Protein AF-Q01XH2-F1 (afdb_monomer_lite)

Organism: Solibacter usitatus (strain Ellin6076) (NCBI:txid234267)

pLDDT: mean 81.48, std 21.23, range [23.84, 98.62]

Secondary structure (DSSP, 8-state):
---------------------S-----HHHHHHHHHHHHHHHHHHHHHHHHHHHHHHHHHHHHH-TTS-TT---SPPPHHHHHHT-HHHHHHHHHHHHHHHHHHHHHHHHHHHH-SSHHHHHHHHHHHHHHHHHHHHHHHHHHH---SSTT-EEEEE-SSS-EEEETHHHHHHHHHHHHHHHHHHHS-----HHHHHHHHHHHHHHHHHHHTTHHHHHTTPPP----HHHHHHHHHHHHHHHHHHHHHHHHHHHHHHHHHHHS-SS-PPPP--PPBSPTTTHHHHHHHHHHHHHS---SSS---SSEEEESB---TT---HHHHB---GGGHHHHHHHHHHHHHHTT---B--S----SS-EEEE-HHHHHHHTTTTT-TT--HHHHHHTTT--PEEEEPPPEE-TTSSEEEEEEEEEEETTEEEEEEEEEEE-TTS-EEEETTB--EEEE----S-----PPP--------

Foldseek 3Di:
DDDDDDDDDDDDPDDPPDVPPDDDQDQLVNLLVVLLVLLLVLLLVVLVVVVVVLVVCVVLCCVVVVPDDSQAPAQDQAPVSQVVVDDVSVVVVVVQQVVLVVVLVVLLVSLVVNDPDPLSSQLSSLSNVLSNLVSNQVNNCVSPVPDPDQQRKDFPGPPPHTFMGRNVLSNVSSVLSNVLSSCCSVPPFPQDPVLVVQLVQLVVLLRCQRCVCRVCSNVRHDDDDRPVVSSCSSSCSNSVSSVVSVCVVVVVVVVVVVVVVVVPPDDDDDDDDAAADDPVCVVLQLLVVLVCQVPVPALDDDPFQEAEEEQKQDDPPDDDPVVFFADPPVCVVFVVQLVVQCVVPQVGMHGHDPPHPYPHHYDYDYPVLVVCLQVLVPDPDDDPVSVVVNPRYQWYKHKHGWTGGPVRQKIKIKIKIDRYPQIIKIWMWIWGQDPVRRIDIDPRGDDMDTRHDPPVPDPPDDDDDDPDDDDD

Sequence (472 aa):
MIELHAPACSFHIGGWAADNRGLNGISWKRTVLALLLFGTAFGYLEAAVVTYLRTLHEPARQRFYPGRPAAELFPLLTLEQLGATGPEQQRTLAAELGREAATILMLAAVALAVARNAGEWGAAFVIAFGAWDLTFYVFLKVLLDWPASVFTWDILFLIPVPWAGPVLAPVLVSTAMIAAGVWHLRAPVRIGAAHWAAILLGAGIIVVSFAMDYRNLMAGGMPQRFNWWVFAVGLGIGLGSYATAARGRLRRVAAVGVAMFVLSGTHARAADELPVVPADRRADTYDIYNLVFAHPGVSHVDGDEKYLVHDVSSVAMEHELHSCVTVPAEYRTRFAELLADRLEVQPKRFRLEHAFKIQKPYELVTPEQARDFFRAPMAPGLPSDEKELFRGAKDLISLGNVYFDRKRTLAAVYTWALCGSLCGYGTWRVFAKNAKAEWDERNWASCMTIAHVRNRTDIKLQPAFDASRMTL

Structure (mmCIF, N/CA/C/O backbone):
data_AF-Q01XH2-F1
#
_entry.id   AF-Q01XH2-F1
#
loop_
_atom_site.group_PDB
_atom_site.id
_atom_site.type_symbol
_atom_site.label_atom_id
_atom_site.label_alt_id
_atom_site.label_comp_id
_atom_site.label_asym_id
_atom_site.label_entity_id
_atom_site.label_seq_id
_atom_site.pdbx_PDB_ins_code
_atom_site.Cartn_x
_atom_site.Cartn_y
_atom_site.Cartn_z
_atom_site.occupancy
_atom_site.B_iso_or_equiv
_atom_site.auth_seq_id
_atom_site.auth_comp_id
_atom_site.auth_asym_id
_atom_site.auth_atom_id
_atom_site.pdbx_PDB_model_num
ATOM 1 N N . MET A 1 1 ? 40.809 30.640 35.581 1.00 37.25 1 MET A N 1
ATOM 2 C CA . MET A 1 1 ? 40.396 31.231 34.292 1.00 37.25 1 MET A CA 1
ATOM 3 C C . MET A 1 1 ? 40.929 30.342 33.185 1.00 37.25 1 MET A C 1
ATOM 5 O O . MET A 1 1 ? 42.086 30.475 32.822 1.00 37.25 1 MET A O 1
ATOM 9 N N . ILE A 1 2 ? 40.132 29.373 32.739 1.00 24.27 2 ILE A N 1
ATOM 10 C CA . ILE A 1 2 ? 40.403 28.592 31.527 1.00 24.27 2 ILE A CA 1
ATOM 11 C C . ILE A 1 2 ? 39.059 28.532 30.805 1.00 24.27 2 ILE A C 1
ATOM 13 O O . ILE A 1 2 ? 38.130 27.877 31.272 1.00 24.27 2 ILE A O 1
ATOM 17 N N . GLU A 1 3 ? 38.940 29.330 29.747 1.00 24.70 3 GLU A N 1
ATOM 18 C CA . GLU A 1 3 ? 37.816 29.304 28.819 1.00 24.70 3 GLU A CA 1
ATOM 19 C C . GLU A 1 3 ? 37.812 27.967 28.072 1.00 24.70 3 GLU A C 1
ATOM 21 O O . GLU A 1 3 ? 38.785 27.604 27.412 1.00 24.70 3 GLU A O 1
ATOM 26 N N . LEU A 1 4 ? 36.702 27.237 28.161 1.00 25.84 4 LEU A N 1
ATOM 27 C CA . LEU A 1 4 ? 36.406 26.103 27.294 1.00 25.84 4 LEU A CA 1
ATOM 28 C C . LEU A 1 4 ? 35.605 26.625 26.097 1.00 25.84 4 LEU A C 1
ATOM 30 O O . LEU A 1 4 ? 34.417 26.916 26.210 1.00 25.84 4 LEU A O 1
ATOM 34 N N . HIS A 1 5 ? 36.272 26.752 24.950 1.00 28.92 5 HIS A N 1
ATOM 35 C CA . HIS A 1 5 ? 35.619 26.910 23.653 1.00 28.92 5 HIS A CA 1
ATOM 36 C C . HIS A 1 5 ? 34.822 25.636 23.328 1.00 28.92 5 HIS A C 1
ATOM 38 O O . HIS A 1 5 ? 35.396 24.563 23.145 1.00 28.92 5 HIS A O 1
ATOM 44 N N . ALA A 1 6 ? 33.499 25.759 23.236 1.00 28.55 6 ALA A N 1
ATOM 45 C CA . ALA A 1 6 ? 32.634 24.735 22.664 1.00 28.55 6 ALA A CA 1
ATOM 46 C C . ALA A 1 6 ? 32.615 24.883 21.129 1.00 28.55 6 ALA A C 1
ATOM 48 O O . ALA A 1 6 ? 32.280 25.965 20.641 1.00 28.55 6 ALA A O 1
ATOM 49 N N . PRO A 1 7 ? 32.931 23.843 20.337 1.00 30.03 7 PRO A N 1
ATOM 50 C CA . PRO A 1 7 ? 32.658 23.878 18.910 1.00 30.03 7 PRO A CA 1
ATOM 51 C C . PRO A 1 7 ? 31.163 23.636 18.670 1.00 30.03 7 PRO A C 1
ATOM 53 O O . PRO A 1 7 ? 30.572 22.671 19.156 1.00 30.03 7 PRO A O 1
ATOM 56 N N . ALA A 1 8 ? 30.551 24.538 17.908 1.00 29.16 8 ALA A N 1
ATOM 57 C CA . ALA A 1 8 ? 29.176 24.440 17.450 1.00 29.16 8 ALA A CA 1
ATOM 58 C C . ALA A 1 8 ? 28.972 23.191 16.570 1.00 29.16 8 ALA A C 1
ATOM 60 O O . ALA A 1 8 ? 29.509 23.099 15.465 1.00 29.16 8 ALA A O 1
ATOM 61 N N . CYS A 1 9 ? 28.155 22.241 17.032 1.00 23.84 9 CYS A N 1
ATOM 62 C CA . CYS A 1 9 ? 27.636 21.159 16.197 1.00 23.84 9 CYS A CA 1
ATOM 63 C C . CYS A 1 9 ? 26.638 21.732 15.182 1.00 23.84 9 CYS A C 1
ATOM 65 O O . CYS A 1 9 ? 25.487 22.020 15.506 1.00 23.84 9 CYS A O 1
ATOM 67 N N . SER A 1 10 ? 27.089 21.885 13.940 1.00 28.16 10 SER A N 1
ATOM 68 C CA . SER A 1 10 ? 26.227 22.159 12.791 1.00 28.16 10 SER A CA 1
ATOM 69 C C . SER A 1 10 ? 25.525 20.865 12.373 1.00 28.16 10 SER A C 1
ATOM 71 O O . SER A 1 10 ? 26.177 19.879 12.031 1.00 28.16 10 SER A O 1
ATOM 73 N N . PHE A 1 11 ? 24.192 20.854 12.405 1.00 24.33 11 PHE A N 1
ATOM 74 C CA . PHE A 1 11 ? 23.369 19.739 11.928 1.00 24.33 11 PHE A CA 1
ATOM 75 C C . PHE A 1 11 ? 23.425 19.680 10.390 1.00 24.33 11 PHE A C 1
ATOM 77 O O . PHE A 1 11 ? 22.685 20.372 9.694 1.00 24.33 11 PHE A O 1
ATOM 84 N N . HIS A 1 12 ? 24.320 18.855 9.846 1.00 25.08 12 HIS A N 1
ATOM 85 C CA . HIS A 1 12 ? 24.296 18.467 8.437 1.00 25.08 12 HIS A CA 1
ATOM 86 C C . HIS A 1 12 ? 23.327 17.290 8.262 1.00 25.08 12 HIS A C 1
ATOM 88 O O . HIS A 1 12 ? 23.587 16.188 8.743 1.00 25.08 12 HIS A O 1
ATOM 94 N N . ILE A 1 13 ? 22.226 17.497 7.533 1.00 34.12 13 ILE A N 1
ATOM 95 C CA . ILE A 1 13 ? 21.402 16.401 6.999 1.00 34.12 13 ILE A CA 1
ATOM 96 C C . ILE A 1 13 ? 22.192 15.780 5.839 1.00 34.12 13 ILE A C 1
ATOM 98 O O . ILE A 1 13 ? 22.010 16.123 4.672 1.00 34.12 13 ILE A O 1
ATOM 102 N N . GLY A 1 14 ? 23.159 14.929 6.185 1.00 26.42 14 GLY A N 1
ATOM 103 C CA . GLY A 1 14 ? 23.896 14.101 5.241 1.00 26.42 14 GLY A CA 1
ATOM 104 C C . GLY A 1 14 ? 22.960 13.071 4.617 1.00 26.42 14 GLY A C 1
ATOM 105 O O . GLY A 1 14 ? 22.228 12.373 5.319 1.00 26.42 14 GLY A O 1
ATOM 106 N N . GLY A 1 15 ? 22.955 13.015 3.285 1.00 27.81 15 GLY A N 1
ATOM 107 C CA . GLY A 1 15 ? 22.184 12.047 2.520 1.00 27.81 15 GLY A CA 1
ATOM 108 C C . GLY A 1 15 ? 22.514 10.622 2.953 1.00 27.81 15 GLY A C 1
ATOM 109 O O . GLY A 1 15 ? 23.675 10.224 2.989 1.00 27.81 15 GLY A O 1
ATOM 110 N N . TRP A 1 16 ? 21.472 9.855 3.259 1.00 33.03 16 TRP A N 1
ATOM 111 C CA . TRP A 1 16 ? 21.558 8.419 3.485 1.00 33.03 16 TRP A CA 1
ATOM 112 C C . TRP A 1 16 ? 21.857 7.723 2.151 1.00 33.03 16 TRP A C 1
ATOM 114 O O . TRP A 1 16 ? 20.965 7.203 1.486 1.00 33.03 16 TRP A O 1
ATOM 124 N N . ALA A 1 17 ? 23.118 7.753 1.729 1.00 30.67 17 ALA A N 1
ATOM 125 C CA . ALA A 1 17 ? 23.644 6.856 0.713 1.00 30.67 17 ALA A CA 1
ATOM 126 C C . ALA A 1 17 ? 24.116 5.581 1.421 1.00 30.67 17 ALA A C 1
ATOM 128 O O . ALA A 1 17 ? 25.300 5.399 1.690 1.00 30.67 17 ALA A O 1
ATOM 129 N N . ALA A 1 18 ? 23.166 4.711 1.767 1.00 33.59 18 ALA A N 1
ATOM 130 C CA . ALA A 1 18 ? 23.495 3.318 2.019 1.00 33.59 18 ALA A CA 1
ATOM 131 C C . ALA A 1 18 ? 23.952 2.706 0.685 1.00 33.59 18 ALA A C 1
ATOM 133 O O . ALA A 1 18 ? 23.203 2.700 -0.296 1.00 33.59 18 ALA A O 1
ATOM 134 N N . ASP A 1 19 ? 25.202 2.247 0.647 1.00 33.53 19 ASP A N 1
ATOM 135 C CA . ASP A 1 19 ? 25.794 1.446 -0.425 1.00 33.53 19 ASP A CA 1
ATOM 136 C C . ASP A 1 19 ? 25.021 0.119 -0.553 1.00 33.53 19 ASP A C 1
ATOM 138 O O . ASP A 1 19 ? 25.381 -0.899 0.027 1.00 33.53 19 ASP A O 1
ATOM 142 N N . ASN A 1 20 ? 23.898 0.143 -1.278 1.00 30.33 20 ASN A N 1
ATOM 143 C CA . ASN A 1 20 ? 23.073 -1.030 -1.569 1.00 30.33 20 ASN A CA 1
ATOM 144 C C . ASN A 1 20 ? 23.584 -1.743 -2.828 1.00 30.33 20 ASN A C 1
ATOM 146 O O . ASN A 1 20 ? 22.898 -1.840 -3.849 1.00 30.33 20 ASN A O 1
ATOM 150 N N . ARG A 1 21 ? 24.807 -2.269 -2.755 1.00 33.00 21 ARG A N 1
ATOM 151 C CA . ARG A 1 21 ? 25.284 -3.304 -3.676 1.00 33.00 21 ARG A CA 1
ATOM 152 C C . ARG A 1 21 ? 24.767 -4.664 -3.194 1.00 33.00 21 ARG A C 1
ATOM 154 O O . ARG A 1 21 ? 25.261 -5.189 -2.205 1.00 33.00 21 ARG A O 1
ATOM 161 N N . GLY A 1 22 ? 23.789 -5.244 -3.902 1.00 30.56 22 GLY A N 1
ATOM 162 C CA . GLY A 1 22 ? 23.577 -6.704 -3.878 1.00 30.56 22 GLY A CA 1
ATOM 163 C C . GLY A 1 22 ? 22.205 -7.277 -3.494 1.00 30.56 22 GLY A C 1
ATOM 164 O O . GLY A 1 22 ? 22.122 -8.489 -3.326 1.00 30.56 22 GLY A O 1
ATOM 165 N N . LEU A 1 23 ? 21.121 -6.499 -3.383 1.00 34.69 23 LEU A N 1
ATOM 166 C CA . LEU A 1 23 ? 19.782 -7.064 -3.133 1.00 34.69 23 LEU A CA 1
ATOM 167 C C . LEU A 1 23 ? 18.887 -6.938 -4.371 1.00 34.69 23 LEU A C 1
ATOM 169 O O . LEU A 1 23 ? 18.481 -5.842 -4.756 1.00 34.69 23 LEU A O 1
ATOM 173 N N . ASN A 1 24 ? 18.589 -8.086 -4.986 1.00 46.31 24 ASN A N 1
ATOM 174 C CA . ASN A 1 24 ? 17.618 -8.256 -6.067 1.00 46.31 24 ASN A CA 1
ATOM 175 C C . ASN A 1 24 ? 16.358 -7.420 -5.800 1.00 46.31 24 ASN A C 1
ATOM 177 O O . ASN A 1 24 ? 15.658 -7.642 -4.812 1.00 46.31 24 ASN A O 1
ATOM 181 N N . GLY A 1 25 ? 16.065 -6.453 -6.674 1.00 53.81 25 GLY A N 1
ATOM 182 C CA . GLY A 1 25 ? 14.911 -5.574 -6.511 1.00 53.81 25 GLY A CA 1
ATOM 183 C C . GLY A 1 25 ? 13.614 -6.380 -6.485 1.00 53.81 25 GLY A C 1
ATOM 184 O O . GLY A 1 25 ? 13.205 -6.947 -7.498 1.00 53.81 25 GLY A O 1
ATOM 185 N N . ILE A 1 26 ? 12.954 -6.433 -5.328 1.00 66.94 26 ILE A N 1
ATOM 186 C CA . ILE A 1 26 ? 11.633 -7.048 -5.189 1.00 66.94 26 ILE A CA 1
ATOM 187 C C . ILE A 1 26 ? 10.679 -6.321 -6.151 1.00 66.94 26 ILE A C 1
ATOM 189 O O . ILE A 1 26 ? 10.585 -5.094 -6.146 1.00 66.94 26 ILE A O 1
ATOM 193 N N . SER A 1 27 ? 9.988 -7.069 -7.018 1.00 87.44 27 SER A N 1
ATOM 194 C CA . SER A 1 27 ? 8.979 -6.495 -7.920 1.00 87.44 27 SER A CA 1
ATOM 195 C C . SER A 1 27 ? 7.937 -5.718 -7.115 1.00 87.44 27 SER A C 1
ATOM 197 O O . SER A 1 27 ? 7.450 -6.234 -6.112 1.00 87.44 27 SER A O 1
ATOM 199 N N . TRP A 1 28 ? 7.509 -4.543 -7.591 1.00 88.31 28 TRP A N 1
ATOM 200 C CA . TRP A 1 28 ? 6.484 -3.734 -6.914 1.00 88.31 28 TRP A CA 1
ATOM 201 C C . TRP A 1 28 ? 5.216 -4.539 -6.586 1.00 88.31 28 TRP A C 1
ATOM 203 O O . TRP A 1 28 ? 4.605 -4.320 -5.547 1.00 88.31 28 TRP A O 1
ATOM 213 N N . LYS A 1 29 ? 4.850 -5.523 -7.424 1.00 93.12 29 LYS A N 1
ATOM 214 C CA . LYS A 1 29 ? 3.721 -6.433 -7.169 1.00 93.12 29 LYS A CA 1
ATOM 215 C C . LYS A 1 29 ? 3.960 -7.312 -5.943 1.00 93.12 29 LYS A C 1
ATOM 217 O O . LYS A 1 29 ? 3.056 -7.482 -5.135 1.00 93.12 29 LYS A O 1
ATOM 222 N N . ARG A 1 30 ? 5.171 -7.864 -5.809 1.00 92.94 30 ARG A N 1
ATOM 223 C CA . ARG A 1 30 ? 5.574 -8.671 -4.647 1.00 92.94 30 ARG A CA 1
ATOM 224 C C . ARG A 1 30 ? 5.634 -7.808 -3.392 1.00 92.94 30 ARG A C 1
ATOM 226 O O . ARG A 1 30 ? 5.145 -8.248 -2.363 1.00 92.94 30 ARG A O 1
ATOM 233 N N . THR A 1 31 ? 6.156 -6.584 -3.490 1.00 93.56 31 THR A N 1
ATOM 234 C CA . THR A 1 31 ? 6.173 -5.628 -2.374 1.00 93.56 31 THR A CA 1
ATOM 235 C C . THR A 1 31 ? 4.759 -5.290 -1.912 1.00 93.56 31 THR A C 1
ATOM 237 O O . THR A 1 31 ? 4.460 -5.433 -0.734 1.00 93.56 31 THR A O 1
ATOM 240 N N . VAL A 1 32 ? 3.863 -4.916 -2.832 1.00 96.62 32 VAL A N 1
ATOM 241 C CA . VAL A 1 32 ? 2.454 -4.642 -2.508 1.00 96.62 32 VAL A CA 1
ATOM 242 C C . VAL A 1 32 ? 1.800 -5.869 -1.875 1.00 96.62 32 VAL A C 1
ATOM 244 O O . VAL A 1 32 ? 1.189 -5.741 -0.823 1.00 96.62 32 VAL A O 1
ATOM 247 N N . LEU A 1 33 ? 1.963 -7.058 -2.463 1.00 97.00 33 LEU A N 1
ATOM 248 C CA . LEU A 1 33 ? 1.398 -8.288 -1.906 1.00 97.00 33 LEU A CA 1
ATOM 249 C C . LEU A 1 33 ? 1.925 -8.573 -0.492 1.00 97.00 33 LEU A C 1
ATOM 251 O O . LEU A 1 33 ? 1.136 -8.889 0.389 1.00 97.00 33 LEU A O 1
ATOM 255 N N . ALA A 1 34 ? 3.231 -8.425 -0.260 1.00 96.62 34 ALA A N 1
ATOM 256 C CA . ALA A 1 34 ? 3.834 -8.621 1.054 1.00 96.62 34 ALA A CA 1
ATOM 257 C C . ALA A 1 34 ? 3.283 -7.631 2.091 1.00 96.62 34 ALA A C 1
ATOM 259 O O . ALA A 1 34 ? 2.938 -8.042 3.194 1.00 96.62 34 ALA A O 1
ATOM 260 N N . LEU A 1 35 ? 3.138 -6.353 1.727 1.00 98.12 35 LEU A N 1
ATOM 261 C CA . LEU A 1 35 ? 2.581 -5.323 2.609 1.00 98.12 35 LEU A CA 1
ATOM 262 C C . LEU A 1 35 ? 1.096 -5.556 2.904 1.00 98.12 35 LEU A C 1
ATOM 264 O O . LEU A 1 35 ? 0.675 -5.369 4.040 1.00 98.12 35 LEU A O 1
ATOM 268 N N . LEU A 1 36 ? 0.311 -5.997 1.915 1.00 98.31 36 LEU A N 1
ATOM 269 C CA . LEU A 1 36 ? -1.097 -6.348 2.116 1.00 98.31 36 LEU A CA 1
ATOM 270 C C . LEU A 1 36 ? -1.244 -7.574 3.022 1.00 98.31 36 LEU A C 1
ATOM 272 O O . LEU A 1 36 ? -2.080 -7.560 3.921 1.00 98.31 36 LEU A O 1
ATOM 276 N N . LEU A 1 37 ? -0.427 -8.614 2.827 1.00 98.06 37 LEU A N 1
ATOM 277 C CA . LEU A 1 37 ? -0.424 -9.802 3.686 1.00 98.06 37 LEU A CA 1
ATOM 278 C C . LEU A 1 37 ? -0.004 -9.458 5.118 1.00 98.06 37 LEU A C 1
ATOM 280 O O . LEU A 1 37 ? -0.683 -9.861 6.059 1.00 98.06 37 LEU A O 1
ATOM 284 N N . PHE A 1 38 ? 1.073 -8.682 5.278 1.00 98.25 38 PHE A N 1
ATOM 285 C CA . PHE A 1 38 ? 1.529 -8.202 6.581 1.00 98.25 38 PHE A CA 1
ATOM 286 C C . PHE A 1 38 ? 0.450 -7.364 7.269 1.00 98.25 38 PHE A C 1
ATOM 288 O O . PHE A 1 38 ? 0.067 -7.678 8.391 1.00 98.25 38 PHE A O 1
ATOM 295 N N . GLY A 1 39 ? -0.075 -6.344 6.582 1.00 98.12 39 GLY A N 1
ATOM 296 C CA . GLY A 1 39 ? -1.117 -5.469 7.112 1.00 98.12 39 GLY A CA 1
ATOM 297 C C . GLY A 1 39 ? -2.364 -6.252 7.513 1.00 98.12 39 GLY A C 1
ATOM 298 O O . GLY A 1 39 ? -2.861 -6.062 8.612 1.00 98.12 39 GLY A O 1
ATOM 299 N N . THR A 1 40 ? -2.801 -7.210 6.691 1.00 98.38 40 THR A N 1
ATOM 300 C CA . THR A 1 40 ? -3.953 -8.075 7.003 1.00 98.38 40 THR A CA 1
ATOM 301 C C . THR A 1 40 ? -3.713 -8.926 8.248 1.00 98.38 40 THR A C 1
ATOM 303 O O . THR A 1 40 ? -4.538 -8.945 9.158 1.00 98.38 40 THR A O 1
ATOM 306 N N . ALA A 1 41 ? -2.579 -9.627 8.319 1.00 98.38 41 ALA A N 1
ATOM 307 C CA . ALA A 1 41 ? -2.257 -10.457 9.477 1.00 98.38 41 ALA A CA 1
ATOM 308 C C . ALA A 1 41 ? -2.128 -9.617 10.757 1.00 98.38 41 ALA A C 1
ATOM 310 O O . ALA A 1 41 ? -2.599 -10.017 11.821 1.00 98.38 41 ALA A O 1
ATOM 311 N N . PHE A 1 42 ? -1.525 -8.435 10.645 1.00 97.75 42 PHE A N 1
ATOM 312 C CA . PHE A 1 42 ? -1.364 -7.523 11.766 1.00 97.75 42 PHE A CA 1
ATOM 313 C C . PHE A 1 42 ? -2.697 -6.890 12.197 1.00 97.75 42 PHE A C 1
ATOM 315 O O . PHE A 1 42 ? -2.945 -6.753 13.390 1.00 97.75 42 PHE A O 1
ATOM 322 N N . GLY A 1 43 ? -3.600 -6.592 11.257 1.00 98.00 43 GLY A N 1
ATOM 323 C CA . GLY A 1 43 ? -4.952 -6.113 11.555 1.00 98.00 43 GLY A CA 1
ATOM 324 C C . GLY A 1 43 ? -5.773 -7.142 12.334 1.00 98.00 43 GLY A C 1
ATOM 325 O O . GLY A 1 43 ? -6.492 -6.782 13.264 1.00 98.00 43 GLY A O 1
ATOM 326 N N . TYR A 1 44 ? -5.613 -8.437 12.030 1.00 98.25 44 TYR A N 1
ATOM 327 C CA . TYR A 1 44 ? -6.207 -9.511 12.835 1.00 98.25 44 TYR A CA 1
ATOM 328 C C . TYR A 1 44 ? -5.639 -9.547 14.256 1.00 98.25 44 TYR A C 1
ATOM 330 O O . TYR A 1 44 ? -6.401 -9.673 15.213 1.00 98.25 44 TYR A O 1
ATOM 338 N N . LEU A 1 45 ? -4.312 -9.432 14.401 1.00 97.81 45 LEU A N 1
ATOM 339 C CA . LEU A 1 45 ? -3.657 -9.427 15.710 1.00 97.81 45 LEU A CA 1
ATOM 340 C C . LEU A 1 45 ? -4.207 -8.300 16.590 1.00 97.81 45 LEU A C 1
ATOM 342 O O . LEU A 1 45 ? -4.572 -8.546 17.737 1.00 97.81 45 LEU A O 1
ATOM 346 N N . GLU A 1 46 ? -4.333 -7.094 16.038 1.00 96.50 46 GLU A N 1
ATOM 347 C CA . GLU A 1 46 ? -4.900 -5.959 16.768 1.00 96.50 46 GLU A CA 1
ATOM 348 C C . GLU A 1 46 ? -6.381 -6.151 17.102 1.00 96.50 46 GLU A C 1
ATOM 350 O O . GLU A 1 46 ? -6.801 -5.890 18.229 1.00 96.50 46 GLU A O 1
ATOM 355 N N . ALA A 1 47 ? -7.182 -6.685 16.176 1.00 97.12 47 ALA A N 1
ATOM 356 C CA . ALA A 1 47 ? -8.586 -6.991 16.447 1.00 97.12 47 ALA A CA 1
ATOM 357 C C . ALA A 1 47 ? -8.748 -8.040 17.567 1.00 97.12 47 ALA A C 1
ATOM 359 O O . ALA A 1 47 ? -9.651 -7.931 18.404 1.00 97.12 47 ALA A O 1
ATOM 360 N N . ALA A 1 48 ? -7.856 -9.034 17.626 1.00 96.88 48 ALA A N 1
ATOM 361 C CA . ALA A 1 48 ? -7.818 -10.020 18.701 1.00 96.88 48 ALA A CA 1
ATOM 362 C C . ALA A 1 48 ? -7.437 -9.378 20.046 1.00 96.88 48 ALA A C 1
ATOM 364 O O . ALA A 1 48 ? -8.098 -9.629 21.054 1.00 96.88 48 ALA A O 1
ATOM 365 N N . VAL A 1 49 ? -6.432 -8.497 20.065 1.00 95.31 49 VAL A N 1
ATOM 366 C CA . VAL A 1 49 ? -6.052 -7.748 21.272 1.00 95.31 49 VAL A CA 1
ATOM 367 C C . VAL A 1 49 ? -7.212 -6.876 21.756 1.00 95.31 49 VAL A C 1
ATOM 369 O O . VAL A 1 49 ? -7.589 -6.965 22.922 1.00 95.31 49 VAL A O 1
ATOM 372 N N . VAL A 1 50 ? -7.862 -6.117 20.869 1.00 93.44 50 VAL A N 1
ATOM 373 C CA . VAL A 1 50 ? -9.037 -5.294 21.210 1.00 93.44 50 VAL A CA 1
ATOM 374 C C . VAL A 1 50 ? -10.200 -6.133 21.730 1.00 93.44 50 VAL A C 1
ATOM 376 O O . VAL A 1 50 ? -10.891 -5.713 22.659 1.00 93.44 50 VAL A O 1
ATOM 379 N N . THR A 1 51 ? -10.396 -7.338 21.196 1.00 93.62 51 THR A N 1
ATOM 380 C CA . THR A 1 51 ? -11.381 -8.289 21.725 1.00 93.62 51 THR A CA 1
ATOM 381 C C . THR A 1 51 ? -11.095 -8.615 23.192 1.00 93.62 51 THR A C 1
ATOM 383 O O . THR A 1 51 ? -11.986 -8.478 24.034 1.00 93.62 51 THR A O 1
ATOM 386 N N . TYR A 1 52 ? -9.847 -8.943 23.536 1.00 93.19 52 TYR A N 1
ATOM 387 C CA . TYR A 1 52 ? -9.454 -9.191 24.926 1.00 93.19 52 TYR A CA 1
ATOM 388 C C . TYR A 1 52 ? -9.581 -7.939 25.797 1.00 93.19 52 TYR A C 1
ATOM 390 O O . TYR A 1 52 ? -10.141 -8.001 26.892 1.00 93.19 52 TYR A O 1
ATOM 398 N N . LEU A 1 53 ? -9.148 -6.779 25.304 1.00 89.88 53 LEU A N 1
ATOM 399 C CA . LEU A 1 53 ? -9.237 -5.523 26.046 1.00 89.88 53 LEU A CA 1
ATOM 400 C C . LEU A 1 53 ? -10.676 -5.151 26.374 1.00 89.88 53 LEU A C 1
ATOM 402 O O . LEU A 1 53 ? -10.950 -4.768 27.510 1.00 89.88 53 LEU A O 1
ATOM 406 N N . ARG A 1 54 ? -11.609 -5.304 25.426 1.00 90.06 54 ARG A N 1
ATOM 407 C CA . ARG A 1 54 ? -13.031 -5.048 25.685 1.00 90.06 54 ARG A CA 1
ATOM 408 C C . ARG A 1 54 ? -13.540 -5.934 26.813 1.00 90.06 54 ARG A C 1
ATOM 410 O O . ARG A 1 54 ? -14.154 -5.412 27.735 1.00 90.06 54 ARG A O 1
ATOM 417 N N . THR A 1 55 ? -13.212 -7.227 26.805 1.00 89.25 55 THR A N 1
ATOM 418 C CA . THR A 1 55 ? -13.612 -8.132 27.898 1.00 89.25 55 THR A CA 1
ATOM 419 C C . THR A 1 55 ? -12.989 -7.752 29.243 1.00 89.25 55 THR A C 1
ATOM 421 O O . THR A 1 55 ? -13.674 -7.791 30.261 1.00 89.25 55 THR A O 1
ATOM 424 N N . LEU A 1 56 ? -11.725 -7.318 29.250 1.00 88.62 56 LEU A N 1
ATOM 425 C CA . LEU A 1 56 ? -11.007 -6.931 30.464 1.00 88.62 56 LEU A CA 1
ATOM 426 C C . LEU A 1 56 ? -11.541 -5.623 31.075 1.00 88.62 56 LEU A C 1
ATOM 428 O O . LEU A 1 56 ? -11.638 -5.504 32.293 1.00 88.62 56 LEU A O 1
ATOM 432 N N . HIS A 1 57 ? -11.908 -4.645 30.242 1.00 86.69 57 HIS A N 1
ATOM 433 C CA . HIS A 1 57 ? -12.360 -3.324 30.695 1.00 86.69 57 HIS A CA 1
ATOM 434 C C . HIS A 1 57 ? -13.867 -3.255 30.964 1.00 86.69 57 HIS A C 1
ATOM 436 O O . HIS A 1 57 ? -14.320 -2.339 31.653 1.00 86.69 57 HIS A O 1
ATOM 442 N N . GLU A 1 58 ? -14.656 -4.194 30.441 1.00 89.06 58 GLU A N 1
ATOM 443 C CA . GLU A 1 58 ? -16.115 -4.190 30.574 1.00 89.06 58 GLU A CA 1
ATOM 444 C C . GLU A 1 58 ? -16.599 -4.099 32.037 1.00 89.06 58 GLU A C 1
ATOM 446 O O . GLU A 1 58 ? -17.440 -3.238 32.308 1.00 89.06 58 GLU A O 1
ATOM 451 N N . PRO A 1 59 ? -16.051 -4.852 33.019 1.00 89.19 59 PRO A N 1
ATOM 452 C CA . PRO A 1 59 ? -16.484 -4.744 34.417 1.00 89.19 59 PRO A CA 1
ATOM 453 C C . PRO A 1 59 ? -16.257 -3.350 35.018 1.00 89.19 59 PRO A C 1
ATOM 455 O O . PRO A 1 59 ? -17.115 -2.823 35.729 1.00 89.19 59 PRO A O 1
ATOM 458 N N . ALA A 1 60 ? -15.119 -2.724 34.699 1.00 88.50 60 ALA A N 1
ATOM 459 C CA . ALA A 1 60 ? -14.804 -1.365 35.130 1.00 88.50 60 ALA A CA 1
ATOM 460 C C . ALA A 1 60 ? -15.808 -0.359 34.557 1.00 88.50 60 ALA A C 1
ATOM 462 O O . ALA A 1 60 ? -16.301 0.515 35.266 1.00 88.50 60 ALA A O 1
ATOM 463 N N . ARG A 1 61 ? -16.157 -0.512 33.277 1.00 89.75 61 ARG A N 1
ATOM 464 C CA . ARG A 1 61 ? -17.117 0.360 32.596 1.00 89.75 61 ARG A CA 1
ATOM 465 C C . ARG A 1 61 ? -18.534 0.184 33.127 1.00 89.75 61 ARG A C 1
ATOM 467 O O . ARG A 1 61 ? -19.197 1.185 33.372 1.00 89.75 61 ARG A O 1
ATOM 474 N N . GLN A 1 62 ? -18.974 -1.049 33.369 1.00 90.19 62 GLN A N 1
ATOM 475 C CA . GLN A 1 62 ? -20.292 -1.340 33.944 1.00 90.19 62 GLN A CA 1
ATOM 476 C C . GLN A 1 62 ? -20.455 -0.768 35.361 1.00 90.19 62 GLN A C 1
ATOM 478 O O . GLN A 1 62 ? -21.549 -0.355 35.733 1.00 90.19 62 GLN A O 1
ATOM 483 N N . ARG A 1 63 ? -19.370 -0.662 36.142 1.00 90.12 63 ARG A N 1
ATOM 484 C CA . ARG A 1 63 ? -19.404 -0.041 37.477 1.00 90.12 63 ARG A CA 1
ATOM 485 C C . ARG A 1 63 ? -19.798 1.440 37.444 1.00 90.12 63 ARG A C 1
ATOM 487 O O . ARG A 1 63 ? -20.522 1.886 38.328 1.00 90.12 63 ARG A O 1
ATOM 494 N N . PHE A 1 64 ? -19.304 2.196 36.464 1.00 90.38 64 PHE A N 1
ATOM 495 C CA . PHE A 1 64 ? -19.589 3.632 36.333 1.00 90.38 64 PHE A CA 1
ATOM 496 C C . PHE A 1 64 ? -20.772 3.921 35.397 1.00 90.38 64 PHE A C 1
ATOM 498 O O . PHE A 1 64 ? -21.449 4.933 35.564 1.00 90.38 64 PHE A O 1
ATOM 505 N N . TYR A 1 65 ? -21.052 3.020 34.451 1.00 89.81 65 TYR A N 1
ATOM 506 C CA . TYR A 1 65 ? -22.089 3.162 33.428 1.00 89.81 65 TYR A CA 1
ATOM 507 C C . TYR A 1 65 ? -22.913 1.865 33.262 1.00 89.81 65 TYR A C 1
ATOM 509 O O . TYR A 1 65 ? -22.854 1.235 32.204 1.00 89.81 65 TYR A O 1
ATOM 517 N N . PRO A 1 66 ? -23.713 1.461 34.271 1.00 88.38 66 PRO A N 1
ATOM 518 C CA . PRO A 1 66 ? -24.413 0.166 34.293 1.00 88.38 66 PRO A CA 1
ATOM 519 C C . PRO A 1 66 ? -25.524 0.017 33.240 1.00 88.38 66 PRO A C 1
ATOM 521 O O . PRO A 1 66 ? -25.969 -1.087 32.950 1.00 88.38 66 PRO A O 1
ATOM 524 N N . GLY A 1 67 ? -26.009 1.126 32.674 1.00 84.69 67 GLY A N 1
ATOM 525 C CA . GLY A 1 67 ? -27.035 1.125 31.625 1.00 84.69 67 GLY A CA 1
ATOM 526 C C . GLY A 1 67 ? -26.481 1.092 30.198 1.00 84.69 67 GLY A C 1
ATOM 527 O O . GLY A 1 67 ? -27.261 1.107 29.248 1.00 84.69 67 GLY A O 1
ATOM 528 N N . ARG A 1 68 ? -25.153 1.098 30.022 1.00 90.31 68 ARG A N 1
ATOM 529 C CA . ARG A 1 68 ? -24.537 1.168 28.695 1.00 90.31 68 ARG A CA 1
ATOM 530 C C . ARG A 1 68 ? -24.476 -0.230 28.051 1.00 90.31 68 ARG A C 1
ATOM 532 O O . ARG A 1 68 ? -23.926 -1.151 28.664 1.00 90.31 68 ARG A O 1
ATOM 539 N N . PRO A 1 69 ? -24.949 -0.396 26.800 1.00 86.25 69 PRO A N 1
ATOM 540 C CA . PRO A 1 69 ? -24.807 -1.650 26.064 1.00 86.25 69 PRO A CA 1
ATOM 541 C C . PRO A 1 69 ? -23.336 -2.041 25.889 1.00 86.25 69 PRO A C 1
ATOM 543 O O . PRO A 1 69 ? -22.531 -1.208 25.478 1.00 86.25 69 PRO A O 1
ATOM 546 N N . ALA A 1 70 ? -22.991 -3.314 26.115 1.00 81.38 70 ALA A N 1
ATOM 547 C CA . ALA A 1 70 ? -21.608 -3.812 26.055 1.00 81.38 70 ALA A CA 1
ATOM 548 C C . ALA A 1 70 ? -20.889 -3.493 24.726 1.00 81.38 70 ALA A C 1
ATOM 550 O O . ALA A 1 70 ? -19.696 -3.191 24.726 1.00 81.38 70 ALA A O 1
ATOM 551 N N . ALA A 1 71 ? -21.626 -3.478 23.610 1.00 80.81 71 ALA A N 1
ATOM 552 C CA . ALA A 1 71 ? -21.104 -3.178 22.276 1.00 80.81 71 ALA A CA 1
ATOM 553 C C . ALA A 1 71 ? -20.737 -1.694 22.047 1.00 80.81 71 ALA A C 1
ATOM 555 O O . ALA A 1 71 ? -20.012 -1.388 21.099 1.00 80.81 71 ALA A O 1
ATOM 556 N N . GLU A 1 72 ? -21.221 -0.765 22.876 1.00 85.56 72 GLU A N 1
ATOM 557 C CA . GLU A 1 72 ? -20.956 0.669 22.705 1.00 85.56 72 GLU A CA 1
ATOM 558 C C . GLU A 1 72 ? -19.640 1.086 23.358 1.00 85.56 72 GLU A C 1
ATOM 560 O O . GLU A 1 72 ? -19.367 0.736 24.499 1.00 85.56 72 GLU A O 1
ATOM 565 N N . LEU A 1 73 ? -18.804 1.874 22.687 1.00 86.62 73 LEU A N 1
ATOM 566 C CA . LEU A 1 73 ? -17.506 2.270 23.248 1.00 86.62 73 LEU A CA 1
ATOM 567 C C . LEU A 1 73 ? -17.594 3.471 24.208 1.00 86.62 73 LEU A C 1
ATOM 569 O O . LEU A 1 73 ? -16.763 3.608 25.101 1.00 86.62 73 LEU A O 1
ATOM 573 N N . PHE A 1 74 ? -18.635 4.292 24.081 1.00 89.81 74 PHE A N 1
ATOM 574 C CA . PHE A 1 74 ? -18.808 5.536 24.832 1.00 89.81 74 PHE A CA 1
ATOM 575 C C . PHE A 1 74 ? -19.935 5.423 25.874 1.00 89.81 74 PHE A C 1
ATOM 577 O O . PHE A 1 74 ? -20.810 4.571 25.712 1.00 89.81 74 PHE A O 1
ATOM 584 N N . PRO A 1 75 ? -19.930 6.247 26.940 1.00 90.50 75 PRO A N 1
ATOM 585 C CA . PRO A 1 75 ? -18.871 7.187 27.334 1.00 90.50 75 PRO A CA 1
ATOM 586 C C . PRO A 1 75 ? -17.580 6.476 27.783 1.00 90.50 75 PRO A C 1
ATOM 588 O O . PRO A 1 75 ? -17.593 5.292 28.139 1.00 90.50 75 PRO A O 1
ATOM 591 N N . LEU A 1 76 ? -16.456 7.197 27.721 1.00 89.44 76 LEU A N 1
ATOM 592 C CA . LEU A 1 76 ? -15.155 6.718 28.204 1.00 89.44 76 LEU A CA 1
ATOM 593 C C . LEU A 1 76 ? -15.026 6.943 29.713 1.00 89.44 76 LEU A C 1
ATOM 595 O O . LEU A 1 76 ? -15.621 7.872 30.254 1.00 89.44 76 LEU A O 1
ATOM 599 N N . LEU A 1 77 ? -14.216 6.118 30.382 1.00 89.31 77 LEU A N 1
ATOM 600 C CA . LEU A 1 77 ? -13.836 6.380 31.771 1.00 89.31 77 LEU A CA 1
ATOM 601 C C . LEU A 1 77 ? -12.924 7.611 31.832 1.00 89.31 77 LEU A C 1
ATOM 603 O O . LEU A 1 77 ? -11.955 7.702 31.076 1.00 89.31 77 LEU A O 1
ATOM 607 N N . THR A 1 78 ? -13.195 8.526 32.761 1.00 90.00 78 THR A N 1
ATOM 608 C CA . THR A 1 78 ? -12.274 9.632 33.057 1.00 90.00 78 THR A CA 1
ATOM 609 C C . THR A 1 78 ? -11.005 9.105 33.732 1.00 90.00 78 THR A C 1
ATOM 611 O O . THR A 1 78 ? -10.996 8.013 34.308 1.00 90.00 78 THR A O 1
ATOM 614 N N . LEU A 1 79 ? -9.920 9.886 33.715 1.00 86.00 79 LEU A N 1
ATOM 615 C CA . LEU A 1 79 ? -8.672 9.503 34.396 1.00 86.00 79 LEU A CA 1
ATOM 616 C C . LEU A 1 79 ? -8.876 9.264 35.903 1.00 86.00 79 LEU A C 1
ATOM 618 O O . LEU A 1 79 ? -8.262 8.362 36.472 1.00 86.00 79 LEU A O 1
ATOM 622 N N . GLU A 1 80 ? -9.776 10.022 36.533 1.00 87.44 80 GLU A N 1
ATOM 623 C CA . GLU A 1 80 ? -10.139 9.852 37.944 1.00 87.44 80 GLU A CA 1
ATOM 624 C C . GLU A 1 80 ? -10.892 8.537 38.186 1.00 87.44 80 GLU A C 1
ATOM 626 O O . GLU A 1 80 ? -10.539 7.780 39.091 1.00 87.44 80 GLU A O 1
ATOM 631 N N . GLN A 1 81 ? -11.884 8.215 37.347 1.00 89.81 81 GLN A N 1
ATOM 632 C CA . GLN A 1 81 ? -12.630 6.954 37.429 1.00 89.81 81 GLN A CA 1
ATOM 633 C C . GLN A 1 81 ? -11.717 5.748 37.184 1.00 89.81 81 GLN A C 1
ATOM 635 O O . GLN A 1 81 ? -11.781 4.754 37.910 1.00 89.81 81 GLN A O 1
ATOM 640 N N . LEU A 1 82 ? -10.823 5.850 36.198 1.00 85.19 82 LEU A N 1
ATOM 641 C CA . LEU A 1 82 ? -9.839 4.817 35.893 1.00 85.19 82 LEU A CA 1
ATOM 642 C C . LEU A 1 82 ? -8.889 4.596 37.080 1.00 85.19 82 LEU A C 1
ATOM 644 O O . LEU A 1 82 ? -8.661 3.454 37.473 1.00 85.19 82 LEU A O 1
ATOM 648 N N . GLY A 1 83 ? -8.423 5.673 37.722 1.00 84.94 83 GLY A N 1
ATOM 649 C CA . GLY A 1 83 ? -7.638 5.595 38.958 1.00 84.94 83 GLY A CA 1
ATOM 650 C 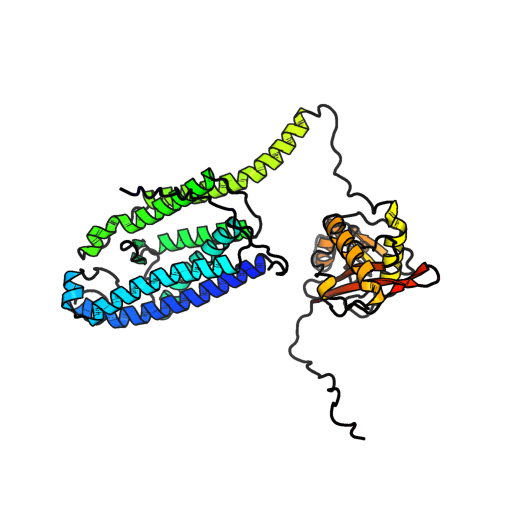C . GLY A 1 83 ? -8.401 4.970 40.131 1.00 84.94 83 GLY A C 1
ATOM 651 O O . GLY A 1 83 ? -7.837 4.169 40.873 1.00 84.94 83 GLY A O 1
ATOM 652 N N . ALA A 1 84 ? -9.702 5.244 40.251 1.00 86.62 84 ALA A N 1
ATOM 653 C CA . ALA A 1 84 ? -10.567 4.647 41.269 1.00 86.62 84 ALA A CA 1
ATOM 654 C C . ALA A 1 84 ? -10.854 3.148 41.040 1.00 86.62 84 ALA A C 1
ATOM 656 O O . ALA A 1 84 ? -11.346 2.467 41.942 1.00 86.62 84 ALA A O 1
ATOM 657 N N . THR A 1 85 ? -10.549 2.618 39.849 1.00 82.44 85 THR A N 1
ATOM 658 C CA . THR A 1 85 ? -10.751 1.198 39.515 1.00 82.44 85 THR A CA 1
ATOM 659 C C . THR A 1 85 ? -9.590 0.310 39.995 1.00 82.44 85 THR A C 1
ATOM 661 O O . THR A 1 85 ? -9.748 -0.905 40.094 1.00 82.44 85 THR A O 1
ATOM 664 N N . GLY A 1 86 ? -8.443 0.907 40.347 1.00 82.38 86 GLY A N 1
ATOM 665 C CA . GLY A 1 86 ? -7.260 0.219 40.872 1.00 82.38 86 GLY A CA 1
ATOM 666 C C . GLY A 1 86 ? -6.037 0.265 39.939 1.00 82.38 86 GLY A C 1
ATOM 667 O O . GLY A 1 86 ? -6.136 0.683 38.784 1.00 82.38 86 GLY A O 1
ATOM 668 N N . PRO A 1 87 ? -4.859 -0.176 40.424 1.00 81.94 87 PRO A N 1
ATOM 669 C CA . PRO A 1 87 ? -3.583 -0.032 39.711 1.00 81.94 87 PRO A CA 1
ATOM 670 C C . PRO A 1 87 ? -3.479 -0.884 38.436 1.00 81.94 87 PRO A C 1
ATOM 672 O O . PRO A 1 87 ? -2.761 -0.515 37.509 1.00 81.94 87 PRO A O 1
ATOM 675 N N . GLU A 1 88 ? -4.205 -2.002 38.354 1.00 82.00 88 GLU A N 1
ATOM 676 C CA . GLU A 1 88 ? -4.206 -2.880 37.173 1.00 82.00 88 GLU A CA 1
ATOM 677 C C . GLU A 1 88 ? -4.762 -2.172 35.924 1.00 82.00 88 GLU A C 1
ATOM 679 O O . GLU A 1 88 ? -4.215 -2.301 34.825 1.00 82.00 88 GLU A O 1
ATOM 684 N N . GLN A 1 89 ? -5.787 -1.329 36.091 1.00 81.56 89 GLN A N 1
ATOM 685 C CA . GLN A 1 89 ? -6.385 -0.590 34.976 1.00 81.56 89 GLN A CA 1
ATOM 686 C C . GLN A 1 89 ? -5.441 0.492 34.433 1.00 81.56 89 GLN A C 1
ATOM 688 O O . GLN A 1 89 ? -5.353 0.708 33.225 1.00 81.56 89 GLN A O 1
ATOM 693 N N . GLN A 1 90 ? -4.678 1.137 35.319 1.00 82.06 90 GLN A N 1
ATOM 694 C CA . GLN A 1 90 ? -3.659 2.118 34.938 1.00 82.06 90 GLN A CA 1
ATOM 695 C C . GLN A 1 90 ? -2.503 1.475 34.163 1.00 82.06 90 GLN A C 1
ATOM 697 O O . GLN A 1 90 ? -2.041 2.033 33.168 1.00 82.06 90 GLN A O 1
ATOM 702 N N . ARG A 1 91 ? -2.059 0.281 34.580 1.00 86.69 91 ARG A N 1
ATOM 703 C CA . ARG A 1 91 ? -1.041 -0.493 33.849 1.00 86.69 91 ARG A CA 1
ATOM 704 C C . ARG A 1 91 ? -1.525 -0.886 32.461 1.00 86.69 91 ARG A C 1
ATOM 706 O O . ARG A 1 91 ? -0.760 -0.793 31.506 1.00 86.69 91 ARG A O 1
ATOM 713 N N . THR A 1 92 ? -2.792 -1.272 32.350 1.00 87.06 92 THR A N 1
ATOM 714 C CA . THR A 1 92 ? -3.388 -1.642 31.064 1.00 87.06 92 THR A CA 1
ATOM 715 C C . THR A 1 92 ? -3.445 -0.445 30.111 1.00 87.06 92 THR A C 1
ATOM 717 O O . THR A 1 92 ? -3.045 -0.575 28.961 1.00 87.06 92 THR A O 1
ATOM 720 N N . LEU A 1 93 ? -3.808 0.752 30.589 1.00 86.69 93 LEU A N 1
ATOM 721 C CA . LEU A 1 93 ? -3.759 1.974 29.771 1.00 86.69 93 LEU A CA 1
ATOM 722 C C . LEU A 1 93 ? -2.336 2.303 29.282 1.00 86.69 93 LEU A C 1
ATOM 724 O O . LEU A 1 93 ? -2.147 2.684 28.128 1.00 86.69 93 LEU A O 1
ATOM 728 N N . ALA A 1 94 ? -1.325 2.147 30.141 1.00 88.94 94 ALA A N 1
ATOM 729 C CA . ALA A 1 94 ? 0.068 2.337 29.739 1.00 88.94 94 ALA A CA 1
ATOM 730 C C . ALA A 1 94 ? 0.506 1.311 28.678 1.00 88.94 94 ALA A C 1
ATOM 732 O O . ALA A 1 94 ? 1.223 1.666 27.742 1.00 88.94 94 ALA A O 1
ATOM 733 N N . ALA A 1 95 ? 0.049 0.060 28.798 1.00 91.38 95 ALA A N 1
ATOM 734 C CA . ALA A 1 95 ? 0.278 -0.970 27.792 1.00 91.38 95 ALA A CA 1
ATOM 735 C C . ALA A 1 95 ? -0.404 -0.630 26.456 1.00 91.38 95 ALA A C 1
ATOM 737 O O . ALA A 1 95 ? 0.221 -0.819 25.416 1.00 91.38 95 ALA A O 1
ATOM 738 N N . GLU A 1 96 ? -1.609 -0.049 26.468 1.00 91.88 96 GLU A N 1
ATOM 739 C CA . GLU A 1 96 ? -2.298 0.399 25.248 1.00 91.88 96 GLU A CA 1
ATOM 740 C C . GLU A 1 96 ? -1.560 1.523 24.525 1.00 91.88 96 GLU A C 1
ATOM 742 O O . GLU A 1 96 ? -1.343 1.443 23.316 1.00 91.88 96 GLU A O 1
ATOM 747 N N . LEU A 1 97 ? -1.083 2.528 25.262 1.00 92.12 97 LEU A N 1
ATOM 748 C CA . LEU A 1 97 ? -0.226 3.569 24.690 1.00 92.12 97 LEU A CA 1
ATOM 749 C C . LEU A 1 97 ? 1.069 2.962 24.123 1.00 92.12 97 LEU A C 1
ATOM 751 O O . LEU A 1 97 ? 1.499 3.296 23.021 1.00 92.12 97 LEU A O 1
ATOM 755 N N . GLY A 1 98 ? 1.683 2.021 24.843 1.00 94.19 98 GLY A N 1
ATOM 756 C CA . GLY A 1 98 ? 2.857 1.297 24.354 1.00 94.19 98 GLY A CA 1
ATOM 757 C C . GLY A 1 98 ? 2.580 0.516 23.064 1.00 94.19 98 GLY A C 1
ATOM 758 O O . GLY A 1 98 ? 3.381 0.575 22.129 1.00 94.19 98 GLY A O 1
ATOM 759 N N . ARG A 1 99 ? 1.438 -0.174 22.987 1.00 94.94 99 ARG A N 1
ATOM 760 C CA . ARG A 1 99 ? 1.005 -0.969 21.830 1.00 94.94 99 ARG A CA 1
ATOM 761 C C . ARG A 1 99 ? 0.758 -0.095 20.605 1.00 94.94 99 ARG A C 1
ATOM 763 O O . ARG A 1 99 ? 1.239 -0.425 19.523 1.00 94.94 99 ARG A O 1
ATOM 770 N N . GLU A 1 100 ? 0.076 1.036 20.752 1.00 94.38 100 GLU A N 1
ATOM 771 C CA . GLU A 1 100 ? -0.156 1.967 19.642 1.00 94.38 100 GLU A CA 1
ATOM 772 C C . GLU A 1 100 ? 1.148 2.568 19.103 1.00 94.38 100 GLU A C 1
ATOM 774 O O . GLU A 1 100 ? 1.364 2.621 17.888 1.00 94.38 100 GLU A O 1
ATOM 779 N N . ALA A 1 101 ? 2.065 2.959 19.994 1.00 94.56 101 ALA A N 1
ATOM 780 C CA . ALA A 1 101 ? 3.392 3.413 19.591 1.00 94.56 101 ALA A CA 1
ATOM 781 C C . ALA A 1 101 ? 4.159 2.299 18.856 1.00 94.56 101 ALA A C 1
ATOM 783 O O . ALA A 1 101 ? 4.744 2.538 17.796 1.00 94.56 101 ALA A O 1
ATOM 784 N N . ALA A 1 102 ? 4.115 1.069 19.379 1.00 96.56 102 ALA A N 1
ATOM 785 C CA . ALA A 1 102 ? 4.731 -0.095 18.751 1.00 96.56 102 ALA A CA 1
ATOM 786 C C . ALA A 1 102 ? 4.124 -0.400 17.373 1.00 96.56 102 ALA A C 1
ATOM 788 O O . ALA A 1 102 ? 4.867 -0.706 16.446 1.00 96.56 102 ALA A O 1
ATOM 789 N N . THR A 1 103 ? 2.812 -0.232 17.202 1.00 95.12 103 THR A N 1
ATOM 790 C CA . THR A 1 103 ? 2.102 -0.409 15.925 1.00 95.12 103 THR A CA 1
ATOM 791 C C . THR A 1 103 ? 2.677 0.514 14.854 1.00 95.12 103 THR A C 1
ATOM 793 O O . THR A 1 103 ? 3.084 0.054 13.784 1.00 95.12 103 THR A O 1
ATOM 796 N N . ILE A 1 104 ? 2.794 1.813 15.149 1.00 94.69 104 ILE A N 1
ATOM 797 C CA . ILE A 1 104 ? 3.364 2.792 14.212 1.00 94.69 104 ILE A CA 1
ATOM 798 C C . ILE A 1 104 ? 4.822 2.445 13.889 1.00 94.69 104 ILE A C 1
ATOM 800 O O . ILE A 1 104 ? 5.219 2.475 12.721 1.00 94.69 104 ILE A O 1
ATOM 804 N N . LEU A 1 105 ? 5.615 2.078 14.901 1.00 97.19 105 LEU A N 1
ATOM 805 C CA . LEU A 1 105 ? 7.015 1.690 14.720 1.00 97.19 105 LEU A CA 1
ATOM 806 C C . LEU A 1 105 ? 7.162 0.432 13.858 1.00 97.19 105 LEU A C 1
ATOM 808 O O . LEU A 1 105 ? 8.013 0.405 12.972 1.00 97.19 105 LEU A O 1
ATOM 812 N N . MET A 1 106 ? 6.325 -0.585 14.063 1.00 97.38 106 MET A N 1
ATOM 813 C CA . MET A 1 106 ? 6.319 -1.815 13.268 1.00 97.38 106 MET A CA 1
ATOM 814 C C . MET A 1 106 ? 5.958 -1.536 11.806 1.00 97.38 106 MET A C 1
ATOM 816 O O . MET A 1 106 ? 6.638 -2.024 10.901 1.00 97.38 106 MET A O 1
ATOM 820 N N . LEU A 1 107 ? 4.939 -0.704 11.562 1.00 97.56 107 LEU A N 1
ATOM 821 C CA . LEU A 1 107 ? 4.544 -0.280 10.215 1.00 97.56 107 LEU A CA 1
ATOM 822 C C . LEU A 1 107 ? 5.656 0.529 9.524 1.00 97.56 107 LEU A C 1
ATOM 824 O O . LEU A 1 107 ? 5.961 0.305 8.350 1.00 97.56 107 LEU A O 1
ATOM 828 N N . ALA A 1 108 ? 6.314 1.433 10.253 1.00 96.56 108 ALA A N 1
ATOM 829 C CA . ALA A 1 108 ? 7.466 2.185 9.756 1.00 96.56 108 ALA A CA 1
ATOM 830 C C . ALA A 1 108 ? 8.671 1.277 9.456 1.00 96.56 108 ALA A C 1
ATOM 832 O O . ALA A 1 108 ? 9.348 1.471 8.442 1.00 96.56 108 ALA A O 1
ATOM 833 N N . ALA A 1 109 ? 8.916 0.272 10.300 1.00 97.44 109 ALA A N 1
ATOM 834 C CA . ALA A 1 109 ? 10.010 -0.680 10.155 1.00 97.44 109 ALA A CA 1
ATOM 835 C C . ALA A 1 109 ? 9.815 -1.612 8.952 1.00 97.44 109 ALA A C 1
ATOM 837 O O . ALA A 1 109 ? 10.746 -1.784 8.165 1.00 97.44 109 ALA A O 1
ATOM 838 N N . VAL A 1 110 ? 8.614 -2.170 8.745 1.00 97.12 110 VAL A N 1
ATOM 839 C CA . VAL A 1 110 ? 8.349 -3.015 7.565 1.00 97.12 110 VAL A CA 1
ATOM 840 C C . VAL A 1 110 ? 8.423 -2.202 6.272 1.00 97.12 110 VAL A C 1
ATOM 842 O O . VAL A 1 110 ? 8.967 -2.678 5.277 1.00 97.12 110 VAL A O 1
ATOM 845 N N . ALA A 1 111 ? 7.962 -0.946 6.292 1.00 96.31 111 ALA A N 1
ATOM 846 C CA . ALA A 1 111 ? 8.123 -0.031 5.167 1.00 96.31 111 ALA A CA 1
ATOM 847 C C . ALA A 1 111 ? 9.603 0.251 4.869 1.00 96.31 111 ALA A C 1
ATOM 849 O O . ALA A 1 111 ? 10.003 0.258 3.706 1.00 96.31 111 ALA A O 1
ATOM 850 N N . LEU A 1 112 ? 10.427 0.435 5.907 1.00 94.69 112 LEU A N 1
ATOM 851 C CA . LEU A 1 112 ? 11.876 0.621 5.780 1.00 94.69 112 LEU A CA 1
ATOM 852 C C . LEU A 1 112 ? 12.567 -0.612 5.198 1.00 94.69 112 LEU A C 1
ATOM 854 O O . LEU A 1 112 ? 13.436 -0.467 4.346 1.00 94.69 112 LEU A O 1
ATOM 858 N N . ALA A 1 113 ? 12.140 -1.811 5.594 1.00 93.75 113 ALA A N 1
ATOM 859 C CA . ALA A 1 113 ? 12.718 -3.062 5.115 1.00 93.75 113 ALA A CA 1
ATOM 860 C C . ALA A 1 113 ? 12.508 -3.302 3.608 1.00 93.75 113 ALA A C 1
ATOM 862 O O . ALA A 1 113 ? 13.320 -3.978 2.978 1.00 93.75 113 ALA A O 1
ATOM 863 N N . VAL A 1 114 ? 11.429 -2.770 3.018 1.00 91.44 114 VAL A N 1
ATOM 864 C CA . VAL A 1 114 ? 11.099 -2.991 1.596 1.00 91.44 114 VAL A CA 1
ATOM 865 C C . VAL A 1 114 ? 11.440 -1.813 0.681 1.00 91.44 114 VAL A C 1
ATOM 867 O O . VAL A 1 114 ? 11.424 -1.969 -0.541 1.00 91.44 114 VAL A O 1
ATOM 870 N N . ALA A 1 115 ? 11.706 -0.634 1.241 1.00 87.94 115 ALA A N 1
ATOM 871 C CA . ALA A 1 115 ? 11.879 0.593 0.478 1.00 87.94 115 ALA A CA 1
ATOM 872 C C . ALA A 1 115 ? 13.337 0.866 0.105 1.00 87.94 115 ALA A C 1
ATOM 874 O O . ALA A 1 115 ? 14.250 0.675 0.901 1.00 87.94 115 ALA A O 1
ATOM 875 N N . ARG A 1 116 ? 13.555 1.406 -1.100 1.00 85.00 116 ARG A N 1
ATOM 876 C CA . ARG A 1 116 ? 14.897 1.798 -1.570 1.00 85.00 116 ARG A CA 1
ATOM 877 C C . ARG A 1 116 ? 15.182 3.290 -1.429 1.00 85.00 116 ARG A C 1
ATOM 879 O O . ARG A 1 116 ? 16.325 3.714 -1.552 1.00 85.00 116 ARG A O 1
ATOM 886 N N . ASN A 1 117 ? 14.145 4.104 -1.244 1.00 86.06 117 ASN A N 1
ATOM 887 C CA . ASN A 1 117 ? 14.236 5.555 -1.084 1.00 86.06 117 ASN A CA 1
ATOM 888 C C . ASN A 1 117 ? 13.033 6.089 -0.290 1.00 86.06 117 ASN A C 1
ATOM 890 O O . ASN A 1 117 ? 12.060 5.370 -0.075 1.00 86.06 117 ASN A O 1
ATOM 894 N N . ALA A 1 118 ? 13.073 7.366 0.100 1.00 86.25 118 ALA A N 1
ATOM 895 C CA . ALA A 1 118 ? 12.031 7.989 0.923 1.00 86.25 118 ALA A CA 1
ATOM 896 C C . ALA A 1 118 ? 10.624 7.984 0.285 1.00 86.25 118 ALA A C 1
ATOM 898 O O . ALA A 1 118 ? 9.630 7.885 1.000 1.00 86.25 118 ALA A O 1
ATOM 899 N N . GLY A 1 119 ? 10.520 8.067 -1.048 1.00 87.00 119 GLY A N 1
ATOM 900 C CA . GLY A 1 119 ? 9.232 7.994 -1.749 1.00 87.00 119 GLY A CA 1
ATOM 901 C C . GLY A 1 119 ? 8.630 6.591 -1.700 1.00 87.00 119 GLY A C 1
ATOM 902 O O . GLY A 1 119 ? 7.461 6.426 -1.356 1.00 87.00 119 GLY A O 1
ATOM 903 N N . GLU A 1 120 ? 9.453 5.571 -1.961 1.00 90.88 120 GLU A N 1
ATOM 904 C CA . GLU A 1 120 ? 9.059 4.168 -1.794 1.00 90.88 120 GLU A CA 1
ATOM 905 C C . GLU A 1 120 ? 8.730 3.836 -0.337 1.00 90.88 120 GLU A C 1
ATOM 907 O O . GLU A 1 120 ? 7.775 3.107 -0.094 1.00 90.88 120 GLU A O 1
ATOM 912 N N . TRP A 1 121 ? 9.465 4.406 0.622 1.00 94.19 121 TRP A N 1
ATOM 913 C CA . TRP A 1 121 ? 9.197 4.239 2.050 1.00 94.19 121 TRP A CA 1
ATOM 914 C C . TRP A 1 121 ? 7.834 4.805 2.426 1.00 94.19 121 TRP A C 1
ATOM 916 O O . TRP A 1 121 ? 7.016 4.090 2.999 1.00 94.19 121 TRP A O 1
ATOM 926 N N . GLY A 1 122 ? 7.550 6.049 2.025 1.00 93.81 122 GLY A N 1
ATOM 927 C CA . GLY A 1 122 ? 6.246 6.662 2.251 1.00 93.81 122 GLY A CA 1
ATOM 928 C C . GLY A 1 122 ? 5.122 5.842 1.619 1.00 93.81 122 GLY A C 1
ATOM 929 O O . GLY A 1 122 ? 4.119 5.575 2.268 1.00 93.81 122 GLY A O 1
ATOM 930 N N . ALA A 1 123 ? 5.310 5.366 0.387 1.00 95.06 123 ALA A N 1
ATOM 931 C CA . ALA A 1 123 ? 4.332 4.525 -0.297 1.00 95.06 123 ALA A CA 1
ATOM 932 C C . ALA A 1 123 ? 4.102 3.174 0.400 1.00 95.06 123 ALA A C 1
ATOM 934 O O . ALA A 1 123 ? 2.958 2.755 0.562 1.00 95.06 123 ALA A O 1
ATOM 935 N N . ALA A 1 124 ? 5.172 2.499 0.824 1.00 97.25 124 ALA A N 1
ATOM 936 C CA . ALA A 1 124 ? 5.090 1.230 1.536 1.00 97.25 124 ALA A CA 1
ATOM 937 C C . ALA A 1 124 ? 4.408 1.390 2.901 1.00 97.25 124 ALA A C 1
ATOM 939 O O . ALA A 1 124 ? 3.532 0.595 3.241 1.00 97.25 124 ALA A O 1
ATOM 940 N N . PHE A 1 125 ? 4.753 2.451 3.636 1.00 98.06 125 PHE A N 1
ATOM 941 C CA . PHE A 1 125 ? 4.145 2.788 4.919 1.00 98.06 125 PHE A CA 1
ATOM 942 C C . PHE A 1 125 ? 2.639 2.993 4.782 1.00 98.06 125 PHE A C 1
ATOM 944 O O . PHE A 1 125 ? 1.875 2.351 5.497 1.00 98.06 125 PHE A O 1
ATOM 951 N N . VAL A 1 126 ? 2.191 3.822 3.829 1.00 97.75 126 VAL A N 1
ATOM 952 C CA . VAL A 1 126 ? 0.755 4.104 3.686 1.00 97.75 126 VAL A CA 1
ATOM 953 C C . VAL A 1 126 ? -0.050 2.888 3.209 1.00 97.75 126 VAL A C 1
ATOM 955 O O . VAL A 1 126 ? -1.208 2.748 3.592 1.00 97.75 126 VAL A O 1
ATOM 958 N N . ILE A 1 127 ? 0.548 1.970 2.435 1.00 98.50 127 ILE A N 1
ATOM 959 C CA . ILE A 1 127 ? -0.098 0.693 2.085 1.00 98.50 127 ILE A CA 1
ATOM 960 C C . ILE A 1 127 ? -0.255 -0.182 3.327 1.00 98.50 127 ILE A C 1
ATOM 962 O O . ILE A 1 127 ? -1.355 -0.666 3.578 1.00 98.50 127 ILE A O 1
ATOM 966 N N . ALA A 1 128 ? 0.826 -0.401 4.084 1.00 98.50 128 ALA A N 1
ATOM 967 C CA . ALA A 1 128 ? 0.786 -1.251 5.271 1.00 98.50 128 ALA A CA 1
ATOM 968 C C . ALA A 1 128 ? -0.183 -0.692 6.318 1.00 98.50 128 ALA A C 1
ATOM 970 O O . ALA A 1 128 ? -1.006 -1.439 6.838 1.00 98.50 128 ALA A O 1
ATOM 971 N N . PHE A 1 129 ? -0.127 0.621 6.563 1.00 98.25 129 PHE A N 1
ATOM 972 C CA . PHE A 1 129 ? -1.010 1.318 7.492 1.00 98.25 129 PHE A CA 1
ATOM 973 C C . PHE A 1 129 ? -2.476 1.189 7.070 1.00 98.25 129 PHE A C 1
ATOM 975 O O . PHE A 1 129 ? -3.302 0.754 7.863 1.00 98.25 129 PHE A O 1
ATOM 982 N N . GLY A 1 130 ? -2.805 1.495 5.809 1.00 98.25 130 GLY A N 1
ATOM 983 C CA . GLY A 1 130 ? -4.188 1.402 5.343 1.00 98.25 130 GLY A CA 1
ATOM 984 C C . GLY A 1 130 ? -4.720 -0.035 5.317 1.00 98.25 130 GLY A C 1
ATOM 985 O O . GLY A 1 130 ? -5.892 -0.266 5.601 1.00 98.25 130 GLY A O 1
ATOM 986 N N . ALA A 1 131 ? -3.877 -1.019 4.988 1.00 98.62 131 ALA A N 1
ATOM 987 C CA . ALA A 1 131 ? -4.279 -2.425 4.984 1.00 98.62 131 ALA A CA 1
ATOM 988 C C . ALA A 1 131 ? -4.545 -2.940 6.403 1.00 98.62 131 ALA A C 1
ATOM 990 O O . ALA A 1 131 ? -5.551 -3.611 6.631 1.00 98.62 131 ALA A O 1
ATOM 991 N N . TRP A 1 132 ? -3.662 -2.601 7.343 1.00 98.50 132 TRP A N 1
ATOM 992 C CA . TRP A 1 132 ? -3.831 -2.881 8.765 1.00 98.50 132 TRP A CA 1
ATOM 993 C C . TRP A 1 132 ? -5.147 -2.308 9.299 1.00 98.50 132 TRP A C 1
ATOM 995 O O . TRP A 1 132 ? -5.968 -3.058 9.821 1.00 98.50 132 TRP A O 1
ATOM 1005 N N . ASP A 1 133 ? -5.390 -1.021 9.065 1.00 97.62 133 ASP A N 1
ATOM 1006 C CA . ASP A 1 133 ? -6.565 -0.311 9.572 1.00 97.62 133 ASP A CA 1
ATOM 1007 C C . ASP A 1 133 ? -7.885 -0.835 8.971 1.00 97.62 133 ASP A C 1
ATOM 1009 O O . ASP A 1 133 ? -8.843 -1.112 9.690 1.00 97.62 133 ASP A O 1
ATOM 1013 N N . LEU A 1 134 ? -7.943 -1.086 7.655 1.00 97.94 134 LEU A N 1
ATOM 1014 C CA . LEU A 1 134 ? -9.147 -1.661 7.035 1.00 97.94 134 LEU A CA 1
ATOM 1015 C C . LEU A 1 134 ? -9.448 -3.069 7.543 1.00 97.94 134 LEU A C 1
ATOM 1017 O O . LEU A 1 134 ? -10.600 -3.407 7.822 1.00 97.94 134 LEU A O 1
ATOM 1021 N N . THR A 1 135 ? -8.424 -3.916 7.616 1.00 98.06 135 THR A N 1
ATOM 1022 C CA . THR A 1 135 ? -8.622 -5.316 8.000 1.00 98.06 135 THR A CA 1
ATOM 1023 C C . THR A 1 135 ? -8.908 -5.462 9.486 1.00 98.06 135 THR A C 1
ATOM 1025 O O . THR A 1 135 ? -9.696 -6.332 9.844 1.00 98.06 135 THR A O 1
ATOM 1028 N N . PHE A 1 136 ? -8.391 -4.570 10.333 1.00 98.00 136 PHE A N 1
ATOM 1029 C CA . PHE A 1 136 ? -8.788 -4.450 11.734 1.00 98.00 136 PHE A CA 1
ATOM 1030 C C . PHE A 1 136 ? -10.314 -4.360 11.887 1.00 98.00 136 PHE A C 1
ATOM 1032 O O . PHE A 1 136 ? -10.905 -5.177 12.593 1.00 98.00 136 PHE A O 1
ATOM 1039 N N . TYR A 1 137 ? -10.984 -3.468 11.147 1.00 97.69 137 TYR A N 1
ATOM 1040 C CA . TYR A 1 137 ? -12.449 -3.367 11.183 1.00 97.69 137 TYR A CA 1
ATOM 1041 C C . TYR A 1 137 ? -13.160 -4.604 10.633 1.00 97.69 137 TYR A C 1
ATOM 1043 O O . TYR A 1 137 ? -14.184 -5.019 11.178 1.00 97.69 137 TYR A O 1
ATOM 1051 N N . VAL A 1 138 ? -12.624 -5.219 9.573 1.00 98.06 138 VAL A N 1
ATOM 1052 C CA . VAL A 1 138 ? -13.166 -6.478 9.035 1.00 98.06 138 VAL A CA 1
ATOM 1053 C C . VAL A 1 138 ? -13.122 -7.574 10.099 1.00 98.06 138 VAL A C 1
ATOM 1055 O O . VAL A 1 138 ? -14.118 -8.262 10.313 1.00 98.06 138 VAL A O 1
ATOM 1058 N N . PHE A 1 139 ? -12.002 -7.723 10.806 1.00 98.38 139 PHE A N 1
ATOM 1059 C CA . PHE A 1 139 ? -11.859 -8.747 11.834 1.00 98.38 139 PHE A CA 1
ATOM 1060 C C . PHE A 1 139 ? -12.637 -8.425 13.105 1.00 98.38 139 PHE A C 1
ATOM 1062 O O . PHE A 1 139 ? -13.217 -9.341 13.677 1.00 98.38 139 PHE A O 1
ATOM 1069 N N . LEU A 1 140 ? -12.760 -7.158 13.511 1.00 96.44 140 LEU A N 1
ATOM 1070 C CA . LEU A 1 140 ? -13.686 -6.788 14.585 1.00 96.44 140 LEU A CA 1
ATOM 1071 C C . LEU A 1 140 ? -15.130 -7.154 14.235 1.00 96.44 140 LEU A C 1
ATOM 1073 O O . LEU A 1 140 ? -15.859 -7.642 15.102 1.00 96.44 140 LEU A O 1
ATOM 1077 N N . LYS A 1 141 ? -15.530 -6.998 12.967 1.00 96.06 141 LYS A N 1
ATOM 1078 C CA . LYS A 1 141 ? -16.873 -7.386 12.530 1.00 96.06 141 LYS A CA 1
ATOM 1079 C C . LYS A 1 141 ? -17.077 -8.892 12.628 1.00 96.06 141 LYS A C 1
ATOM 1081 O O . LYS A 1 141 ? -18.144 -9.333 13.032 1.00 96.06 141 LYS A O 1
ATOM 1086 N N . VAL A 1 142 ? -16.048 -9.675 12.319 1.00 97.50 142 VAL A N 1
ATOM 1087 C CA . VAL A 1 142 ? -16.079 -11.140 12.438 1.00 97.50 142 VAL A CA 1
ATOM 1088 C C . VAL A 1 142 ? -16.066 -11.603 13.899 1.00 97.50 142 VAL A C 1
ATOM 1090 O O . VAL A 1 142 ? -16.803 -12.518 14.250 1.00 97.50 142 VAL A O 1
ATOM 1093 N N . LEU A 1 143 ? -15.234 -10.996 14.747 1.00 95.50 143 LEU A N 1
ATOM 1094 C CA . LEU A 1 143 ? -14.994 -11.453 16.120 1.00 95.50 143 LEU A CA 1
ATOM 1095 C C . LEU A 1 143 ? -16.050 -10.959 17.116 1.00 95.50 143 LEU A C 1
ATOM 1097 O O . LEU A 1 143 ? -16.359 -11.663 18.073 1.00 95.50 143 LEU A O 1
ATOM 1101 N N . LEU A 1 144 ? -16.581 -9.751 16.912 1.00 93.31 144 LEU A N 1
ATOM 1102 C CA . LEU A 1 144 ? -17.426 -9.049 17.885 1.00 93.31 144 LEU A CA 1
ATOM 1103 C C . LEU A 1 144 ? -18.773 -8.581 17.320 1.00 93.31 144 LEU A C 1
ATOM 1105 O O . LEU A 1 144 ? -19.515 -7.909 18.032 1.00 93.31 144 LEU A O 1
ATOM 1109 N N . ASP A 1 145 ? -19.060 -8.843 16.040 1.00 93.81 145 ASP A N 1
ATOM 1110 C CA . ASP A 1 145 ? -20.172 -8.230 15.295 1.00 93.81 145 ASP A CA 1
ATOM 1111 C C . ASP A 1 145 ? -20.173 -6.683 15.337 1.00 93.81 145 ASP A C 1
ATOM 1113 O O . ASP A 1 145 ? -21.182 -6.007 15.126 1.00 93.81 145 ASP A O 1
ATOM 1117 N N . TRP A 1 146 ? -18.999 -6.091 15.563 1.00 94.06 146 TRP A N 1
ATOM 1118 C CA . TRP A 1 146 ? -18.804 -4.650 15.676 1.00 94.06 146 TRP A CA 1
ATOM 1119 C C . TRP A 1 146 ? -17.951 -4.134 14.503 1.00 94.06 146 TRP A C 1
ATOM 1121 O O . TRP A 1 146 ? -16.953 -4.763 14.177 1.00 94.06 146 TRP A O 1
ATOM 1131 N N . PRO A 1 147 ? -18.263 -2.989 13.874 1.00 94.12 147 PRO A N 1
ATOM 1132 C CA . PRO A 1 147 ? -19.283 -2.025 14.266 1.00 94.12 147 PRO A CA 1
ATOM 1133 C C . PRO A 1 147 ? -20.696 -2.416 13.817 1.00 94.12 147 PRO A C 1
ATOM 1135 O O . PRO A 1 147 ? -20.895 -3.208 12.892 1.00 94.12 147 PRO A O 1
ATOM 1138 N N . ALA A 1 148 ? -21.693 -1.811 14.464 1.00 92.25 148 ALA A N 1
ATOM 1139 C CA . ALA A 1 148 ? -23.094 -1.943 14.065 1.00 92.25 148 ALA A CA 1
ATOM 1140 C C . ALA A 1 148 ? -23.367 -1.261 12.711 1.00 92.25 148 ALA A C 1
ATOM 1142 O O . ALA A 1 148 ? -24.177 -1.734 11.919 1.00 92.25 148 ALA A O 1
ATOM 1143 N N . SER A 1 149 ? -22.670 -0.158 12.424 1.00 92.38 149 SER A N 1
ATOM 1144 C CA . SER A 1 149 ? -22.718 0.539 11.138 1.00 92.38 149 SER A CA 1
ATOM 1145 C C . SER A 1 149 ? -21.387 1.232 10.844 1.00 92.38 149 SER A C 1
ATOM 1147 O O . SER A 1 149 ? -20.599 1.491 11.749 1.00 92.38 149 SER A O 1
ATOM 1149 N N . VAL A 1 150 ? -21.162 1.646 9.597 1.00 92.31 150 VAL A N 1
ATOM 1150 C CA . VAL A 1 150 ? -19.986 2.468 9.244 1.00 92.31 150 VAL A CA 1
ATOM 1151 C C . VAL A 1 150 ? -19.994 3.859 9.902 1.00 92.31 150 VAL A C 1
ATOM 1153 O O . VAL A 1 150 ? -18.980 4.544 9.899 1.00 92.31 150 VAL A O 1
ATOM 1156 N N . PHE A 1 151 ? -21.113 4.290 10.492 1.00 92.75 151 PHE A N 1
ATOM 1157 C CA . PHE A 1 151 ? -21.213 5.549 11.240 1.00 92.75 151 PHE A CA 1
ATOM 1158 C C . PHE A 1 151 ? -21.051 5.370 12.752 1.00 92.75 151 PHE A C 1
ATOM 1160 O O . PHE A 1 151 ? -21.118 6.349 13.494 1.00 92.75 151 PHE A O 1
ATOM 1167 N N . THR A 1 152 ? -20.843 4.137 13.222 1.00 93.31 152 THR A N 1
ATOM 1168 C CA . THR A 1 152 ? -20.523 3.875 14.624 1.00 93.31 152 THR A CA 1
ATOM 1169 C C . THR A 1 152 ? -19.209 4.566 14.979 1.00 93.31 152 THR A C 1
ATOM 1171 O O . THR A 1 152 ? -18.262 4.540 14.197 1.00 93.31 152 THR A O 1
ATOM 1174 N N . TRP A 1 153 ? -19.175 5.207 16.145 1.00 93.56 153 TRP A N 1
ATOM 1175 C CA . TRP A 1 153 ? -17.992 5.897 16.646 1.00 93.56 153 TRP A CA 1
ATOM 1176 C C . TRP A 1 153 ? -16.961 4.928 17.202 1.00 93.56 153 TRP A C 1
ATOM 1178 O O . TRP A 1 153 ? -17.314 3.966 17.887 1.00 93.56 153 TRP A O 1
ATOM 1188 N N . ASP A 1 154 ? -15.698 5.247 16.957 1.00 95.25 154 ASP A N 1
ATOM 1189 C CA . ASP A 1 154 ? -14.542 4.497 17.422 1.00 95.25 154 ASP A CA 1
ATOM 1190 C C . ASP A 1 154 ? -13.486 5.407 18.058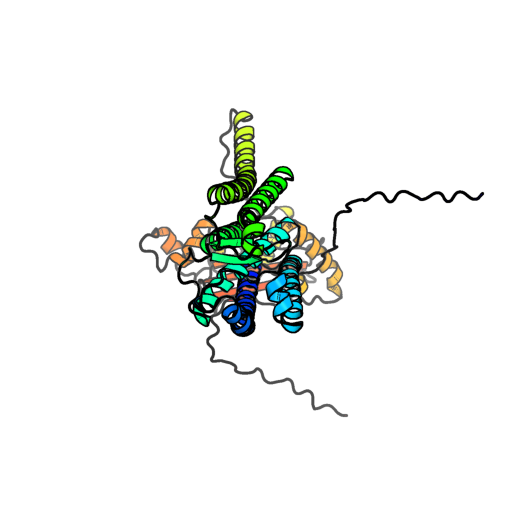 1.00 95.25 154 ASP A C 1
ATOM 1192 O O . ASP A 1 154 ? -13.502 6.625 17.852 1.00 95.25 154 ASP A O 1
ATOM 1196 N N . ILE A 1 155 ? -12.566 4.795 18.807 1.00 94.12 155 ILE A N 1
ATOM 1197 C CA . ILE A 1 155 ? -11.291 5.393 19.209 1.00 94.12 155 ILE A CA 1
ATOM 1198 C C . ILE A 1 155 ? -10.212 4.829 18.290 1.00 94.12 155 ILE A C 1
ATOM 1200 O O . ILE A 1 155 ? -9.909 3.642 18.337 1.00 94.12 155 ILE A O 1
ATOM 1204 N N . LEU A 1 156 ? -9.636 5.698 17.467 1.00 93.94 156 LEU A N 1
ATOM 1205 C CA . LEU A 1 156 ? -8.687 5.319 16.421 1.00 93.94 156 LEU A CA 1
ATOM 1206 C C . LEU A 1 156 ? -7.273 5.154 16.980 1.00 93.94 156 LEU A C 1
ATOM 1208 O O . LEU A 1 156 ? -6.570 4.215 16.634 1.00 93.94 156 LEU A O 1
ATOM 1212 N N . PHE A 1 157 ? -6.868 6.100 17.827 1.00 93.50 157 PHE A N 1
ATOM 1213 C CA . PHE A 1 157 ? -5.577 6.167 18.506 1.00 93.50 157 PHE A CA 1
ATOM 1214 C C . PHE A 1 157 ? -5.745 6.977 19.799 1.00 93.50 157 PHE A C 1
ATOM 1216 O O . PHE A 1 157 ? -6.614 7.842 19.893 1.00 93.50 157 PHE A O 1
ATOM 1223 N N . LEU A 1 158 ? -4.898 6.735 20.788 1.00 92.31 158 LEU A N 1
ATOM 1224 C CA . LEU A 1 158 ? -4.780 7.452 22.055 1.00 92.31 158 LEU A CA 1
ATOM 1225 C C . LEU A 1 158 ? -3.600 8.436 22.078 1.00 92.31 158 LEU A C 1
ATOM 1227 O O . LEU A 1 158 ? -3.570 9.327 22.929 1.00 92.31 158 LEU A O 1
ATOM 1231 N N . ILE A 1 159 ? -2.630 8.302 21.166 1.00 91.50 159 ILE A N 1
ATOM 1232 C CA . ILE A 1 159 ? -1.429 9.152 21.112 1.00 91.50 159 ILE A CA 1
ATOM 1233 C C . ILE A 1 159 ? -1.589 10.303 20.100 1.00 91.50 159 ILE A C 1
ATOM 1235 O O . ILE A 1 159 ? -1.942 10.060 18.949 1.00 91.50 159 ILE A O 1
ATOM 1239 N N . PRO A 1 160 ? -1.229 11.559 20.448 1.00 87.94 160 PRO A N 1
ATOM 1240 C CA . PRO A 1 160 ? -0.865 12.051 21.785 1.00 87.94 160 PRO A CA 1
ATOM 1241 C C . PRO A 1 160 ? -2.085 12.330 22.679 1.00 87.94 160 PRO A C 1
ATOM 1243 O O . PRO A 1 160 ? -1.937 12.559 23.876 1.00 87.94 160 PRO A O 1
ATOM 1246 N N . VAL A 1 161 ? -3.273 12.360 22.077 1.00 93.75 161 VAL A N 1
ATOM 1247 C CA . VAL A 1 161 ? -4.585 12.488 22.717 1.00 93.75 161 VAL A CA 1
ATOM 1248 C C . VAL A 1 161 ? -5.550 11.525 22.018 1.00 93.75 161 VAL A C 1
ATOM 1250 O O . VAL A 1 161 ? -5.256 11.133 20.889 1.00 93.75 161 VAL A O 1
ATOM 1253 N N . PRO A 1 162 ? -6.708 11.186 22.612 1.00 92.50 162 PRO A N 1
ATOM 1254 C CA . PRO A 1 162 ? -7.701 10.340 21.957 1.00 92.50 162 PRO A CA 1
ATOM 1255 C C . PRO A 1 162 ? -8.211 10.932 20.638 1.00 92.50 162 PRO A C 1
ATOM 1257 O O . PRO A 1 162 ? -8.708 12.059 20.592 1.00 92.50 162 PRO A O 1
ATOM 1260 N N . TRP A 1 163 ? -8.092 10.152 19.569 1.00 94.88 163 TRP A N 1
ATOM 1261 C CA . TRP A 1 163 ? -8.631 10.413 18.241 1.00 94.88 163 TRP A CA 1
ATOM 1262 C C . TRP A 1 163 ? -9.915 9.616 18.107 1.00 94.88 163 TRP A C 1
ATOM 1264 O O . TRP A 1 163 ? -9.896 8.394 18.244 1.00 94.88 163 TRP A O 1
ATOM 1274 N N . ALA A 1 164 ? -11.025 10.288 17.823 1.00 95.25 164 ALA A N 1
ATOM 1275 C CA . ALA A 1 164 ? -12.310 9.626 17.682 1.00 95.25 164 ALA A CA 1
ATOM 1276 C C . ALA A 1 164 ? -13.025 10.056 16.407 1.00 95.25 164 ALA A C 1
ATOM 1278 O O . ALA A 1 164 ? -12.948 11.206 15.968 1.00 95.25 164 ALA A O 1
ATOM 1279 N N . GLY A 1 165 ? -13.756 9.121 15.818 1.00 95.56 165 GLY A N 1
ATOM 1280 C CA . GLY A 1 165 ? -14.533 9.382 14.619 1.00 95.56 165 GLY A CA 1
ATOM 1281 C C . GLY A 1 165 ? -15.456 8.224 14.261 1.00 95.56 165 GLY A C 1
ATOM 1282 O O . GLY A 1 165 ? -15.324 7.132 14.814 1.00 95.56 165 GLY A O 1
ATOM 1283 N N . PRO A 1 166 ? -16.398 8.442 13.333 1.00 96.06 166 PRO A N 1
ATOM 1284 C CA . PRO A 1 166 ? -17.166 7.358 12.737 1.00 96.06 166 PRO A CA 1
ATOM 1285 C C . PRO A 1 166 ? -16.238 6.462 11.908 1.00 96.06 166 PRO A C 1
ATOM 1287 O O . PRO A 1 166 ? -15.414 6.994 11.166 1.00 96.06 166 PRO A O 1
ATOM 1290 N N . VAL A 1 167 ? -16.414 5.136 11.960 1.00 97.38 167 VAL A N 1
ATOM 1291 C CA . VAL A 1 167 ? -15.586 4.135 11.238 1.00 97.38 167 VAL A CA 1
ATOM 1292 C C . VAL A 1 167 ? -15.420 4.438 9.739 1.00 97.38 167 VAL A C 1
ATOM 1294 O O . VAL A 1 167 ? -14.391 4.142 9.140 1.00 97.38 167 VAL A O 1
ATOM 1297 N N . LEU A 1 168 ? -16.393 5.092 9.107 1.00 97.19 168 LEU A N 1
ATOM 1298 C CA . LEU A 1 168 ? -16.303 5.519 7.713 1.00 97.19 168 LEU A CA 1
ATOM 1299 C C . LEU A 1 168 ? -15.096 6.438 7.447 1.00 97.19 168 LEU A C 1
ATOM 1301 O O . LEU A 1 168 ? -14.488 6.352 6.383 1.00 97.19 168 LEU A O 1
ATOM 1305 N N . ALA A 1 169 ? -14.741 7.318 8.382 1.00 97.25 169 ALA A N 1
ATOM 1306 C CA . ALA A 1 169 ? -13.655 8.273 8.199 1.00 97.25 169 ALA A CA 1
ATOM 1307 C C . ALA A 1 169 ? -12.266 7.603 8.065 1.00 97.25 169 ALA A C 1
ATOM 1309 O O . ALA A 1 169 ? -11.620 7.848 7.041 1.00 97.25 169 ALA A O 1
ATOM 1310 N N . PRO A 1 170 ? -11.796 6.736 8.990 1.00 97.44 170 PRO A N 1
ATOM 1311 C CA . PRO A 1 170 ? -10.546 5.995 8.803 1.00 97.44 170 PRO A CA 1
ATOM 1312 C C . PRO A 1 170 ? -10.602 5.059 7.586 1.00 97.44 170 PRO A C 1
ATOM 1314 O O . PRO A 1 170 ? -9.654 5.036 6.808 1.00 97.44 170 PRO A O 1
ATOM 1317 N N . VAL A 1 171 ? -11.742 4.415 7.294 1.00 98.25 171 VAL A N 1
ATOM 1318 C CA . VAL A 1 171 ? -11.910 3.578 6.085 1.00 98.25 171 VAL A CA 1
ATOM 1319 C C . VAL A 1 171 ? -11.641 4.358 4.789 1.00 98.25 171 VAL A C 1
ATOM 1321 O O . VAL A 1 171 ? -10.967 3.856 3.881 1.00 98.25 171 VAL A O 1
ATOM 1324 N N . LEU A 1 172 ? -12.136 5.596 4.684 1.00 98.06 172 LEU A N 1
ATOM 1325 C CA . LEU A 1 172 ? -11.885 6.465 3.528 1.00 98.06 172 LEU A CA 1
ATOM 1326 C C . LEU A 1 172 ? -10.403 6.845 3.411 1.00 98.06 172 LEU A C 1
ATOM 1328 O O . LEU A 1 172 ? -9.842 6.795 2.312 1.00 98.06 172 LEU A O 1
ATOM 1332 N N . VAL A 1 173 ? -9.762 7.194 4.530 1.00 97.81 173 VAL A N 1
ATOM 1333 C CA . VAL A 1 173 ? -8.332 7.542 4.570 1.00 97.81 173 VAL A CA 1
ATOM 1334 C C . VAL A 1 173 ? -7.481 6.338 4.182 1.00 97.81 173 VAL A C 1
ATOM 1336 O O . VAL A 1 173 ? -6.633 6.451 3.300 1.00 97.81 173 VAL A O 1
ATOM 1339 N N . SER A 1 174 ? -7.757 5.171 4.750 1.00 98.19 174 SER A N 1
ATOM 1340 C CA . SER A 1 174 ? -7.026 3.935 4.490 1.00 98.19 174 SER A CA 1
ATOM 1341 C C . SER A 1 174 ? -7.170 3.469 3.043 1.00 98.19 174 SER A C 1
ATOM 1343 O O . SER A 1 174 ? -6.184 3.093 2.406 1.00 98.19 174 SER A O 1
ATOM 1345 N N . THR A 1 175 ? -8.362 3.605 2.455 1.00 98.12 175 THR A N 1
ATOM 1346 C CA . THR A 1 175 ? -8.572 3.340 1.023 1.00 98.12 175 THR A CA 1
ATOM 1347 C C . THR A 1 175 ? -7.748 4.290 0.146 1.00 98.12 175 THR A C 1
ATOM 1349 O O . THR A 1 175 ? -7.073 3.852 -0.791 1.00 98.12 175 THR A O 1
ATOM 1352 N N . ALA A 1 176 ? -7.757 5.589 0.462 1.00 97.19 176 ALA A N 1
ATOM 1353 C CA . ALA A 1 176 ? -6.964 6.595 -0.241 1.00 97.19 176 ALA A CA 1
ATOM 1354 C C . ALA A 1 176 ? -5.451 6.330 -0.124 1.00 97.19 176 ALA A C 1
ATOM 1356 O O . ALA A 1 176 ? -4.725 6.421 -1.118 1.00 97.19 176 ALA A O 1
ATOM 1357 N N . MET A 1 177 ? -4.988 5.953 1.069 1.00 97.50 177 MET A N 1
ATOM 1358 C CA . MET A 1 177 ? -3.600 5.610 1.375 1.00 97.50 177 MET A CA 1
ATOM 1359 C C . MET A 1 177 ? -3.114 4.404 0.567 1.00 97.50 177 MET A C 1
ATOM 1361 O O . MET A 1 177 ? -2.089 4.503 -0.111 1.00 97.50 177 MET A O 1
ATOM 1365 N N . ILE A 1 178 ? -3.873 3.302 0.555 1.00 98.00 178 ILE A N 1
ATOM 1366 C CA . ILE A 1 178 ? -3.535 2.114 -0.242 1.00 98.00 178 ILE A CA 1
ATOM 1367 C C . ILE A 1 178 ? -3.483 2.474 -1.729 1.00 98.00 178 ILE A C 1
ATOM 1369 O O . ILE A 1 178 ? -2.504 2.152 -2.402 1.00 98.00 178 ILE A O 1
ATOM 1373 N N . ALA A 1 179 ? -4.497 3.170 -2.251 1.00 96.31 179 ALA A N 1
ATOM 1374 C CA . ALA A 1 179 ? -4.553 3.529 -3.666 1.00 96.31 179 ALA A CA 1
ATOM 1375 C C . ALA A 1 179 ? -3.357 4.403 -4.090 1.00 96.31 179 ALA A C 1
ATOM 1377 O O . ALA A 1 179 ? -2.696 4.110 -5.092 1.00 96.31 179 ALA A O 1
ATOM 1378 N N . ALA A 1 180 ? -3.039 5.443 -3.313 1.00 94.56 180 ALA A N 1
ATOM 1379 C CA . ALA A 1 180 ? -1.915 6.336 -3.585 1.00 94.56 180 ALA A CA 1
ATOM 1380 C C . ALA A 1 180 ? -0.559 5.622 -3.456 1.00 94.56 180 ALA A C 1
ATOM 1382 O O . ALA A 1 180 ? 0.323 5.812 -4.300 1.00 94.56 180 ALA A O 1
ATOM 1383 N N . GLY A 1 181 ? -0.390 4.770 -2.442 1.00 95.31 181 GLY A N 1
ATOM 1384 C CA . GLY A 1 181 ? 0.836 4.001 -2.246 1.00 95.31 181 GLY A CA 1
ATOM 1385 C C . GLY A 1 181 ? 1.068 2.974 -3.356 1.00 95.31 181 GLY A C 1
ATOM 1386 O O . GLY A 1 181 ? 2.158 2.921 -3.929 1.00 95.31 181 GLY A O 1
ATOM 1387 N N . VAL A 1 182 ? 0.038 2.206 -3.738 1.00 95.31 182 VAL A N 1
ATOM 1388 C CA . VAL A 1 182 ? 0.121 1.228 -4.840 1.00 95.31 182 VAL A CA 1
ATOM 1389 C C . VAL A 1 182 ? 0.443 1.930 -6.156 1.00 95.31 182 VAL A C 1
ATOM 1391 O O . VAL A 1 182 ? 1.293 1.456 -6.916 1.00 95.31 182 VAL A O 1
ATOM 1394 N N . TRP A 1 183 ? -0.184 3.081 -6.420 1.00 92.88 183 TRP A N 1
ATOM 1395 C CA . TRP A 1 183 ? 0.159 3.899 -7.580 1.00 92.88 183 TRP A CA 1
ATOM 1396 C C . TRP A 1 183 ? 1.633 4.315 -7.532 1.00 92.88 183 TRP A C 1
ATOM 1398 O O . TRP A 1 183 ? 2.360 4.084 -8.500 1.00 92.88 183 TRP A O 1
ATOM 1408 N N . HIS A 1 184 ? 2.110 4.844 -6.404 1.00 92.25 184 HIS A N 1
ATOM 1409 C CA . HIS A 1 184 ? 3.495 5.295 -6.279 1.00 92.25 184 HIS A CA 1
ATOM 1410 C C . HIS A 1 184 ? 4.510 4.171 -6.533 1.00 92.25 184 HIS A C 1
ATOM 1412 O O . HIS A 1 184 ? 5.465 4.377 -7.278 1.00 92.25 184 HIS A O 1
ATOM 1418 N N . LEU A 1 185 ? 4.295 2.973 -5.974 1.00 90.38 185 LEU A N 1
ATOM 1419 C CA . LEU A 1 185 ? 5.194 1.830 -6.182 1.00 90.38 185 LEU A CA 1
ATOM 1420 C C . LEU A 1 185 ? 5.152 1.300 -7.621 1.00 90.38 185 LEU A C 1
ATOM 1422 O O . LEU A 1 185 ? 6.176 0.871 -8.152 1.00 90.38 185 LEU A O 1
ATOM 1426 N N . ARG A 1 186 ? 3.986 1.342 -8.278 1.00 90.00 186 ARG A N 1
ATOM 1427 C CA . ARG A 1 186 ? 3.846 0.944 -9.686 1.00 90.00 186 ARG A CA 1
ATOM 1428 C C . ARG A 1 186 ? 4.508 1.942 -10.637 1.00 90.00 186 ARG A C 1
ATOM 1430 O O . ARG A 1 186 ? 5.069 1.544 -11.656 1.00 90.00 186 ARG A O 1
ATOM 1437 N N . ALA A 1 187 ? 4.373 3.234 -10.359 1.00 85.88 187 ALA A N 1
ATOM 1438 C CA . ALA A 1 187 ? 4.822 4.312 -11.227 1.00 85.88 187 ALA A CA 1
ATOM 1439 C C . ALA A 1 187 ? 5.372 5.473 -10.380 1.00 85.88 187 ALA A C 1
ATOM 1441 O O . ALA A 1 187 ? 4.633 6.429 -10.128 1.00 85.88 187 ALA A O 1
ATOM 1442 N N . PRO A 1 188 ? 6.661 5.423 -9.988 1.00 83.19 188 PRO A N 1
ATOM 1443 C CA . PRO A 1 188 ? 7.258 6.391 -9.072 1.00 83.19 188 PRO A CA 1
ATOM 1444 C C . PRO A 1 188 ? 7.011 7.842 -9.490 1.00 83.19 188 PRO A C 1
ATOM 1446 O O . PRO A 1 188 ? 7.310 8.252 -10.618 1.00 83.19 188 PRO A O 1
ATOM 1449 N N . VAL A 1 189 ? 6.452 8.626 -8.567 1.00 83.62 189 VAL A N 1
ATOM 1450 C CA . VAL A 1 189 ? 6.160 10.052 -8.755 1.00 83.62 189 VAL A CA 1
ATOM 1451 C C . VAL A 1 189 ? 7.240 10.868 -8.052 1.00 83.62 189 VAL A C 1
ATOM 1453 O O . VAL A 1 189 ? 7.523 10.653 -6.879 1.00 83.62 189 VAL A O 1
ATOM 1456 N N . ARG A 1 190 ? 7.840 11.847 -8.738 1.00 83.75 190 ARG A N 1
ATOM 1457 C CA . ARG A 1 190 ? 8.753 12.796 -8.084 1.00 83.75 190 ARG A CA 1
ATOM 1458 C C . ARG A 1 190 ? 7.940 13.825 -7.302 1.00 83.75 190 ARG A C 1
ATOM 1460 O O . ARG A 1 190 ? 7.424 14.777 -7.883 1.00 83.75 190 ARG A O 1
ATOM 1467 N N . ILE A 1 191 ? 7.831 13.628 -5.994 1.00 85.19 191 ILE A N 1
ATOM 1468 C CA . ILE A 1 191 ? 7.126 14.541 -5.090 1.00 85.19 191 ILE A CA 1
ATOM 1469 C C . ILE A 1 191 ? 8.121 15.608 -4.616 1.00 85.19 191 ILE A C 1
ATOM 1471 O O . ILE A 1 191 ? 9.080 15.307 -3.909 1.00 85.19 191 ILE A O 1
ATOM 1475 N N . GLY A 1 192 ? 7.924 16.855 -5.048 1.00 86.06 192 GLY A N 1
ATOM 1476 C CA . GLY A 1 192 ? 8.731 17.990 -4.581 1.00 86.06 192 GLY A CA 1
ATOM 1477 C C . GLY A 1 192 ? 8.379 18.402 -3.147 1.00 86.06 192 GLY A C 1
ATOM 1478 O O . GLY A 1 192 ? 7.290 18.090 -2.670 1.00 86.06 192 GLY A O 1
ATOM 1479 N N . ALA A 1 193 ? 9.259 19.162 -2.488 1.00 89.25 193 ALA A N 1
ATOM 1480 C CA . ALA A 1 193 ? 9.092 19.581 -1.090 1.00 89.25 193 ALA A CA 1
ATOM 1481 C C . ALA A 1 193 ? 7.744 20.272 -0.803 1.00 89.25 193 ALA A C 1
ATOM 1483 O O . ALA A 1 193 ? 7.104 19.961 0.193 1.00 89.25 193 ALA A O 1
ATOM 1484 N N . ALA A 1 194 ? 7.264 21.137 -1.704 1.00 91.31 194 ALA A N 1
ATOM 1485 C CA . ALA A 1 194 ? 5.961 21.794 -1.553 1.00 91.31 194 ALA A CA 1
ATOM 1486 C C . ALA A 1 194 ? 4.782 20.803 -1.585 1.00 91.31 194 ALA A C 1
ATOM 1488 O O . ALA A 1 194 ? 3.839 20.932 -0.809 1.00 91.31 194 ALA A O 1
ATOM 1489 N N . HIS A 1 195 ? 4.850 19.785 -2.450 1.00 92.00 195 HIS A N 1
ATOM 1490 C CA . HIS A 1 195 ? 3.816 18.751 -2.518 1.00 92.00 195 HIS A CA 1
ATOM 1491 C C . HIS A 1 195 ? 3.852 17.862 -1.272 1.00 92.00 195 HIS A C 1
ATOM 1493 O O . HIS A 1 195 ? 2.799 17.549 -0.723 1.00 92.00 195 HIS A O 1
ATOM 1499 N N . TRP A 1 196 ? 5.051 17.518 -0.790 1.00 90.81 196 TRP A N 1
ATOM 1500 C CA . TRP A 1 196 ? 5.237 16.825 0.485 1.00 90.81 196 TRP A CA 1
ATOM 1501 C C . TRP A 1 196 ? 4.664 17.620 1.658 1.00 90.81 196 TRP A C 1
ATOM 1503 O O . TRP A 1 196 ? 3.883 17.073 2.428 1.00 90.81 196 TRP A O 1
ATOM 1513 N N . ALA A 1 197 ? 4.983 18.912 1.757 1.00 93.31 197 ALA A N 1
ATOM 1514 C CA . ALA A 1 197 ? 4.450 19.788 2.795 1.00 93.31 197 ALA A CA 1
ATOM 1515 C C . ALA A 1 197 ? 2.916 19.842 2.757 1.00 93.31 197 ALA A C 1
ATOM 1517 O O . ALA A 1 197 ? 2.280 19.730 3.798 1.00 93.31 197 ALA A O 1
ATOM 1518 N N . ALA A 1 198 ? 2.312 19.932 1.568 1.00 94.50 198 ALA A N 1
ATOM 1519 C CA . ALA A 1 198 ? 0.860 19.898 1.422 1.00 94.50 198 ALA A CA 1
ATOM 1520 C C . ALA A 1 198 ? 0.253 18.529 1.789 1.00 94.50 198 ALA A C 1
ATOM 1522 O O . ALA A 1 198 ? -0.787 18.489 2.436 1.00 94.50 198 ALA A O 1
ATOM 1523 N N . ILE A 1 199 ? 0.898 17.410 1.439 1.00 94.00 199 ILE A N 1
ATOM 1524 C CA . ILE A 1 199 ? 0.448 16.065 1.843 1.00 94.00 199 ILE A CA 1
ATOM 1525 C C . ILE A 1 199 ? 0.468 15.934 3.371 1.00 94.00 199 ILE A C 1
ATOM 1527 O O . ILE A 1 199 ? -0.523 15.504 3.959 1.00 94.00 199 ILE A O 1
ATOM 1531 N N . LEU A 1 200 ? 1.563 16.351 4.013 1.00 94.31 200 LEU A N 1
ATOM 1532 C CA . LEU A 1 200 ? 1.704 16.327 5.470 1.00 94.31 200 LEU A CA 1
ATOM 1533 C C . LEU A 1 200 ? 0.722 17.282 6.157 1.00 94.31 200 LEU A C 1
ATOM 1535 O O . LEU A 1 200 ? 0.150 16.927 7.182 1.00 94.31 200 LEU A O 1
ATOM 1539 N N . LEU A 1 201 ? 0.473 18.457 5.574 1.00 96.81 201 LEU A N 1
ATOM 1540 C CA . LEU A 1 201 ? -0.547 19.389 6.052 1.00 96.81 201 LEU A CA 1
ATOM 1541 C C . LEU A 1 201 ? -1.946 18.765 5.978 1.00 96.81 201 LEU A C 1
ATOM 1543 O O . LEU A 1 201 ? -2.690 18.828 6.951 1.00 96.81 201 LEU A O 1
ATOM 1547 N N . GLY A 1 202 ? -2.291 18.127 4.857 1.00 97.38 202 GLY A N 1
ATOM 1548 C CA . GLY A 1 202 ? -3.559 17.415 4.698 1.00 97.38 202 GLY A CA 1
ATOM 1549 C C . GLY A 1 202 ? -3.732 16.303 5.735 1.00 97.38 202 GLY A C 1
ATOM 1550 O O . GLY A 1 202 ? -4.770 16.234 6.390 1.00 97.38 202 GLY A O 1
ATOM 1551 N N . ALA A 1 203 ? -2.689 15.494 5.952 1.00 95.88 203 ALA A N 1
ATOM 1552 C CA . ALA A 1 203 ? -2.668 14.471 6.998 1.00 95.88 203 ALA A CA 1
ATOM 1553 C C . ALA A 1 203 ? -2.840 15.077 8.403 1.00 95.88 203 ALA A C 1
ATOM 1555 O O . ALA A 1 203 ? -3.652 14.590 9.184 1.00 95.88 203 ALA A O 1
ATOM 1556 N N . GLY A 1 204 ? -2.152 16.181 8.707 1.00 96.69 204 GLY A N 1
ATOM 1557 C CA . GLY A 1 204 ? -2.301 16.901 9.972 1.00 96.69 204 GLY A CA 1
ATOM 1558 C C . GLY A 1 204 ? -3.721 17.430 10.196 1.00 96.69 204 GLY A C 1
ATOM 1559 O O . GLY A 1 204 ? -4.255 17.302 11.293 1.00 96.69 204 GLY A O 1
ATOM 1560 N N . ILE A 1 205 ? -4.376 17.958 9.158 1.00 97.69 205 ILE A N 1
ATOM 1561 C CA . ILE A 1 205 ? -5.772 18.419 9.228 1.00 97.69 205 ILE A CA 1
ATOM 1562 C C . ILE A 1 205 ? -6.732 17.247 9.489 1.00 97.69 205 ILE A C 1
ATOM 1564 O O . ILE A 1 205 ? -7.658 17.388 10.288 1.00 97.69 205 ILE A O 1
ATOM 1568 N N . ILE A 1 206 ? -6.503 16.084 8.866 1.00 97.44 206 ILE A N 1
ATOM 1569 C CA . ILE A 1 206 ? -7.272 14.860 9.150 1.00 97.44 206 ILE A CA 1
ATOM 1570 C C . ILE A 1 206 ? -7.112 14.471 10.625 1.00 97.44 206 ILE A C 1
ATOM 1572 O O . ILE A 1 206 ? -8.113 14.265 11.309 1.00 97.44 206 ILE A O 1
ATOM 1576 N N . VAL A 1 207 ? -5.880 14.438 11.138 1.00 95.62 207 VAL A N 1
ATOM 1577 C CA . VAL A 1 207 ? -5.604 14.138 12.553 1.00 95.62 207 VAL A CA 1
ATOM 1578 C C . VAL A 1 207 ? -6.312 15.126 13.479 1.00 95.62 207 VAL A C 1
ATOM 1580 O O . VAL A 1 207 ? -6.980 14.713 14.423 1.00 95.62 207 VAL A O 1
ATOM 1583 N N . VAL A 1 208 ? -6.247 16.428 13.179 1.00 94.94 208 VAL A N 1
ATOM 1584 C CA . VAL A 1 208 ? -6.979 17.452 13.936 1.00 94.94 208 VAL A CA 1
ATOM 1585 C C . VAL A 1 208 ? -8.478 17.160 13.925 1.00 94.94 208 VAL A C 1
ATOM 1587 O O . VAL A 1 208 ? -9.096 17.220 14.981 1.00 94.94 208 VAL A O 1
ATOM 1590 N N . SER A 1 209 ? -9.062 16.777 12.784 1.00 95.75 209 SER A N 1
ATOM 1591 C CA . SER A 1 209 ? -10.495 16.461 12.706 1.00 95.75 209 SER A CA 1
ATOM 1592 C C . SER A 1 209 ? -10.920 15.328 13.652 1.00 95.75 209 SER A C 1
ATOM 1594 O O . SER A 1 209 ? -12.001 15.414 14.234 1.00 95.75 209 SER A O 1
ATOM 1596 N N . PHE A 1 210 ? -10.057 14.326 13.865 1.00 95.69 210 PHE A N 1
ATOM 1597 C CA . PHE A 1 210 ? -10.284 13.241 14.826 1.00 95.69 210 PHE A CA 1
ATOM 1598 C C . PHE A 1 210 ? -10.032 13.656 16.277 1.00 95.69 210 PHE A C 1
ATOM 1600 O O . PHE A 1 210 ? -10.692 13.164 17.189 1.00 95.69 210 PHE A O 1
ATOM 1607 N N . ALA A 1 211 ? -9.080 14.559 16.503 1.00 95.38 211 ALA A N 1
ATOM 1608 C CA . ALA A 1 211 ? -8.695 14.999 17.836 1.00 95.38 211 ALA A CA 1
ATOM 1609 C C . ALA A 1 211 ? -9.563 16.148 18.376 1.00 95.38 211 ALA A C 1
ATOM 1611 O O . ALA A 1 211 ? -9.498 16.431 19.563 1.00 95.38 211 ALA A O 1
ATOM 1612 N N . MET A 1 212 ? -10.374 16.833 17.561 1.00 92.88 212 MET A N 1
ATOM 1613 C CA . MET A 1 212 ? -11.115 18.037 17.982 1.00 92.88 212 MET A CA 1
ATOM 1614 C C . MET A 1 212 ? -11.991 17.840 19.231 1.00 92.88 212 MET A C 1
ATOM 1616 O O . MET A 1 212 ? -12.074 18.753 20.051 1.00 92.88 212 MET A O 1
ATOM 1620 N N . ASP A 1 213 ? -12.610 16.667 19.402 1.00 92.38 213 ASP A N 1
ATOM 1621 C CA . ASP A 1 213 ? -13.518 16.385 20.527 1.00 92.38 213 ASP A CA 1
ATOM 1622 C C . ASP A 1 213 ? -12.806 15.792 21.764 1.00 92.38 213 ASP A C 1
ATOM 1624 O O . ASP A 1 213 ? -13.450 15.447 22.753 1.00 92.38 213 ASP A O 1
ATOM 1628 N N . TYR A 1 214 ? -11.467 15.685 21.762 1.00 93.12 214 TYR A N 1
ATOM 1629 C CA . TYR A 1 214 ? -10.724 14.937 22.789 1.00 93.12 214 TYR A CA 1
ATOM 1630 C C . TYR A 1 214 ? -11.010 15.399 24.228 1.00 93.12 214 TYR A C 1
ATOM 1632 O O . TYR A 1 214 ? -11.071 14.578 25.139 1.00 93.12 214 TYR A O 1
ATOM 1640 N N . ARG A 1 215 ? -11.212 16.707 24.456 1.00 91.81 215 ARG A N 1
ATOM 1641 C CA . ARG A 1 215 ? -11.483 17.255 25.801 1.00 91.81 215 ARG A CA 1
ATOM 1642 C C . ARG A 1 215 ? -12.824 16.784 26.352 1.00 91.81 215 ARG A C 1
ATOM 1644 O O . ARG A 1 215 ? -12.904 16.443 27.526 1.00 91.81 215 ARG A O 1
ATOM 1651 N N . ASN A 1 216 ? -13.852 16.765 25.507 1.00 91.56 216 ASN A N 1
ATOM 1652 C CA . ASN A 1 216 ? -15.181 16.272 25.856 1.00 91.56 216 ASN A CA 1
ATOM 1653 C C . ASN A 1 216 ? -15.130 14.767 26.153 1.00 91.56 216 ASN A C 1
ATOM 1655 O O . ASN A 1 216 ? -15.642 14.322 27.178 1.00 91.56 216 ASN A O 1
ATOM 1659 N N . LEU A 1 217 ? -14.421 14.002 25.319 1.00 89.75 217 LEU A N 1
ATOM 1660 C CA . LEU A 1 217 ? -14.255 12.560 25.506 1.00 89.75 217 LEU A CA 1
ATOM 1661 C C . LEU A 1 217 ? -13.503 12.219 26.798 1.00 89.75 217 LEU A C 1
ATOM 1663 O O . LEU A 1 217 ? -13.937 11.347 27.547 1.00 89.75 217 LEU A O 1
ATOM 1667 N N . MET A 1 218 ? -12.414 12.933 27.106 1.00 88.44 218 MET A N 1
ATOM 1668 C CA . MET A 1 218 ? -11.665 12.730 28.355 1.00 88.44 218 MET A CA 1
ATOM 1669 C C . MET A 1 218 ? -12.436 13.172 29.606 1.00 88.44 218 MET A C 1
ATOM 1671 O O . MET A 1 218 ? -12.149 12.688 30.700 1.00 88.44 218 MET A O 1
ATOM 1675 N N . ALA A 1 219 ? -13.429 14.051 29.455 1.00 89.56 219 ALA A N 1
ATOM 1676 C CA . ALA A 1 219 ? -14.362 14.418 30.517 1.00 89.56 219 ALA A CA 1
ATOM 1677 C C . ALA A 1 219 ? -15.508 13.398 30.700 1.00 89.56 219 ALA A C 1
ATOM 1679 O O . ALA A 1 219 ? -16.399 13.627 31.516 1.00 89.56 219 ALA A O 1
ATOM 1680 N N . GLY A 1 220 ? -15.503 12.281 29.959 1.00 87.50 220 GLY A N 1
ATOM 1681 C CA . GLY A 1 220 ? -16.551 11.256 30.006 1.00 87.50 220 GLY A CA 1
ATOM 1682 C C . GLY A 1 220 ? -17.814 11.633 29.223 1.00 87.50 220 GLY A C 1
ATOM 1683 O O . GLY A 1 220 ? -18.871 11.037 29.430 1.00 87.50 220 GLY A O 1
ATOM 1684 N N . GLY A 1 221 ? -17.726 12.632 28.341 1.00 89.12 221 GLY A N 1
ATOM 1685 C CA . GLY A 1 221 ? -18.814 13.043 27.461 1.00 89.12 221 GLY A CA 1
ATOM 1686 C C . GLY A 1 221 ? -19.067 12.053 26.322 1.00 89.12 221 GLY A C 1
ATOM 1687 O O . GLY A 1 221 ? -18.202 11.264 25.936 1.00 89.12 221 GLY A O 1
ATOM 1688 N N . MET A 1 222 ? -20.273 12.116 25.753 1.00 89.94 222 MET A N 1
ATOM 1689 C CA . MET A 1 222 ? -20.601 11.397 24.518 1.00 89.94 222 MET A CA 1
ATOM 1690 C C . MET A 1 222 ? -19.982 12.105 23.306 1.00 89.94 222 MET A C 1
ATOM 1692 O O . MET A 1 222 ? -19.929 13.339 23.314 1.00 89.94 222 MET A O 1
ATOM 1696 N N . PRO A 1 223 ? -19.570 11.368 22.255 1.00 89.56 223 PRO A N 1
ATOM 1697 C CA . PRO A 1 223 ? -19.026 11.971 21.045 1.00 89.56 223 PRO A CA 1
ATOM 1698 C C . PRO A 1 223 ? -19.977 13.000 20.438 1.00 89.56 223 PRO A C 1
ATOM 1700 O O . PRO A 1 223 ? -21.164 12.729 20.226 1.00 89.56 223 PRO A O 1
ATOM 1703 N N . GLN A 1 224 ? -19.448 14.183 20.142 1.00 89.62 224 GLN A N 1
ATOM 1704 C CA . GLN A 1 224 ? -20.188 15.219 19.428 1.00 89.62 224 GLN A CA 1
ATOM 1705 C C . GLN A 1 224 ? -20.239 14.925 17.923 1.00 89.62 224 GLN A C 1
ATOM 1707 O O . GLN A 1 224 ? -19.711 13.931 17.440 1.00 89.62 224 GLN A O 1
ATOM 1712 N N . ARG A 1 225 ? -20.900 15.777 17.132 1.00 90.88 225 ARG A N 1
ATOM 1713 C CA . ARG A 1 225 ? -20.980 15.584 15.673 1.00 90.88 225 ARG A CA 1
ATOM 1714 C C . ARG A 1 225 ? -19.583 15.630 15.040 1.00 90.88 225 ARG A C 1
ATOM 1716 O O . ARG A 1 225 ? -18.825 16.564 15.283 1.00 90.88 225 ARG A O 1
ATOM 1723 N N . PHE A 1 226 ? -19.279 14.662 14.173 1.00 93.56 226 PHE A N 1
ATOM 1724 C CA . PHE A 1 226 ? -17.986 14.602 13.488 1.00 93.56 226 PHE A CA 1
ATOM 1725 C C . PHE A 1 226 ? -17.814 15.761 12.498 1.00 93.56 226 PHE A C 1
ATOM 1727 O O . PHE A 1 226 ? -18.719 16.076 11.718 1.00 93.56 226 PHE A O 1
ATOM 1734 N N . ASN A 1 227 ? -16.629 16.374 12.496 1.00 92.81 227 ASN A N 1
ATOM 1735 C CA . ASN A 1 227 ? -16.302 17.537 11.672 1.00 92.81 227 ASN A CA 1
ATOM 1736 C C . ASN A 1 227 ? -15.929 17.131 10.236 1.00 92.81 227 ASN A C 1
ATOM 1738 O O . ASN A 1 227 ? -14.792 17.304 9.793 1.00 92.81 227 ASN A O 1
ATOM 1742 N N . TRP A 1 228 ? -16.913 16.621 9.487 1.00 94.31 228 TRP A N 1
ATOM 1743 C CA . TRP A 1 228 ? -16.740 16.121 8.116 1.00 94.31 228 TRP A CA 1
ATOM 1744 C C . TRP A 1 228 ? -16.088 17.120 7.159 1.00 94.31 228 TRP A C 1
ATOM 1746 O O . TRP A 1 228 ? -15.359 16.712 6.260 1.00 94.31 228 TRP A O 1
ATOM 1756 N N . TRP A 1 229 ? -16.322 18.421 7.341 1.00 95.62 229 TRP A N 1
ATOM 1757 C CA . TRP A 1 229 ? -15.732 19.444 6.480 1.00 95.62 229 TRP A CA 1
ATOM 1758 C C . TRP A 1 229 ? -14.217 19.572 6.696 1.00 95.62 229 TRP A C 1
ATOM 1760 O O . TRP A 1 229 ? -13.478 19.629 5.717 1.00 95.62 229 TRP A O 1
ATOM 1770 N N . VAL A 1 230 ? -13.743 19.551 7.951 1.00 94.50 230 VAL A N 1
ATOM 1771 C CA . VAL A 1 230 ? -12.306 19.605 8.284 1.00 94.50 230 VAL A CA 1
ATOM 1772 C C . VAL A 1 230 ? -11.624 18.381 7.694 1.00 94.50 230 VAL A C 1
ATOM 1774 O O . VAL A 1 230 ? -10.627 18.494 6.982 1.00 94.50 230 VAL A O 1
ATOM 1777 N N . PHE A 1 231 ? -12.230 17.216 7.927 1.00 96.81 231 PHE A N 1
ATOM 1778 C CA . PHE A 1 231 ? -11.787 15.944 7.379 1.00 96.81 231 PHE A CA 1
ATOM 1779 C C . PHE A 1 231 ? -11.681 15.983 5.845 1.00 96.81 231 PHE A C 1
ATOM 1781 O O . PHE A 1 231 ? -10.631 15.663 5.286 1.00 96.81 231 PHE A O 1
ATOM 1788 N N . ALA A 1 232 ? -12.738 16.427 5.155 1.00 96.00 232 ALA A N 1
ATOM 1789 C CA . ALA A 1 232 ? -12.781 16.487 3.696 1.00 96.00 232 ALA A CA 1
ATOM 1790 C C . ALA A 1 232 ? -11.752 17.468 3.118 1.00 96.00 232 ALA A C 1
ATOM 1792 O O . ALA A 1 232 ? -11.142 17.172 2.091 1.00 96.00 232 ALA A O 1
ATOM 1793 N N . VAL A 1 233 ? -11.515 18.606 3.783 1.00 97.50 233 VAL A N 1
ATOM 1794 C CA . VAL A 1 233 ? -10.459 19.557 3.404 1.00 97.50 233 VAL A CA 1
ATOM 1795 C C . VAL A 1 233 ? -9.083 18.903 3.522 1.00 97.50 233 VAL A C 1
ATOM 1797 O O . VAL A 1 233 ? -8.305 18.961 2.570 1.00 97.50 233 VAL A O 1
ATOM 1800 N N . GLY A 1 234 ? -8.789 18.233 4.640 1.00 97.25 234 GLY A N 1
ATOM 1801 C CA . GLY A 1 234 ? -7.513 17.541 4.835 1.00 97.25 234 GLY A CA 1
ATOM 1802 C C . GLY A 1 234 ? -7.273 16.443 3.794 1.00 97.25 234 GLY A C 1
ATOM 1803 O O . GLY A 1 234 ? -6.230 16.420 3.134 1.00 97.25 234 GLY A O 1
ATOM 1804 N N . LEU A 1 235 ? -8.278 15.590 3.571 1.00 96.88 235 LEU A N 1
ATOM 1805 C CA . LEU A 1 235 ? -8.231 14.526 2.566 1.00 96.88 235 LEU A CA 1
ATOM 1806 C C . LEU A 1 235 ? -8.083 15.084 1.144 1.00 96.88 235 LEU A C 1
ATOM 1808 O O . LEU A 1 235 ? -7.270 14.587 0.361 1.00 96.88 235 LEU A O 1
ATOM 1812 N N . GLY A 1 236 ? -8.820 16.149 0.823 1.00 97.19 236 GLY A N 1
ATOM 1813 C CA . GLY A 1 236 ? -8.762 16.832 -0.466 1.00 97.19 236 GLY A CA 1
ATOM 1814 C C . GLY A 1 236 ? -7.400 17.466 -0.746 1.00 97.19 236 GLY A C 1
ATOM 1815 O O . GLY A 1 236 ? -6.878 17.313 -1.850 1.00 97.19 236 GLY A O 1
ATOM 1816 N N . ILE A 1 237 ? -6.784 18.119 0.246 1.00 95.88 237 ILE A N 1
ATOM 1817 C CA . ILE A 1 237 ? -5.429 18.681 0.128 1.00 95.88 237 ILE A CA 1
ATOM 1818 C C . ILE A 1 237 ? -4.410 17.562 -0.126 1.00 95.88 237 ILE A C 1
ATOM 1820 O O . ILE A 1 237 ? -3.597 17.676 -1.048 1.00 95.88 237 ILE A O 1
ATOM 1824 N N . GLY A 1 238 ? -4.472 16.467 0.640 1.00 94.38 238 GLY A N 1
ATOM 1825 C CA . GLY A 1 238 ? -3.553 15.336 0.492 1.00 94.38 238 GLY A CA 1
ATOM 1826 C C . GLY A 1 238 ? -3.640 14.681 -0.889 1.00 94.38 238 GLY A C 1
ATOM 1827 O O . GLY A 1 238 ? -2.641 14.597 -1.611 1.00 94.38 238 GLY A O 1
ATOM 1828 N N . LEU A 1 239 ? -4.849 14.280 -1.296 1.00 94.44 239 LEU A N 1
ATOM 1829 C CA . LEU A 1 239 ? -5.100 13.660 -2.600 1.00 94.44 239 LEU A CA 1
ATOM 1830 C C . LEU A 1 239 ? -4.815 14.617 -3.761 1.00 94.44 239 LEU A C 1
ATOM 1832 O O . LEU A 1 239 ? -4.196 14.225 -4.751 1.00 94.44 239 LEU A O 1
ATOM 1836 N N . GLY A 1 240 ? -5.236 15.876 -3.635 1.00 93.12 240 GLY A N 1
ATOM 1837 C CA . GLY A 1 240 ? -5.018 16.915 -4.634 1.00 93.12 240 GLY A CA 1
ATOM 1838 C C . GLY A 1 240 ? -3.534 17.177 -4.869 1.00 93.12 240 GLY A C 1
ATOM 1839 O O . GLY A 1 240 ? -3.101 17.177 -6.019 1.00 93.12 240 GLY A O 1
ATOM 1840 N N . SER A 1 241 ? -2.748 17.318 -3.798 1.00 92.88 241 SER A N 1
ATOM 1841 C CA . SER A 1 241 ? -1.294 17.515 -3.869 1.00 92.88 241 SER A CA 1
ATOM 1842 C C . SER A 1 241 ? -0.576 16.323 -4.509 1.00 92.88 241 SER A C 1
ATOM 1844 O O . SER A 1 241 ? 0.287 16.486 -5.376 1.00 92.88 241 SER A O 1
ATOM 1846 N N . TYR A 1 242 ? -0.959 15.097 -4.144 1.00 90.62 242 TYR A N 1
ATOM 1847 C CA . TYR A 1 242 ? -0.390 13.910 -4.774 1.00 90.62 242 TYR A CA 1
ATOM 1848 C C . TYR A 1 242 ? -0.747 13.839 -6.270 1.00 90.62 242 TYR A C 1
ATOM 1850 O O . TYR A 1 242 ? 0.118 13.610 -7.120 1.00 90.62 242 TYR A O 1
ATOM 1858 N N . ALA A 1 243 ? -2.009 14.103 -6.622 1.00 90.62 243 ALA A N 1
ATOM 1859 C CA . ALA A 1 243 ? -2.473 14.096 -8.004 1.00 90.62 243 ALA A CA 1
ATOM 1860 C C . ALA A 1 243 ? -1.809 15.191 -8.857 1.00 90.62 243 ALA A C 1
ATOM 1862 O O . ALA A 1 243 ? -1.483 14.945 -10.020 1.00 90.62 243 ALA A O 1
ATOM 1863 N N . THR A 1 244 ? -1.572 16.392 -8.321 1.00 90.94 244 THR A N 1
ATOM 1864 C CA . THR A 1 244 ? -0.855 17.458 -9.043 1.00 90.94 244 THR A CA 1
ATOM 1865 C C . THR A 1 244 ? 0.617 17.114 -9.243 1.00 90.94 244 THR A C 1
ATOM 1867 O O . THR A 1 244 ? 1.123 17.299 -10.354 1.00 90.94 244 THR A O 1
ATOM 1870 N N . ALA A 1 245 ? 1.277 16.515 -8.246 1.00 87.38 245 ALA A N 1
ATOM 1871 C CA . ALA A 1 245 ? 2.633 15.985 -8.395 1.00 87.38 245 ALA A CA 1
ATOM 1872 C C . ALA A 1 245 ? 2.696 14.908 -9.495 1.00 87.38 245 ALA A C 1
ATOM 1874 O O . ALA A 1 245 ? 3.578 14.940 -10.358 1.00 87.38 245 ALA A O 1
ATOM 1875 N N . ALA A 1 246 ? 1.709 14.007 -9.535 1.00 82.94 246 ALA A N 1
ATOM 1876 C CA . ALA A 1 246 ? 1.585 12.989 -10.575 1.00 82.94 246 ALA A CA 1
ATOM 1877 C C . ALA A 1 246 ? 1.310 13.598 -11.967 1.00 82.94 246 ALA A C 1
ATOM 1879 O O . ALA A 1 246 ? 1.889 13.162 -12.964 1.00 82.94 246 ALA A O 1
ATOM 1880 N N . ARG A 1 247 ? 0.493 14.659 -12.056 1.00 77.19 247 ARG A N 1
ATOM 1881 C CA . ARG A 1 247 ? 0.209 15.396 -13.306 1.00 77.19 247 ARG A CA 1
ATOM 1882 C C . ARG A 1 247 ? 1.391 16.224 -13.808 1.00 77.19 247 ARG A C 1
ATOM 1884 O O . ARG A 1 247 ? 1.499 16.420 -15.015 1.00 77.19 247 ARG A O 1
ATOM 1891 N N . GLY A 1 248 ? 2.304 16.669 -12.942 1.00 59.25 248 GLY A N 1
ATOM 1892 C CA . GLY A 1 248 ? 3.552 17.332 -13.345 1.00 59.25 248 GLY A CA 1
ATOM 1893 C C . GLY A 1 248 ? 4.415 16.472 -14.280 1.00 59.25 248 GLY A C 1
ATOM 1894 O O . GLY A 1 248 ? 5.099 17.005 -15.155 1.00 59.25 248 GLY A O 1
ATOM 1895 N N . ARG A 1 249 ? 4.309 15.139 -14.172 1.00 54.75 249 ARG A N 1
ATOM 1896 C CA . ARG A 1 249 ? 4.889 14.173 -15.118 1.00 54.75 249 ARG A CA 1
ATOM 1897 C C . ARG A 1 249 ? 4.192 14.224 -16.481 1.00 54.75 249 ARG A C 1
ATOM 1899 O O . ARG A 1 249 ? 4.876 14.363 -17.488 1.00 54.75 249 ARG A O 1
ATOM 1906 N N . LEU A 1 250 ? 2.856 14.187 -16.519 1.00 50.59 250 LEU A N 1
ATOM 1907 C CA . LEU A 1 250 ? 2.086 14.289 -17.769 1.00 50.59 250 LEU A CA 1
ATOM 1908 C C . LEU A 1 250 ? 2.278 15.644 -18.463 1.00 50.59 250 LEU A C 1
ATOM 1910 O O . LEU A 1 250 ? 2.422 15.689 -19.678 1.00 50.59 250 LEU A O 1
ATOM 1914 N N . ARG A 1 251 ? 2.345 16.743 -17.702 1.00 46.22 251 ARG A N 1
ATOM 1915 C CA . ARG A 1 251 ? 2.562 18.093 -18.238 1.00 46.22 251 ARG A CA 1
ATOM 1916 C C . ARG A 1 251 ? 3.991 18.351 -18.699 1.00 46.22 251 ARG A C 1
ATOM 1918 O O . ARG A 1 251 ? 4.139 19.093 -19.651 1.00 46.22 251 ARG A O 1
ATOM 1925 N N . ARG A 1 252 ? 5.034 17.762 -18.099 1.00 45.03 252 ARG A N 1
ATOM 1926 C CA . ARG A 1 252 ? 6.407 17.859 -18.646 1.00 45.03 252 ARG A CA 1
ATOM 1927 C C . ARG A 1 252 ? 6.603 16.971 -19.870 1.00 45.03 252 ARG A C 1
ATOM 1929 O O . ARG A 1 252 ? 7.285 17.396 -20.787 1.00 45.03 252 ARG A O 1
ATOM 1936 N N . VAL A 1 253 ? 5.957 15.807 -19.932 1.00 48.03 253 VAL A N 1
ATOM 1937 C CA . VAL A 1 253 ? 5.891 14.998 -21.163 1.00 48.03 253 VAL A CA 1
ATOM 1938 C C . VAL A 1 253 ? 5.137 15.760 -22.264 1.00 48.03 253 VAL A C 1
ATOM 1940 O O . VAL A 1 253 ? 5.621 15.838 -23.387 1.00 48.03 253 VAL A O 1
ATOM 1943 N N . ALA A 1 254 ? 4.025 16.424 -21.930 1.00 42.44 254 ALA A N 1
ATOM 1944 C CA . ALA A 1 254 ? 3.277 17.258 -22.870 1.00 42.44 254 ALA A CA 1
ATOM 1945 C C . ALA A 1 254 ? 3.994 18.573 -23.232 1.00 42.44 254 ALA A C 1
ATOM 1947 O O . ALA A 1 254 ? 3.945 18.978 -24.381 1.00 42.44 254 ALA A O 1
ATOM 1948 N N . ALA A 1 255 ? 4.690 19.238 -22.304 1.00 39.12 255 ALA A N 1
ATOM 1949 C CA . ALA A 1 255 ? 5.404 20.496 -22.551 1.00 39.12 255 ALA A CA 1
ATOM 1950 C C . ALA A 1 255 ? 6.741 20.284 -23.274 1.00 39.12 255 ALA A C 1
ATOM 1952 O O . ALA A 1 255 ? 7.111 21.124 -24.081 1.00 39.12 255 ALA A O 1
ATOM 1953 N N . VAL A 1 256 ? 7.432 19.156 -23.063 1.00 43.25 256 VAL A N 1
ATOM 1954 C CA . VAL A 1 256 ? 8.527 18.713 -23.949 1.00 43.25 256 VAL A CA 1
ATOM 1955 C C . VAL A 1 256 ? 7.971 18.376 -25.337 1.00 43.25 256 VAL A C 1
ATOM 1957 O O . VAL A 1 256 ? 8.592 18.721 -26.337 1.00 43.25 256 VAL A O 1
ATOM 1960 N N . GLY A 1 257 ? 6.762 17.806 -25.406 1.00 37.88 257 GLY A N 1
ATOM 1961 C CA . GLY A 1 257 ? 6.022 17.620 -26.656 1.00 37.88 257 GLY A CA 1
ATOM 1962 C C . GLY A 1 257 ? 5.669 18.933 -27.368 1.00 37.88 257 GLY A C 1
ATOM 1963 O O . GLY A 1 257 ? 5.883 19.039 -28.567 1.00 37.88 257 GLY A O 1
ATOM 1964 N N . VAL A 1 258 ? 5.200 19.957 -26.646 1.00 42.12 258 VAL A N 1
ATOM 1965 C CA . VAL A 1 258 ? 4.762 21.256 -27.201 1.00 42.12 258 VAL A CA 1
ATOM 1966 C C . VAL A 1 258 ? 5.938 22.199 -27.489 1.00 42.12 258 VAL A C 1
ATOM 1968 O O . VAL A 1 258 ? 5.923 22.891 -28.501 1.00 42.12 258 VAL A O 1
ATOM 1971 N N . ALA A 1 259 ? 6.999 22.202 -26.677 1.00 37.44 259 ALA A N 1
ATOM 1972 C CA . ALA A 1 259 ? 8.201 23.001 -26.939 1.00 37.44 259 ALA A CA 1
ATOM 1973 C C . ALA A 1 259 ? 9.003 22.473 -28.144 1.00 37.44 259 ALA A C 1
ATOM 1975 O O . ALA A 1 259 ? 9.544 23.273 -28.905 1.00 37.44 259 ALA A O 1
ATOM 1976 N N . MET A 1 260 ? 9.013 21.152 -28.388 1.00 39.06 260 MET A N 1
ATOM 1977 C CA . MET A 1 260 ? 9.522 20.600 -29.654 1.00 39.06 260 MET A CA 1
ATOM 1978 C C . MET A 1 260 ? 8.606 20.899 -30.850 1.00 39.06 260 MET A C 1
ATOM 1980 O O . MET A 1 260 ? 9.093 20.950 -31.978 1.00 39.06 260 MET A O 1
ATOM 1984 N N . PHE A 1 261 ? 7.312 21.132 -30.616 1.00 36.00 261 PHE A N 1
ATOM 1985 C CA . PHE A 1 261 ? 6.332 21.443 -31.660 1.00 36.00 261 PHE A CA 1
ATOM 1986 C C . PHE A 1 261 ? 6.387 22.911 -32.120 1.00 36.00 261 PHE A C 1
ATOM 1988 O O . PHE A 1 261 ? 6.154 23.193 -33.288 1.00 36.00 261 PHE A O 1
ATOM 1995 N N . VAL A 1 262 ? 6.741 23.852 -31.235 1.00 39.44 262 VAL A N 1
ATOM 1996 C CA . VAL A 1 262 ? 6.794 25.294 -31.563 1.00 39.44 262 VAL A CA 1
ATOM 1997 C C . VAL A 1 262 ? 8.144 25.722 -32.164 1.00 39.44 262 VAL A C 1
ATOM 1999 O O . VAL A 1 262 ? 8.190 26.683 -32.924 1.00 39.44 262 VAL A O 1
ATOM 2002 N N . LEU A 1 263 ? 9.233 24.985 -31.908 1.00 39.34 263 LEU A N 1
ATOM 2003 C CA . LEU A 1 263 ? 10.547 25.221 -32.536 1.00 39.34 263 LEU A CA 1
ATOM 2004 C C . LEU A 1 263 ? 10.780 24.425 -33.833 1.00 39.34 263 LEU A C 1
ATOM 2006 O O . LEU A 1 263 ? 11.814 24.599 -34.469 1.00 39.34 263 LEU A O 1
ATOM 2010 N N . SER A 1 264 ? 9.818 23.598 -34.250 1.00 36.81 264 SER A N 1
ATOM 2011 C CA . SER A 1 264 ? 9.890 22.805 -35.487 1.00 36.81 264 SER A CA 1
ATOM 2012 C C . SER A 1 264 ? 8.713 23.140 -36.404 1.00 36.81 264 SER A C 1
ATOM 2014 O O . SER A 1 264 ? 7.944 22.274 -36.822 1.00 36.81 264 SER A O 1
ATOM 2016 N N . GLY A 1 265 ? 8.551 24.428 -36.715 1.00 37.12 265 GLY A N 1
ATOM 2017 C CA . GLY A 1 265 ? 7.825 24.827 -37.915 1.00 37.12 265 GLY A CA 1
ATOM 2018 C C . GLY A 1 265 ? 8.562 24.237 -39.115 1.00 37.12 265 GLY A C 1
ATOM 2019 O O . GLY A 1 265 ? 9.669 24.660 -39.422 1.00 37.12 265 GLY A O 1
ATOM 2020 N N . THR A 1 266 ? 7.941 23.241 -39.748 1.00 42.81 266 THR A N 1
ATOM 2021 C CA . THR A 1 266 ? 8.510 22.288 -40.717 1.00 42.81 266 THR A CA 1
ATOM 2022 C C . THR A 1 266 ? 9.320 21.157 -40.072 1.00 42.81 266 THR A C 1
ATOM 2024 O O . THR A 1 266 ? 10.531 21.214 -39.964 1.00 42.81 266 THR A O 1
ATOM 2027 N N . HIS A 1 267 ? 8.631 20.098 -39.641 1.00 35.66 267 HIS A N 1
ATOM 2028 C CA . HIS A 1 267 ? 8.884 18.700 -40.031 1.00 35.66 267 HIS A CA 1
ATOM 2029 C C . HIS A 1 267 ? 7.917 17.794 -39.256 1.00 35.66 267 HIS A C 1
ATOM 2031 O O . HIS A 1 267 ? 7.932 17.731 -38.027 1.00 35.66 267 HIS A O 1
ATOM 2037 N N . ALA A 1 268 ? 7.049 17.097 -39.988 1.00 34.94 268 ALA A N 1
ATOM 2038 C CA . ALA A 1 268 ? 6.266 15.994 -39.454 1.00 34.94 268 ALA A CA 1
ATOM 2039 C C . ALA A 1 268 ? 7.237 14.928 -38.921 1.00 34.94 268 ALA A C 1
ATOM 2041 O O . ALA A 1 268 ? 8.067 14.416 -39.670 1.00 34.94 268 ALA A O 1
ATOM 2042 N N . ARG A 1 269 ? 7.181 14.629 -37.620 1.00 37.03 269 ARG A N 1
ATOM 2043 C CA . ARG A 1 269 ? 8.059 13.629 -37.009 1.00 37.03 269 ARG A CA 1
ATOM 2044 C C . ARG A 1 269 ? 7.460 12.244 -37.233 1.00 37.03 269 ARG A C 1
ATOM 2046 O O . ARG A 1 269 ? 6.357 11.962 -36.769 1.00 37.03 269 ARG A O 1
ATOM 2053 N N . ALA A 1 270 ? 8.198 11.426 -37.974 1.00 35.19 270 ALA A N 1
ATOM 2054 C CA . ALA A 1 270 ? 7.969 10.000 -38.128 1.00 35.19 270 ALA A CA 1
ATOM 2055 C C . ALA A 1 270 ? 7.884 9.310 -36.755 1.00 35.19 270 ALA A C 1
ATOM 2057 O O . ALA A 1 270 ? 8.521 9.744 -35.792 1.00 35.19 270 ALA A O 1
ATOM 2058 N N . ALA A 1 271 ? 7.089 8.245 -36.667 1.00 39.34 271 ALA A N 1
ATOM 2059 C CA . ALA A 1 271 ? 7.153 7.309 -35.555 1.00 39.34 271 ALA A CA 1
ATOM 2060 C C . ALA A 1 271 ? 8.604 6.812 -35.426 1.00 39.34 271 ALA A C 1
ATOM 2062 O O . ALA A 1 271 ? 9.144 6.294 -36.399 1.00 39.34 271 ALA A O 1
ATOM 2063 N N . ASP A 1 272 ? 9.247 7.039 -34.274 1.00 46.91 272 ASP A N 1
ATOM 2064 C CA . ASP A 1 272 ? 10.660 6.696 -34.085 1.00 46.91 272 ASP A CA 1
ATOM 2065 C C . ASP A 1 272 ? 10.852 5.186 -34.253 1.00 46.91 272 ASP A C 1
ATOM 2067 O O . ASP A 1 272 ? 10.408 4.356 -33.456 1.00 46.91 272 ASP A O 1
ATOM 2071 N N . GLU A 1 273 ? 11.512 4.850 -35.345 1.00 73.25 273 GLU A N 1
ATOM 2072 C CA . GLU A 1 273 ? 11.879 3.515 -35.737 1.00 73.25 273 GLU A CA 1
ATOM 2073 C C . GLU A 1 273 ? 13.019 3.034 -34.808 1.00 73.25 273 GLU A C 1
ATOM 2075 O O . GLU A 1 273 ? 14.094 3.630 -34.789 1.00 73.25 273 GLU A O 1
ATOM 2080 N N . LEU A 1 274 ? 12.794 1.990 -33.989 1.00 84.44 274 LEU A N 1
ATOM 2081 C CA . LEU A 1 274 ? 13.848 1.384 -33.151 1.00 84.44 274 LEU A CA 1
ATOM 2082 C C . LEU A 1 274 ? 15.124 1.102 -33.971 1.00 84.44 274 LEU A C 1
ATOM 2084 O O . LEU A 1 274 ? 15.020 0.549 -35.069 1.00 84.44 274 LEU A O 1
ATOM 2088 N N . PRO A 1 275 ? 16.323 1.413 -33.440 1.00 92.06 275 PRO A N 1
ATOM 2089 C CA . PRO A 1 275 ? 17.568 1.154 -34.151 1.00 92.06 275 PRO A CA 1
ATOM 2090 C C . PRO A 1 275 ? 17.784 -0.352 -34.328 1.00 92.06 275 PRO A C 1
ATOM 2092 O O . PRO A 1 275 ? 17.458 -1.141 -33.442 1.00 92.06 275 PRO A O 1
ATOM 2095 N N . VAL A 1 276 ? 18.377 -0.759 -35.449 1.00 94.12 276 VAL A N 1
ATOM 2096 C CA . VAL A 1 276 ? 18.841 -2.143 -35.646 1.00 94.12 276 VAL A CA 1
ATOM 2097 C C . VAL A 1 276 ? 20.059 -2.449 -34.767 1.00 94.12 276 VAL A C 1
ATOM 2099 O O . VAL A 1 276 ? 20.668 -1.545 -34.185 1.00 94.12 276 VAL A O 1
ATOM 2102 N N . VAL A 1 277 ? 20.432 -3.728 -34.662 1.00 94.19 277 VAL A N 1
ATOM 2103 C CA . VAL A 1 277 ? 21.650 -4.141 -33.944 1.00 94.19 277 VAL A CA 1
ATOM 2104 C C . VAL A 1 277 ? 22.865 -3.383 -34.511 1.00 94.19 277 VAL A C 1
ATOM 2106 O O . VAL A 1 277 ? 23.071 -3.415 -35.728 1.00 94.19 277 VAL A O 1
ATOM 2109 N N . PRO A 1 278 ? 23.686 -2.722 -33.667 1.00 94.56 278 PRO A N 1
ATOM 2110 C CA . PRO A 1 278 ? 24.802 -1.900 -34.122 1.00 94.56 278 PRO A CA 1
ATOM 2111 C C . PRO A 1 278 ? 25.740 -2.650 -35.069 1.00 94.56 278 PRO A C 1
ATOM 2113 O O . PRO A 1 278 ? 26.108 -3.799 -34.813 1.00 94.56 278 PRO A O 1
ATOM 2116 N N . ALA A 1 279 ? 26.127 -1.990 -36.165 1.00 93.50 279 ALA A N 1
ATOM 2117 C CA . ALA A 1 279 ? 26.886 -2.605 -37.254 1.00 93.50 279 ALA A CA 1
ATOM 2118 C C . ALA A 1 279 ? 28.195 -3.247 -36.780 1.00 93.50 279 ALA A C 1
ATOM 2120 O O . ALA A 1 279 ? 28.585 -4.293 -37.294 1.00 93.50 279 ALA A O 1
ATOM 2121 N N . ASP A 1 280 ? 28.839 -2.659 -35.769 1.00 92.75 280 ASP A N 1
ATOM 2122 C CA . ASP A 1 280 ? 30.078 -3.174 -35.211 1.00 92.75 280 ASP A CA 1
ATOM 2123 C C . ASP A 1 280 ? 29.885 -4.573 -34.621 1.00 92.75 280 ASP A C 1
ATOM 2125 O O . ASP A 1 280 ? 30.773 -5.393 -34.805 1.00 92.75 280 ASP A O 1
ATOM 2129 N N . ARG A 1 281 ? 28.764 -4.875 -33.949 1.00 93.38 281 ARG A N 1
ATOM 2130 C CA . ARG A 1 281 ? 28.503 -6.156 -33.250 1.00 93.38 281 ARG A CA 1
ATOM 2131 C C . ARG A 1 281 ? 27.479 -7.061 -33.936 1.00 93.38 281 ARG A C 1
ATOM 2133 O O . ARG A 1 281 ? 27.208 -8.160 -33.450 1.00 93.38 281 ARG A O 1
ATOM 2140 N N . ARG A 1 282 ? 26.894 -6.605 -35.044 1.00 95.00 282 ARG A N 1
ATOM 2141 C CA . ARG A 1 282 ? 25.782 -7.270 -35.735 1.00 95.00 282 ARG A CA 1
ATOM 2142 C C . ARG A 1 282 ? 26.118 -8.700 -36.146 1.00 95.00 282 ARG A C 1
ATOM 2144 O O . ARG A 1 282 ? 25.346 -9.595 -35.830 1.00 95.00 282 ARG A O 1
ATOM 2151 N N . ALA A 1 283 ? 27.268 -8.918 -36.785 1.00 94.25 283 ALA A N 1
ATOM 2152 C CA . ALA A 1 283 ? 27.676 -10.248 -37.244 1.00 94.25 283 ALA A CA 1
ATOM 2153 C C . ALA A 1 283 ? 27.755 -11.259 -36.084 1.00 94.25 283 ALA A C 1
ATOM 2155 O O . ALA A 1 283 ? 27.009 -12.234 -36.087 1.00 94.25 283 ALA A O 1
ATOM 2156 N N . ASP A 1 284 ? 28.548 -10.962 -35.044 1.00 94.50 284 ASP A N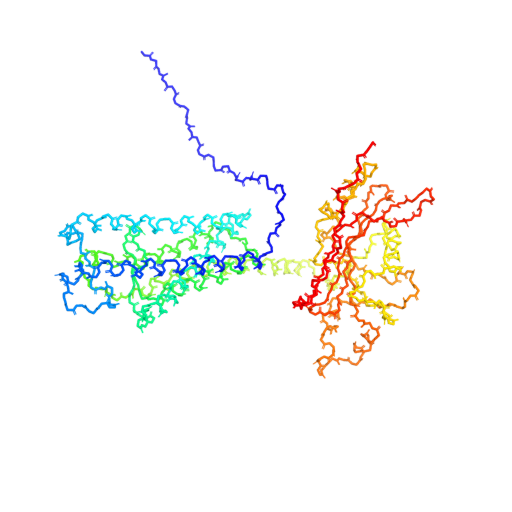 1
ATOM 2157 C CA . ASP A 1 284 ? 28.673 -11.839 -33.870 1.00 94.50 284 ASP A CA 1
ATOM 2158 C C . ASP A 1 284 ? 27.313 -12.056 -33.171 1.00 94.50 284 ASP A C 1
ATOM 2160 O O . ASP A 1 284 ? 27.028 -13.147 -32.692 1.00 94.50 284 ASP A O 1
ATOM 2164 N N . THR A 1 285 ? 26.443 -11.038 -33.130 1.00 96.56 285 THR A N 1
ATOM 2165 C CA . THR A 1 285 ? 25.107 -11.141 -32.509 1.00 96.56 285 THR A CA 1
ATOM 2166 C C . THR A 1 285 ? 24.224 -12.165 -33.228 1.00 96.56 285 THR A C 1
ATOM 2168 O O . THR A 1 285 ? 23.638 -13.029 -32.577 1.00 96.56 285 THR A O 1
ATOM 2171 N N . TYR A 1 286 ? 24.145 -12.104 -34.562 1.00 96.44 286 TYR A N 1
ATOM 2172 C CA . TYR A 1 286 ? 23.355 -13.071 -35.330 1.00 96.44 286 TYR A CA 1
ATOM 2173 C C . TYR A 1 286 ? 23.995 -14.457 -35.354 1.00 96.44 286 TYR A C 1
ATOM 2175 O O . TYR A 1 286 ? 23.258 -15.437 -35.356 1.00 96.44 286 TYR A O 1
ATOM 2183 N N . ASP A 1 287 ? 25.323 -14.572 -35.297 1.00 95.50 287 ASP A N 1
ATOM 2184 C CA . ASP A 1 287 ? 25.985 -15.873 -35.153 1.00 95.50 287 ASP A CA 1
ATOM 2185 C C . ASP A 1 287 ? 25.583 -16.561 -33.839 1.00 95.50 287 ASP A C 1
ATOM 2187 O O . ASP A 1 287 ? 25.233 -17.743 -33.846 1.00 95.50 287 ASP A O 1
ATOM 2191 N N . ILE A 1 288 ? 25.522 -15.811 -32.731 1.00 96.75 288 ILE A N 1
ATOM 2192 C CA . ILE A 1 288 ? 24.997 -16.323 -31.458 1.00 96.75 288 ILE A CA 1
ATOM 2193 C C . ILE A 1 288 ? 23.523 -16.719 -31.584 1.00 96.75 288 ILE A C 1
ATOM 2195 O O . ILE A 1 288 ? 23.146 -17.803 -31.141 1.00 96.75 288 ILE A O 1
ATOM 2199 N N . TYR A 1 289 ? 22.677 -15.897 -32.210 1.00 96.19 289 TYR A N 1
ATOM 2200 C CA . TYR A 1 289 ? 21.272 -16.265 -32.402 1.00 96.19 289 TYR A CA 1
ATOM 2201 C C . TYR A 1 289 ? 21.087 -17.514 -33.275 1.00 96.19 289 TYR A C 1
ATOM 2203 O O . TYR A 1 289 ? 20.226 -18.341 -32.981 1.00 96.19 289 TYR A O 1
ATOM 2211 N N . ASN A 1 290 ? 21.908 -17.699 -34.309 1.00 94.94 290 ASN A N 1
ATOM 2212 C CA . ASN A 1 290 ? 21.863 -18.894 -35.153 1.00 94.94 290 ASN A CA 1
ATOM 2213 C C . ASN A 1 290 ? 22.168 -20.159 -34.336 1.00 94.94 290 ASN A C 1
ATOM 2215 O O . ASN A 1 290 ? 21.458 -21.155 -34.462 1.00 94.94 290 ASN A O 1
ATOM 2219 N N . LEU A 1 291 ? 23.163 -20.101 -33.442 1.00 93.88 291 LEU A N 1
ATOM 2220 C CA . LEU A 1 291 ? 23.455 -21.192 -32.506 1.00 93.88 291 LEU A CA 1
ATOM 2221 C C . LEU A 1 291 ? 22.323 -21.413 -31.502 1.00 93.88 291 LEU A C 1
ATOM 2223 O O . LEU A 1 291 ? 22.006 -22.555 -31.166 1.00 93.88 291 LEU A O 1
ATOM 2227 N N . VAL A 1 292 ? 21.669 -20.336 -31.059 1.00 92.88 292 VAL A N 1
ATOM 2228 C CA . VAL A 1 292 ? 20.500 -20.447 -30.186 1.00 92.88 292 VAL A CA 1
ATOM 2229 C C . VAL A 1 292 ? 19.398 -21.270 -30.852 1.00 92.88 292 VAL A C 1
ATOM 2231 O O . VAL A 1 292 ? 18.851 -22.172 -30.225 1.00 92.88 292 VAL A O 1
ATOM 2234 N N . PHE A 1 293 ? 19.106 -21.017 -32.125 1.00 90.94 293 PHE A N 1
ATOM 2235 C CA . PHE A 1 293 ? 18.064 -21.733 -32.865 1.00 90.94 293 PHE A CA 1
ATOM 2236 C C . PHE A 1 293 ? 18.469 -23.117 -33.381 1.00 90.94 293 PHE A C 1
ATOM 2238 O O . PHE A 1 293 ? 17.590 -23.872 -33.791 1.00 90.94 293 PHE A O 1
ATOM 2245 N N . ALA A 1 294 ? 19.754 -23.484 -33.340 1.00 86.94 294 ALA A N 1
ATOM 2246 C CA . ALA A 1 294 ? 20.168 -24.870 -33.574 1.00 86.94 294 ALA A CA 1
ATOM 2247 C C . ALA A 1 294 ? 19.606 -25.805 -32.486 1.00 86.94 294 ALA A C 1
ATOM 2249 O O . ALA A 1 294 ? 19.208 -26.933 -32.772 1.00 86.94 294 ALA A O 1
ATOM 2250 N N . HIS A 1 295 ? 19.506 -25.293 -31.255 1.00 82.81 295 HIS A N 1
ATOM 2251 C CA . HIS A 1 295 ? 18.851 -25.944 -30.120 1.00 82.81 295 HIS A CA 1
ATOM 2252 C C . HIS A 1 295 ? 18.019 -24.907 -29.359 1.00 82.81 295 HIS A C 1
ATOM 2254 O O . HIS A 1 295 ? 18.462 -24.413 -28.318 1.00 82.81 295 HIS A O 1
ATOM 2260 N N . PRO A 1 296 ? 16.852 -24.499 -29.886 1.00 74.50 296 PRO A N 1
ATOM 2261 C CA . PRO A 1 296 ? 16.033 -23.494 -29.235 1.00 74.50 296 PRO A CA 1
ATOM 2262 C C . PRO A 1 296 ? 15.462 -24.153 -27.989 1.00 74.50 296 PRO A C 1
ATOM 2264 O O . PRO A 1 296 ? 14.711 -25.115 -28.089 1.00 74.50 296 PRO A O 1
ATOM 2267 N N . GLY A 1 297 ? 15.875 -23.706 -26.805 1.00 69.81 297 GLY A N 1
ATOM 2268 C CA . GLY A 1 297 ? 15.248 -24.131 -25.558 1.00 69.81 297 GLY A CA 1
ATOM 2269 C C . GLY A 1 297 ? 13.792 -23.672 -25.570 1.00 69.81 297 GLY A C 1
ATOM 2270 O O . GLY A 1 297 ? 13.500 -22.546 -25.179 1.00 69.81 297 GLY A O 1
ATOM 2271 N N . VAL A 1 298 ? 12.916 -24.511 -26.111 1.00 74.62 298 VAL A N 1
ATOM 2272 C CA . VAL A 1 298 ? 11.479 -24.282 -26.270 1.00 74.62 298 VAL A CA 1
ATOM 2273 C C . VAL A 1 298 ? 10.717 -24.877 -25.092 1.00 74.62 298 VAL A C 1
ATOM 2275 O O . VAL A 1 298 ? 11.259 -25.662 -24.309 1.00 74.62 298 VAL A O 1
ATOM 2278 N N . SER A 1 299 ? 9.466 -24.461 -24.909 1.00 67.75 299 SER A N 1
ATOM 2279 C CA . SER A 1 299 ? 8.700 -24.813 -23.707 1.00 67.75 299 SER A CA 1
ATOM 2280 C C . SER A 1 299 ? 8.137 -26.244 -23.733 1.00 67.75 299 SER A C 1
ATOM 2282 O O . SER A 1 299 ? 7.667 -26.748 -22.712 1.00 67.75 299 SER A O 1
ATOM 2284 N N . HIS A 1 300 ? 8.230 -26.923 -24.878 1.00 69.62 300 HIS A N 1
ATOM 2285 C CA . HIS A 1 300 ? 7.836 -28.313 -25.103 1.00 69.62 300 HIS A CA 1
ATOM 2286 C C . HIS A 1 300 ? 8.819 -29.019 -26.049 1.00 69.62 300 HIS A C 1
ATOM 2288 O O . HIS A 1 300 ? 9.739 -28.404 -26.576 1.00 69.62 300 HIS A O 1
ATOM 2294 N N . VAL A 1 301 ? 8.629 -30.321 -26.301 1.00 72.81 301 VAL A N 1
ATOM 2295 C CA . VAL A 1 301 ? 9.370 -31.016 -27.371 1.00 72.81 301 VAL A CA 1
ATOM 2296 C C . VAL A 1 301 ? 9.117 -30.282 -28.685 1.00 72.81 301 VAL A C 1
ATOM 2298 O O . VAL A 1 301 ? 7.958 -30.076 -29.054 1.00 72.81 301 VAL A O 1
ATOM 2301 N N . ASP A 1 302 ? 10.185 -29.858 -29.358 1.00 74.19 302 ASP A N 1
ATOM 2302 C CA . ASP A 1 302 ? 10.079 -29.063 -30.576 1.00 74.19 302 ASP A CA 1
ATOM 2303 C C . ASP A 1 302 ? 9.358 -29.851 -31.679 1.00 74.19 302 ASP A C 1
ATOM 2305 O O . ASP A 1 302 ? 9.856 -30.850 -32.197 1.00 74.19 302 ASP A O 1
ATOM 2309 N N . GLY A 1 303 ? 8.156 -29.391 -32.009 1.00 75.19 303 GLY A N 1
ATOM 2310 C CA . GLY A 1 303 ? 7.325 -29.896 -33.095 1.00 75.19 303 GLY A CA 1
ATOM 2311 C C . GLY A 1 303 ? 6.643 -28.745 -33.822 1.00 75.19 303 GLY A C 1
ATOM 2312 O O . GLY A 1 303 ? 5.509 -28.907 -34.273 1.00 75.19 303 GLY A O 1
ATOM 2313 N N . ASP A 1 304 ? 7.289 -27.577 -33.827 1.00 78.81 304 ASP A N 1
ATOM 2314 C CA . ASP A 1 304 ? 6.805 -26.372 -34.493 1.00 78.81 304 ASP A CA 1
ATOM 2315 C C . ASP A 1 304 ? 7.218 -26.402 -35.964 1.00 78.81 304 ASP A C 1
ATOM 2317 O O . ASP A 1 304 ? 8.372 -26.703 -36.286 1.00 78.81 304 ASP A O 1
ATOM 2321 N N . GLU A 1 305 ? 6.275 -26.080 -36.851 1.00 86.75 305 GLU A N 1
ATOM 2322 C CA . GLU A 1 305 ? 6.493 -25.978 -38.299 1.00 86.75 305 GLU A CA 1
ATOM 2323 C C . GLU A 1 305 ? 7.300 -24.718 -38.644 1.00 86.75 305 GLU A C 1
ATOM 2325 O O . GLU A 1 305 ? 8.056 -24.706 -39.617 1.00 86.75 305 GLU A O 1
ATOM 2330 N N . LYS A 1 306 ? 7.174 -23.669 -37.818 1.00 90.94 306 LYS A N 1
ATOM 2331 C CA . LYS A 1 306 ? 7.938 -22.421 -37.915 1.00 90.94 306 LYS A CA 1
ATOM 2332 C C . LYS A 1 306 ? 8.176 -21.791 -36.545 1.00 90.94 306 LYS A C 1
ATOM 2334 O O . LYS A 1 306 ? 7.391 -22.004 -35.626 1.00 90.94 306 LYS A O 1
ATOM 2339 N N . TYR A 1 307 ? 9.206 -20.958 -36.429 1.00 91.81 307 TYR A N 1
ATOM 2340 C CA . TYR A 1 307 ? 9.415 -20.132 -35.239 1.00 91.81 307 TYR A CA 1
ATOM 2341 C C . TYR A 1 307 ? 8.742 -18.768 -35.377 1.00 91.81 307 TYR A C 1
ATOM 2343 O O . TYR A 1 307 ? 8.912 -18.084 -36.384 1.00 91.81 307 TYR A O 1
ATOM 2351 N N . LEU A 1 308 ? 8.033 -18.336 -34.336 1.00 92.31 308 LEU A N 1
ATOM 2352 C CA . LEU A 1 308 ? 7.651 -16.936 -34.175 1.00 92.31 308 LEU A CA 1
ATOM 2353 C C . LEU A 1 308 ? 8.624 -16.265 -33.225 1.00 92.31 308 LEU A C 1
ATOM 2355 O O . LEU A 1 308 ? 8.795 -16.710 -32.090 1.00 92.31 308 LEU A O 1
ATOM 2359 N N . VAL A 1 309 ? 9.255 -15.190 -33.681 1.00 93.50 309 VAL A N 1
ATOM 2360 C CA . VAL A 1 309 ? 10.274 -14.480 -32.913 1.00 93.50 309 VAL A CA 1
ATOM 2361 C C . VAL A 1 309 ? 9.863 -13.024 -32.771 1.00 93.50 309 VAL A C 1
ATOM 2363 O O . VAL A 1 309 ? 9.449 -12.387 -33.733 1.00 93.50 309 VAL A O 1
ATOM 2366 N N . HIS A 1 310 ? 9.983 -12.473 -31.570 1.00 92.31 310 HIS A N 1
ATOM 2367 C CA . HIS A 1 310 ? 9.825 -11.036 -31.376 1.00 92.31 310 HIS A CA 1
ATOM 2368 C C . HIS A 1 310 ? 10.838 -10.259 -32.223 1.00 92.31 310 HIS A C 1
ATOM 2370 O O . HIS A 1 310 ? 12.037 -10.524 -32.153 1.00 92.31 310 HIS A O 1
ATOM 2376 N N . ASP A 1 311 ? 10.375 -9.243 -32.945 1.00 93.00 311 ASP A N 1
ATOM 2377 C CA . ASP A 1 311 ? 11.222 -8.361 -33.754 1.00 93.00 311 ASP A CA 1
ATOM 2378 C C . ASP A 1 311 ? 12.043 -7.360 -32.917 1.00 93.00 311 ASP A C 1
ATOM 2380 O O . ASP A 1 311 ? 12.781 -6.552 -33.470 1.00 93.00 311 ASP A O 1
ATOM 2384 N N . VAL A 1 312 ? 11.953 -7.401 -31.585 1.00 92.38 312 VAL A N 1
ATOM 2385 C CA . VAL A 1 312 ? 12.729 -6.554 -30.671 1.00 92.38 312 VAL A CA 1
ATOM 2386 C C . VAL A 1 312 ? 13.567 -7.413 -29.733 1.00 92.38 312 VAL A C 1
ATOM 2388 O O . VAL A 1 312 ? 13.044 -8.303 -29.060 1.00 92.38 312 VAL A O 1
ATOM 2391 N N . SER A 1 313 ? 14.852 -7.076 -29.597 1.00 90.81 313 SER A N 1
ATOM 2392 C CA . SER A 1 313 ? 15.753 -7.688 -28.619 1.00 90.81 313 SER A CA 1
ATOM 2393 C C . SER A 1 313 ? 15.394 -7.259 -27.185 1.00 90.81 313 SER A C 1
ATOM 2395 O O . SER A 1 313 ? 15.893 -6.275 -26.629 1.00 90.81 313 SER A O 1
ATOM 2397 N N . SER A 1 314 ? 14.444 -7.964 -26.575 1.00 80.12 314 SER A N 1
ATOM 2398 C CA . SER A 1 314 ? 13.984 -7.716 -25.212 1.00 80.12 314 SER A CA 1
ATOM 2399 C C . SER A 1 314 ? 13.468 -8.986 -24.571 1.00 80.12 314 SER A C 1
ATOM 2401 O O . SER A 1 314 ? 12.558 -9.623 -25.090 1.00 80.12 314 SER A O 1
ATOM 2403 N N . VAL A 1 315 ? 13.923 -9.259 -23.349 1.00 76.25 315 VAL A N 1
ATOM 2404 C CA . VAL A 1 315 ? 13.271 -10.231 -22.473 1.00 76.25 315 VAL A CA 1
ATOM 2405 C C . VAL A 1 315 ? 12.922 -9.549 -21.157 1.00 76.25 315 VAL A C 1
ATOM 2407 O O . VAL A 1 315 ? 13.790 -9.063 -20.438 1.00 76.25 315 VAL A O 1
ATOM 2410 N N . ALA A 1 316 ? 11.628 -9.484 -20.836 1.00 60.75 316 ALA A N 1
ATOM 2411 C CA . ALA A 1 316 ? 11.134 -8.777 -19.649 1.00 60.75 316 ALA A CA 1
ATOM 2412 C C . ALA A 1 316 ? 11.545 -9.442 -18.318 1.00 60.75 316 ALA A C 1
ATOM 2414 O O . ALA A 1 316 ? 11.493 -8.797 -17.272 1.00 60.75 316 ALA A O 1
ATOM 2415 N N . MET A 1 317 ? 11.934 -10.721 -18.356 1.00 65.06 317 MET A N 1
ATOM 2416 C CA . MET A 1 317 ? 12.312 -11.546 -17.200 1.00 65.06 317 MET A CA 1
ATOM 2417 C C . MET A 1 317 ? 13.773 -12.027 -17.266 1.00 65.06 317 MET A C 1
ATOM 2419 O O . MET A 1 317 ? 14.083 -13.137 -16.838 1.00 65.06 317 MET A O 1
ATOM 2423 N N . GLU A 1 318 ? 14.674 -11.217 -17.827 1.00 75.00 318 GLU A N 1
ATOM 2424 C CA . GLU A 1 318 ? 16.112 -11.508 -17.813 1.00 75.00 318 GLU A CA 1
ATOM 2425 C C . GLU A 1 318 ? 16.636 -11.539 -16.358 1.00 75.00 318 GLU A C 1
ATOM 2427 O O . GLU A 1 318 ? 16.647 -10.517 -15.671 1.00 75.00 318 GLU A O 1
ATOM 2432 N N . HIS A 1 319 ? 17.047 -12.717 -15.873 1.00 68.50 319 HIS A N 1
ATOM 2433 C CA . HIS A 1 319 ? 17.608 -12.909 -14.526 1.00 68.50 319 HIS A CA 1
ATOM 2434 C C . HIS A 1 319 ? 19.059 -12.411 -14.441 1.00 68.50 319 HIS A C 1
ATOM 2436 O O . HIS A 1 319 ? 19.725 -12.268 -15.458 1.00 68.50 319 HIS A O 1
ATOM 2442 N N . GLU A 1 320 ? 19.604 -12.206 -13.239 1.00 76.44 320 GLU A N 1
ATOM 2443 C CA . GLU A 1 320 ? 21.007 -11.801 -13.082 1.00 76.44 320 GLU A CA 1
ATOM 2444 C C . GLU A 1 320 ? 21.986 -12.880 -13.578 1.00 76.44 320 GLU A C 1
ATOM 2446 O O . GLU A 1 320 ? 22.127 -13.937 -12.961 1.00 76.44 320 GLU A O 1
ATOM 2451 N N . LEU A 1 321 ? 22.700 -12.592 -14.674 1.00 80.06 321 LEU A N 1
ATOM 2452 C CA . LEU A 1 321 ? 23.625 -13.516 -15.350 1.00 80.06 321 LEU A CA 1
ATOM 2453 C C . LEU A 1 321 ? 24.642 -14.156 -14.391 1.00 80.06 321 LEU A C 1
ATOM 2455 O O . LEU A 1 321 ? 24.830 -15.370 -14.393 1.00 80.06 321 LEU A O 1
ATOM 2459 N N . HIS A 1 322 ? 25.269 -13.347 -13.536 1.00 76.19 322 HIS A N 1
ATOM 2460 C CA . HIS A 1 322 ? 26.323 -13.790 -12.619 1.00 76.19 322 HIS A CA 1
ATOM 2461 C C . HIS A 1 322 ? 25.829 -14.749 -11.523 1.00 76.19 322 HIS A C 1
ATOM 2463 O O . HIS A 1 322 ? 26.623 -15.505 -10.977 1.00 76.19 322 HIS A O 1
ATOM 2469 N N . SER A 1 323 ? 24.530 -14.731 -11.206 1.00 79.00 323 SER A N 1
ATOM 2470 C CA . SER A 1 323 ? 23.932 -15.638 -10.216 1.00 79.00 323 SER A CA 1
ATOM 2471 C C . SER A 1 323 ? 23.607 -17.022 -10.786 1.00 79.00 323 SER A C 1
ATOM 2473 O O . SER A 1 323 ? 23.386 -17.963 -10.030 1.00 79.00 323 SER A O 1
ATOM 2475 N N . CYS A 1 324 ? 23.597 -17.143 -12.116 1.00 82.56 324 CYS A N 1
ATOM 2476 C CA . CYS A 1 324 ? 23.107 -18.315 -12.831 1.00 82.56 324 CYS A CA 1
ATOM 2477 C C . CYS A 1 324 ? 24.161 -19.035 -13.664 1.00 82.56 324 CYS A C 1
ATOM 2479 O O . CYS A 1 324 ? 23.851 -20.068 -14.254 1.00 82.56 324 CYS A O 1
ATOM 2481 N N . VAL A 1 325 ? 25.382 -18.501 -13.726 1.00 87.06 325 VAL A N 1
ATOM 2482 C CA . VAL A 1 325 ? 26.473 -19.038 -14.540 1.00 87.06 325 VAL A CA 1
ATOM 2483 C C . VAL A 1 325 ? 27.673 -19.349 -13.657 1.00 87.06 325 VAL A C 1
ATOM 2485 O O . VAL A 1 325 ? 28.217 -18.471 -12.991 1.00 87.06 325 VAL A O 1
ATOM 2488 N N . THR A 1 326 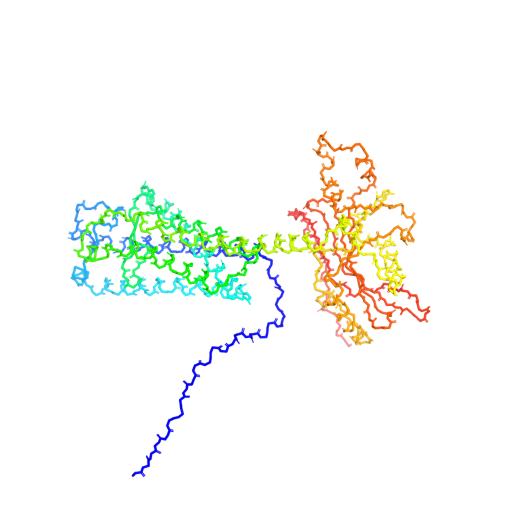? 28.122 -20.602 -13.693 1.00 90.00 326 THR A N 1
ATOM 2489 C CA . THR A 1 326 ? 29.353 -21.038 -13.026 1.00 90.00 326 THR A CA 1
ATOM 2490 C C . THR A 1 326 ? 30.527 -20.892 -13.988 1.00 90.00 326 THR A C 1
ATOM 2492 O O . THR A 1 326 ? 30.689 -21.684 -14.912 1.00 90.00 326 THR A O 1
ATOM 2495 N N . VAL A 1 327 ? 31.347 -19.859 -13.787 1.00 90.94 327 VAL A N 1
ATOM 2496 C CA . VAL A 1 327 ? 32.417 -19.486 -14.725 1.00 90.94 327 VAL A CA 1
ATOM 2497 C C . VAL A 1 327 ? 33.744 -20.160 -14.347 1.00 90.94 327 VAL A C 1
ATOM 2499 O O . VAL A 1 327 ? 34.239 -19.933 -13.233 1.00 90.94 327 VAL A O 1
ATOM 2502 N N . PRO A 1 328 ? 34.380 -20.932 -15.253 1.00 92.88 328 PRO A N 1
ATOM 2503 C CA . PRO A 1 328 ? 35.709 -21.491 -15.008 1.00 92.88 328 PRO A CA 1
ATOM 2504 C C . PRO A 1 328 ? 36.758 -20.397 -14.770 1.00 92.88 328 PRO A C 1
ATOM 2506 O O . PRO A 1 328 ? 36.655 -19.287 -15.299 1.00 92.88 328 PRO A O 1
ATOM 2509 N N . ALA A 1 329 ? 37.795 -20.705 -13.984 1.00 91.50 329 ALA A N 1
ATOM 2510 C CA . ALA A 1 329 ? 38.786 -19.717 -13.542 1.00 91.50 329 ALA A CA 1
ATOM 2511 C C . ALA A 1 329 ? 39.432 -18.932 -14.702 1.00 91.50 329 ALA A C 1
ATOM 2513 O O . ALA A 1 329 ? 39.580 -17.714 -14.611 1.00 91.50 329 ALA A O 1
ATOM 2514 N N . GLU A 1 330 ? 39.715 -19.605 -15.817 1.00 92.81 330 GLU A N 1
ATOM 2515 C CA . GLU A 1 330 ? 40.323 -19.041 -17.032 1.00 92.81 330 GLU A CA 1
ATOM 2516 C C . GLU A 1 330 ? 39.429 -18.054 -17.818 1.00 92.81 330 GLU A C 1
ATOM 2518 O O . GLU A 1 330 ? 39.908 -17.336 -18.700 1.00 92.81 330 GLU A O 1
ATOM 2523 N N . TYR A 1 331 ? 38.130 -17.979 -17.506 1.00 93.62 331 TYR A N 1
ATOM 2524 C CA . TYR A 1 331 ? 37.182 -17.058 -18.146 1.00 93.62 331 TYR A CA 1
ATOM 2525 C C . TYR A 1 331 ? 36.754 -15.897 -17.247 1.00 93.62 331 TYR A C 1
ATOM 2527 O O . TYR A 1 331 ? 36.091 -14.987 -17.735 1.00 93.62 331 TYR A O 1
ATOM 2535 N N . ARG A 1 332 ? 37.150 -15.866 -15.965 1.00 91.94 332 ARG A N 1
ATOM 2536 C CA . ARG A 1 332 ? 36.657 -14.870 -14.990 1.00 91.94 332 ARG A CA 1
ATOM 2537 C C . ARG A 1 332 ? 36.886 -13.422 -15.424 1.00 91.94 332 ARG A C 1
ATOM 2539 O O . ARG A 1 332 ? 35.970 -12.614 -15.318 1.00 91.94 332 ARG A O 1
ATOM 2546 N N . THR A 1 333 ? 38.065 -13.101 -15.962 1.00 93.50 333 THR A N 1
ATOM 2547 C CA . THR A 1 333 ? 38.374 -11.742 -16.443 1.00 93.50 333 THR A CA 1
ATOM 2548 C C . THR A 1 333 ? 37.494 -11.349 -17.628 1.00 93.50 333 THR A C 1
ATOM 2550 O O . THR A 1 333 ? 36.880 -10.287 -17.612 1.00 93.50 333 THR A O 1
ATOM 2553 N N . ARG A 1 334 ? 37.363 -12.233 -18.626 1.00 95.75 334 ARG A N 1
ATOM 2554 C CA . ARG A 1 334 ? 36.498 -12.010 -19.799 1.00 95.75 334 ARG A CA 1
ATOM 2555 C C . ARG A 1 334 ? 35.026 -11.907 -19.405 1.00 95.75 334 ARG A C 1
ATOM 2557 O O . ARG A 1 334 ? 34.296 -11.084 -19.938 1.00 95.75 334 ARG A O 1
ATOM 2564 N N . PHE A 1 335 ? 34.596 -12.700 -18.430 1.00 94.62 335 PHE A N 1
ATOM 2565 C CA . PHE A 1 335 ? 33.234 -12.645 -17.914 1.00 94.62 335 PHE A CA 1
ATOM 2566 C C . PHE A 1 335 ? 32.948 -11.335 -17.170 1.00 94.62 335 PHE A C 1
ATOM 2568 O O . PHE A 1 335 ? 31.862 -10.786 -17.312 1.00 94.62 335 PHE A O 1
ATOM 2575 N N . ALA A 1 336 ? 33.918 -10.782 -16.435 1.00 92.56 336 ALA A N 1
ATOM 2576 C CA . ALA A 1 336 ? 33.779 -9.458 -15.827 1.00 92.56 336 ALA A CA 1
ATOM 2577 C C . ALA A 1 336 ? 33.637 -8.343 -16.882 1.00 92.56 336 ALA A C 1
ATOM 2579 O O . ALA A 1 336 ? 32.819 -7.441 -16.710 1.00 92.56 336 ALA A O 1
ATOM 2580 N N . GLU A 1 337 ? 34.379 -8.423 -17.992 1.00 95.62 337 GLU A N 1
ATOM 2581 C CA . GLU A 1 337 ? 34.210 -7.508 -19.132 1.00 95.62 337 GLU A CA 1
ATOM 2582 C C . GLU A 1 337 ? 32.825 -7.641 -19.774 1.00 95.62 337 GLU A C 1
ATOM 2584 O O . GLU A 1 337 ? 32.172 -6.635 -20.039 1.00 95.62 337 GLU A O 1
ATOM 2589 N N . LEU A 1 338 ? 32.349 -8.874 -19.952 1.00 96.19 338 LEU A N 1
ATOM 2590 C CA . LEU A 1 338 ? 31.011 -9.157 -20.463 1.00 96.19 338 LEU A CA 1
ATOM 2591 C C . LEU A 1 338 ? 29.916 -8.579 -19.559 1.00 96.19 338 LEU A C 1
ATOM 2593 O O . LEU A 1 338 ? 28.952 -7.993 -20.049 1.00 96.19 338 LEU A O 1
ATOM 2597 N N . LEU A 1 339 ? 30.062 -8.688 -18.235 1.00 93.19 339 LEU A N 1
ATOM 2598 C CA . LEU A 1 339 ? 29.130 -8.069 -17.287 1.00 93.19 339 LEU A CA 1
ATOM 2599 C C . LEU A 1 339 ? 29.122 -6.538 -17.404 1.00 93.19 339 LEU A C 1
ATOM 2601 O O . LEU A 1 339 ? 28.068 -5.930 -17.221 1.00 93.19 339 LEU A O 1
ATOM 2605 N N . ALA A 1 340 ? 30.255 -5.916 -17.739 1.00 92.06 340 ALA A N 1
ATOM 2606 C CA . ALA A 1 340 ? 30.316 -4.480 -17.998 1.00 92.06 340 ALA A CA 1
ATOM 2607 C C . ALA A 1 340 ? 29.576 -4.093 -19.295 1.00 92.06 340 ALA A C 1
ATOM 2609 O O . ALA A 1 340 ? 28.792 -3.145 -19.266 1.00 92.06 340 ALA A O 1
ATOM 2610 N N . ASP A 1 341 ? 29.740 -4.850 -20.390 1.00 94.31 341 ASP A N 1
ATOM 2611 C CA . ASP A 1 341 ? 28.953 -4.655 -21.626 1.00 94.31 341 ASP A CA 1
ATOM 2612 C C . ASP A 1 341 ? 27.451 -4.846 -21.359 1.00 94.31 341 ASP A C 1
ATOM 2614 O O . ASP A 1 341 ? 26.633 -4.045 -21.812 1.00 94.31 341 ASP A O 1
ATOM 2618 N N . ARG A 1 342 ? 27.065 -5.826 -20.525 1.00 92.75 342 ARG A N 1
ATOM 2619 C CA . ARG A 1 342 ? 25.664 -6.004 -20.103 1.00 92.75 342 ARG A CA 1
ATOM 2620 C C . ARG A 1 342 ? 25.089 -4.762 -19.439 1.00 92.75 342 ARG A C 1
ATOM 2622 O O . ARG A 1 342 ? 23.988 -4.359 -19.800 1.00 92.75 342 ARG A O 1
ATOM 2629 N N . LEU A 1 343 ? 25.805 -4.144 -18.502 1.00 88.06 343 LEU A N 1
ATOM 2630 C CA . LEU A 1 343 ? 25.319 -2.937 -17.824 1.00 88.06 343 LEU A CA 1
ATOM 2631 C C . LEU A 1 343 ? 25.037 -1.790 -18.806 1.00 88.06 343 LEU A C 1
ATOM 2633 O O . LEU A 1 343 ? 24.099 -1.022 -18.597 1.00 88.06 343 LEU A O 1
ATOM 2637 N N . GLU A 1 344 ? 25.811 -1.689 -19.886 1.00 90.25 344 GLU A N 1
ATOM 2638 C CA . GLU A 1 344 ? 25.619 -0.660 -20.906 1.00 90.25 344 GLU A CA 1
ATOM 2639 C C . GLU A 1 344 ? 24.504 -1.008 -21.908 1.00 90.25 344 GLU A C 1
ATOM 2641 O O . GLU A 1 344 ? 23.735 -0.140 -22.333 1.00 90.25 344 GLU A O 1
ATOM 2646 N N . VAL A 1 345 ? 24.413 -2.276 -22.312 1.00 90.88 345 VAL A N 1
ATOM 2647 C CA . VAL A 1 345 ? 23.570 -2.720 -23.432 1.00 90.88 345 VAL A CA 1
ATOM 2648 C C . VAL A 1 345 ? 22.180 -3.169 -22.980 1.00 90.88 345 VAL A C 1
ATOM 2650 O O . VAL A 1 345 ? 21.220 -2.967 -23.717 1.00 90.88 345 VAL A O 1
ATOM 2653 N N . GLN A 1 346 ? 22.017 -3.713 -21.772 1.00 88.88 346 GLN A N 1
ATOM 2654 C CA . GLN A 1 346 ? 20.726 -4.175 -21.239 1.00 88.88 346 GLN A CA 1
ATOM 2655 C C . GLN A 1 346 ? 19.572 -3.147 -21.341 1.00 88.88 346 GLN A C 1
ATOM 2657 O O . GLN A 1 346 ? 18.458 -3.556 -21.696 1.00 88.88 346 GLN A O 1
ATOM 2662 N N . PRO A 1 347 ? 19.756 -1.835 -21.064 1.00 86.00 347 PRO A N 1
ATOM 2663 C CA . PRO A 1 347 ? 18.665 -0.865 -21.192 1.00 86.00 347 PRO A CA 1
ATOM 2664 C C . PRO A 1 347 ? 18.311 -0.532 -22.651 1.00 86.00 347 PRO A C 1
ATOM 2666 O O . PRO A 1 347 ? 17.267 0.075 -22.893 1.00 86.00 347 PRO A O 1
ATOM 2669 N N . LYS A 1 348 ? 19.155 -0.912 -23.621 1.00 90.94 348 LYS A N 1
ATOM 2670 C CA . LYS A 1 348 ? 18.938 -0.671 -25.052 1.00 90.94 348 LYS A CA 1
ATOM 2671 C C . LYS A 1 348 ? 18.004 -1.742 -25.638 1.00 90.94 348 LYS A C 1
ATOM 2673 O O . LYS A 1 348 ? 17.878 -2.856 -25.119 1.00 90.94 348 LYS A O 1
ATOM 2678 N N . ARG A 1 349 ? 17.322 -1.387 -26.724 1.00 90.81 349 ARG A N 1
ATOM 2679 C CA . ARG A 1 349 ? 16.418 -2.255 -27.488 1.00 90.81 349 ARG A CA 1
ATOM 2680 C C . ARG A 1 349 ? 16.778 -2.121 -28.954 1.00 90.81 349 ARG A C 1
ATOM 2682 O O . ARG A 1 349 ? 16.904 -0.993 -29.426 1.00 90.81 349 ARG A O 1
ATOM 2689 N N . PHE A 1 350 ? 16.936 -3.245 -29.638 1.00 94.06 350 PHE A N 1
ATOM 2690 C CA . PHE A 1 350 ? 17.257 -3.261 -31.055 1.00 94.06 350 PHE A CA 1
ATOM 2691 C C . PHE A 1 350 ? 16.158 -3.959 -31.830 1.00 94.06 350 PHE A C 1
ATOM 2693 O O . PHE A 1 350 ? 15.627 -4.970 -31.366 1.00 94.06 350 PHE A O 1
ATOM 2700 N N . ARG A 1 351 ? 15.838 -3.438 -33.013 1.00 94.06 351 ARG A N 1
ATOM 2701 C CA . ARG A 1 351 ? 15.033 -4.193 -33.961 1.00 94.06 351 ARG A CA 1
ATOM 2702 C C . ARG A 1 351 ? 15.872 -5.319 -34.554 1.00 94.06 351 ARG A C 1
ATOM 2704 O O . ARG A 1 351 ? 16.999 -5.097 -35.004 1.00 94.06 351 ARG A O 1
ATOM 2711 N N . LEU A 1 352 ? 15.314 -6.518 -34.527 1.00 95.00 352 LEU A N 1
ATOM 2712 C CA . LEU A 1 352 ? 15.833 -7.691 -35.201 1.00 95.00 352 LEU A CA 1
ATOM 2713 C C . LEU A 1 352 ? 15.378 -7.667 -36.659 1.00 95.00 352 LEU A C 1
ATOM 2715 O O . LEU A 1 352 ? 14.276 -7.258 -37.002 1.00 95.00 352 LEU A O 1
ATOM 2719 N N . GLU A 1 353 ? 16.272 -8.094 -37.524 1.00 94.19 353 GLU A N 1
ATOM 2720 C CA . GLU A 1 353 ? 16.116 -8.132 -38.964 1.00 94.19 353 GLU A CA 1
ATOM 2721 C C . GLU A 1 353 ? 16.043 -9.599 -39.387 1.00 94.19 353 GLU A C 1
ATOM 2723 O O . GLU A 1 353 ? 16.507 -10.488 -38.666 1.00 94.19 353 GLU A O 1
ATOM 2728 N N . HIS A 1 354 ? 15.516 -9.863 -40.582 1.00 93.38 354 HIS A N 1
ATOM 2729 C CA . HIS A 1 354 ? 15.495 -11.203 -41.174 1.00 93.38 354 HIS A CA 1
ATOM 2730 C C . HIS A 1 354 ? 16.900 -11.637 -41.640 1.00 93.38 354 HIS A C 1
ATOM 2732 O O . HIS A 1 354 ? 17.154 -11.852 -42.822 1.00 93.38 354 HIS A O 1
ATOM 2738 N N . ALA A 1 355 ? 17.841 -11.724 -40.700 1.00 93.44 355 ALA A N 1
ATOM 2739 C CA . ALA A 1 355 ? 19.243 -12.073 -40.918 1.00 93.44 355 ALA A CA 1
ATOM 2740 C C . ALA A 1 355 ? 19.642 -13.398 -40.236 1.00 93.44 355 ALA A C 1
ATOM 2742 O O . ALA A 1 355 ? 20.820 -13.764 -40.244 1.00 93.44 355 ALA A O 1
ATOM 2743 N N . PHE A 1 356 ? 18.679 -14.132 -39.664 1.00 93.31 356 PHE A N 1
ATOM 2744 C CA . PHE A 1 356 ? 18.919 -15.458 -39.092 1.00 93.31 356 PHE A CA 1
ATOM 2745 C C . PHE A 1 356 ? 19.204 -16.475 -40.203 1.00 93.31 356 PHE A C 1
ATOM 2747 O O . PHE A 1 356 ? 18.464 -16.574 -41.183 1.00 93.31 356 PHE A O 1
ATOM 2754 N N . LYS A 1 357 ? 20.272 -17.253 -40.029 1.00 94.12 357 LYS A N 1
ATOM 2755 C CA . LYS A 1 357 ? 20.701 -18.339 -40.919 1.00 94.12 357 LYS A CA 1
ATOM 2756 C C . LYS A 1 357 ? 20.327 -19.679 -40.290 1.00 94.12 357 LYS A C 1
ATOM 2758 O O . LYS A 1 357 ? 21.189 -20.422 -39.825 1.00 94.12 357 LYS A O 1
ATOM 2763 N N . ILE A 1 358 ? 19.028 -19.951 -40.233 1.00 91.38 358 ILE A N 1
ATOM 2764 C CA . ILE A 1 358 ? 18.459 -21.148 -39.604 1.00 91.38 358 ILE A CA 1
ATOM 2765 C C . ILE A 1 358 ? 17.671 -21.956 -40.638 1.00 91.38 358 ILE A C 1
ATOM 2767 O O . ILE A 1 358 ? 17.130 -21.390 -41.582 1.00 91.38 358 ILE A O 1
ATOM 2771 N N . GLN A 1 359 ? 17.634 -23.283 -40.488 1.00 88.00 359 GLN A N 1
ATOM 2772 C CA . GLN A 1 359 ? 16.965 -24.158 -41.463 1.00 88.00 359 GLN A CA 1
ATOM 2773 C C . GLN A 1 359 ? 15.437 -24.098 -41.366 1.00 88.00 359 GLN A C 1
ATOM 2775 O O . GLN A 1 359 ? 14.753 -24.209 -42.380 1.00 88.00 359 GLN A O 1
ATOM 2780 N N . LYS A 1 360 ? 14.900 -23.946 -40.149 1.00 89.75 360 LYS A N 1
ATOM 2781 C CA . LYS A 1 360 ? 13.453 -23.886 -39.927 1.00 89.75 360 LYS A CA 1
ATOM 2782 C C . LYS A 1 360 ? 12.913 -22.510 -40.352 1.00 89.75 360 LYS A C 1
ATOM 2784 O O . LYS A 1 360 ? 13.541 -21.507 -40.003 1.00 89.75 360 LYS A O 1
ATOM 2789 N N . PRO A 1 361 ? 11.762 -22.437 -41.051 1.00 93.00 361 PRO A N 1
ATOM 2790 C CA . PRO A 1 361 ? 11.100 -21.169 -41.336 1.00 93.00 361 PRO A CA 1
ATOM 2791 C C . PRO A 1 361 ? 10.848 -20.361 -40.060 1.00 93.00 361 PRO A C 1
ATOM 2793 O O . PRO A 1 361 ? 10.574 -20.928 -38.999 1.00 93.00 361 PRO A O 1
ATOM 2796 N N . TYR A 1 362 ? 10.920 -19.037 -40.161 1.00 93.31 362 TYR A N 1
ATOM 2797 C CA . TYR A 1 362 ? 10.622 -18.148 -39.045 1.00 93.31 362 TYR A CA 1
ATOM 2798 C C . TYR A 1 362 ? 9.966 -16.858 -39.516 1.00 93.31 362 TYR A C 1
ATOM 2800 O O . TYR A 1 362 ? 10.201 -16.409 -40.635 1.00 93.31 362 TYR A O 1
ATOM 2808 N N . GLU A 1 363 ? 9.190 -16.258 -38.622 1.00 94.00 363 GLU A N 1
ATOM 2809 C CA . GLU A 1 363 ? 8.577 -14.950 -38.813 1.00 94.00 363 GLU A CA 1
ATOM 2810 C C . GLU A 1 363 ? 8.927 -14.027 -37.650 1.00 94.00 363 GLU A C 1
ATOM 2812 O O . GLU A 1 363 ? 8.963 -14.452 -36.489 1.00 94.00 363 GLU A O 1
ATOM 2817 N N . LEU A 1 364 ? 9.186 -12.759 -37.975 1.00 93.69 364 LEU A N 1
ATOM 2818 C CA . LEU A 1 364 ? 9.385 -11.708 -36.984 1.00 93.69 364 LEU A CA 1
ATOM 2819 C C . LEU A 1 364 ? 8.060 -11.004 -36.729 1.00 93.69 364 LEU A C 1
ATOM 2821 O O . LEU A 1 364 ? 7.409 -10.547 -37.665 1.00 93.69 364 LEU A O 1
ATOM 2825 N N . VAL A 1 365 ? 7.665 -10.916 -35.462 1.00 91.38 365 VAL A N 1
ATOM 2826 C CA . VAL A 1 365 ? 6.401 -10.292 -35.064 1.00 91.38 365 VAL A CA 1
ATOM 2827 C C . VAL A 1 365 ? 6.630 -9.055 -34.218 1.00 91.38 365 VAL A C 1
ATOM 2829 O O . VAL A 1 365 ? 7.474 -9.054 -33.314 1.00 91.38 365 VAL A O 1
ATOM 2832 N N . THR A 1 366 ? 5.842 -8.015 -34.488 1.00 89.62 366 THR A N 1
ATOM 2833 C CA . THR A 1 366 ? 5.903 -6.765 -33.729 1.00 89.62 366 THR A CA 1
ATOM 2834 C C . THR A 1 366 ? 5.424 -6.971 -32.290 1.00 89.62 366 THR A C 1
ATOM 2836 O O . THR A 1 366 ? 4.712 -7.941 -31.993 1.00 89.62 366 THR A O 1
ATOM 2839 N N . PRO A 1 367 ? 5.742 -6.054 -31.357 1.00 83.81 367 PRO A N 1
ATOM 2840 C CA . PRO A 1 367 ? 5.211 -6.121 -30.002 1.00 83.81 367 PRO A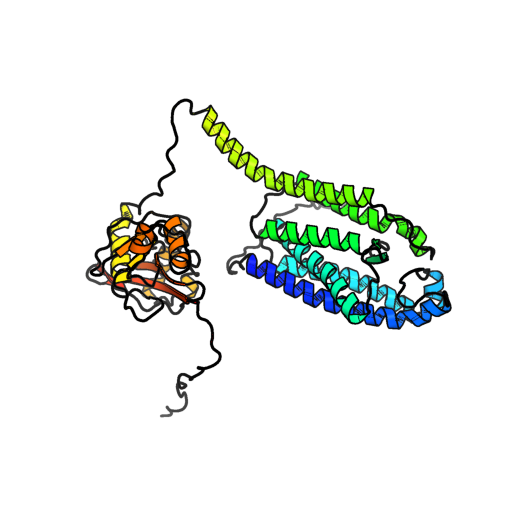 CA 1
ATOM 2841 C C . PRO A 1 367 ? 3.680 -6.141 -29.958 1.00 83.81 367 PRO A C 1
ATOM 2843 O O . PRO A 1 367 ? 3.116 -6.737 -29.044 1.00 83.81 367 PRO A O 1
ATOM 2846 N N . GLU A 1 368 ? 3.000 -5.508 -30.916 1.00 82.00 368 GLU A N 1
ATOM 2847 C CA . GLU A 1 368 ? 1.543 -5.528 -31.038 1.00 82.00 368 GLU A CA 1
ATOM 2848 C C . GLU A 1 368 ? 1.042 -6.917 -31.436 1.00 82.00 368 GLU A C 1
ATOM 2850 O O . GLU A 1 368 ? 0.267 -7.498 -30.675 1.00 82.00 368 GLU A O 1
ATOM 2855 N N . GLN A 1 369 ? 1.552 -7.473 -32.542 1.00 85.56 369 GLN A N 1
ATOM 2856 C CA . GLN A 1 369 ? 1.184 -8.804 -33.046 1.00 85.56 369 GLN A CA 1
ATOM 2857 C C . GLN A 1 369 ? 1.453 -9.896 -32.001 1.00 85.56 369 GLN A C 1
ATOM 2859 O O . GLN A 1 369 ? 0.631 -10.779 -31.760 1.00 85.56 369 GLN A O 1
ATOM 2864 N N . ALA A 1 370 ? 2.578 -9.797 -31.294 1.00 84.06 370 ALA A N 1
ATOM 2865 C CA . ALA A 1 370 ? 2.946 -10.713 -30.224 1.00 84.06 370 ALA A CA 1
ATOM 2866 C C . ALA A 1 370 ? 1.934 -10.774 -29.063 1.00 84.06 370 ALA A C 1
ATOM 2868 O O . ALA A 1 370 ? 1.762 -11.827 -28.446 1.00 84.06 370 ALA A O 1
ATOM 2869 N N . ARG A 1 371 ? 1.238 -9.671 -28.737 1.00 80.62 371 ARG A N 1
ATOM 2870 C CA . ARG A 1 371 ? 0.179 -9.701 -27.703 1.00 80.62 371 ARG A CA 1
ATOM 2871 C C . ARG A 1 371 ? -1.032 -10.505 -28.152 1.00 80.62 371 ARG A C 1
ATOM 2873 O O . ARG A 1 371 ? -1.759 -11.031 -27.306 1.00 80.62 371 ARG A O 1
ATOM 2880 N N . ASP A 1 372 ? -1.261 -10.540 -29.455 1.00 81.88 372 ASP A N 1
ATOM 2881 C CA . ASP A 1 372 ? -2.443 -11.136 -30.051 1.00 81.88 372 ASP A CA 1
ATOM 2882 C C . ASP A 1 372 ? -2.235 -12.624 -30.365 1.00 81.88 372 ASP A C 1
ATOM 2884 O O . ASP A 1 372 ? -3.209 -13.377 -30.346 1.00 81.88 372 ASP A O 1
ATOM 2888 N N . PHE A 1 373 ? -0.980 -13.091 -30.449 1.00 80.38 373 PHE A N 1
ATOM 2889 C CA . PHE A 1 373 ? -0.611 -14.512 -30.541 1.00 80.38 373 PHE A CA 1
ATOM 2890 C C . PHE A 1 373 ? -1.360 -15.400 -29.526 1.00 80.38 373 PHE A C 1
ATOM 2892 O O . PHE A 1 373 ? -2.003 -16.379 -29.899 1.00 80.38 373 PHE A O 1
ATOM 2899 N N . PHE A 1 374 ? -1.389 -15.019 -28.241 1.00 71.25 374 PHE A N 1
ATOM 2900 C CA . PHE A 1 374 ? -2.063 -15.804 -27.189 1.00 71.25 374 PHE A CA 1
ATOM 2901 C C . PHE A 1 374 ? -3.585 -15.632 -27.139 1.00 71.25 374 PHE A C 1
ATOM 2903 O O . PHE A 1 374 ? -4.270 -16.356 -26.416 1.00 71.25 374 PHE A O 1
ATOM 2910 N N . ARG A 1 375 ? -4.126 -14.650 -27.863 1.00 68.38 375 ARG A N 1
ATOM 2911 C CA . ARG A 1 375 ? -5.569 -14.378 -27.942 1.00 68.38 375 ARG A CA 1
ATOM 2912 C C . ARG A 1 375 ? -6.192 -14.986 -29.192 1.00 68.38 375 ARG A C 1
ATOM 2914 O O . ARG A 1 375 ? -7.397 -15.231 -29.196 1.00 68.38 375 ARG A O 1
ATOM 2921 N N . ALA A 1 376 ? -5.387 -15.262 -30.215 1.00 64.75 376 ALA A N 1
ATOM 2922 C CA . ALA A 1 376 ? -5.823 -15.754 -31.514 1.00 64.75 376 ALA A CA 1
ATOM 2923 C C . ALA A 1 376 ? -6.725 -17.004 -31.466 1.00 64.75 376 ALA A C 1
ATOM 2925 O O . ALA A 1 376 ? -7.725 -17.011 -32.188 1.00 64.75 376 ALA A O 1
ATOM 2926 N N . PRO A 1 377 ? -6.487 -18.013 -30.598 1.00 60.97 377 PRO A N 1
ATOM 2927 C CA . PRO A 1 377 ? -7.364 -19.186 -30.519 1.00 60.97 377 PRO A CA 1
ATOM 2928 C C . PRO A 1 377 ? -8.759 -18.898 -29.937 1.00 60.97 377 PRO A C 1
ATOM 2930 O O . PRO A 1 377 ? -9.675 -19.687 -30.141 1.00 60.97 377 PRO A O 1
ATOM 2933 N N . MET A 1 378 ? -8.935 -17.793 -29.198 1.00 55.75 378 MET A N 1
ATOM 2934 C CA . MET A 1 378 ? -10.159 -17.484 -28.438 1.00 55.75 378 MET A CA 1
ATOM 2935 C C . MET A 1 378 ? -10.867 -16.193 -28.885 1.00 55.75 378 MET A C 1
ATOM 2937 O O . MET A 1 378 ? -11.948 -15.895 -28.382 1.00 55.75 378 MET A O 1
ATOM 2941 N N . ALA A 1 379 ? -10.286 -15.413 -29.802 1.00 58.09 379 ALA A N 1
ATOM 2942 C CA . ALA A 1 379 ? -10.812 -14.115 -30.222 1.00 58.09 379 ALA A CA 1
ATOM 2943 C C . ALA A 1 379 ? -11.692 -14.232 -31.489 1.00 58.09 379 ALA A C 1
ATOM 2945 O O . ALA A 1 379 ? -11.164 -14.471 -32.581 1.00 58.09 379 ALA A O 1
ATOM 2946 N N . PRO A 1 380 ? -13.019 -13.982 -31.406 1.00 54.44 380 PRO A N 1
ATOM 2947 C CA . PRO A 1 380 ? -13.915 -14.056 -32.565 1.00 54.44 380 PRO A CA 1
ATOM 2948 C C . PRO A 1 380 ? -13.634 -12.997 -33.647 1.00 54.44 380 PRO A C 1
ATOM 2950 O O . PRO A 1 380 ? -14.159 -13.113 -34.748 1.00 54.44 380 PRO A O 1
ATOM 2953 N N . GLY A 1 381 ? -12.814 -11.978 -33.354 1.00 62.44 381 GLY A N 1
ATOM 2954 C CA . GLY A 1 381 ? -12.578 -10.813 -34.217 1.00 62.44 381 GLY A CA 1
ATOM 2955 C C . GLY A 1 381 ? -11.143 -10.613 -34.715 1.00 62.44 381 GLY A C 1
ATOM 2956 O O . GLY A 1 381 ? -10.860 -9.539 -35.234 1.00 62.44 381 GLY A O 1
ATOM 2957 N N . LEU A 1 382 ? -10.233 -11.582 -34.541 1.00 66.62 382 LEU A N 1
ATOM 2958 C CA . LEU A 1 382 ? -8.864 -11.434 -35.056 1.00 66.62 382 LEU A CA 1
ATOM 2959 C C . LEU A 1 382 ? -8.849 -11.516 -36.603 1.00 66.62 382 LEU A C 1
ATOM 2961 O O . LEU A 1 382 ? -9.468 -12.455 -37.131 1.00 66.62 382 LEU A O 1
ATOM 2965 N N . PRO A 1 383 ? -8.169 -10.592 -37.313 1.00 71.25 383 PRO A N 1
ATOM 2966 C CA . PRO A 1 383 ? -7.997 -10.638 -38.766 1.00 71.25 383 PRO A CA 1
ATOM 2967 C C . PRO A 1 383 ? -7.447 -11.985 -39.276 1.00 71.25 383 PRO A C 1
ATOM 2969 O O . PRO A 1 383 ? -6.733 -12.700 -38.569 1.00 71.25 383 PRO A O 1
ATOM 2972 N N . SER A 1 384 ? -7.830 -12.387 -40.493 1.00 68.88 384 SER A N 1
ATOM 2973 C CA . SER A 1 384 ? -7.478 -13.703 -41.058 1.00 68.88 384 SER A CA 1
ATOM 2974 C C . SER A 1 384 ? -5.983 -13.868 -41.330 1.00 68.88 384 SER A C 1
ATOM 2976 O O . SER A 1 384 ? -5.454 -14.965 -41.173 1.00 68.88 384 SER A O 1
ATOM 2978 N N . ASP A 1 385 ? -5.320 -12.780 -41.702 1.00 72.62 385 ASP A N 1
ATOM 2979 C CA . ASP A 1 385 ? -3.879 -12.666 -41.914 1.00 72.62 385 ASP A CA 1
ATOM 2980 C C . ASP A 1 385 ? -3.087 -12.884 -40.618 1.00 72.62 385 ASP A C 1
ATOM 2982 O O . ASP A 1 385 ? -2.120 -13.639 -40.621 1.00 72.62 385 ASP A O 1
ATOM 2986 N N . GLU A 1 386 ? -3.532 -12.344 -39.478 1.00 72.69 386 GLU A N 1
ATOM 2987 C CA . GLU A 1 386 ? -2.890 -12.625 -38.182 1.00 72.69 386 GLU A CA 1
ATOM 2988 C C . GLU A 1 386 ? -3.099 -14.081 -37.734 1.00 72.69 386 GLU A C 1
ATOM 2990 O O . GLU A 1 386 ? -2.185 -14.727 -37.219 1.00 72.69 386 GLU A O 1
ATOM 2995 N N . LYS A 1 387 ? -4.282 -14.658 -37.984 1.00 72.81 387 LYS A N 1
ATOM 2996 C CA . LYS A 1 387 ? -4.526 -16.089 -37.718 1.00 72.81 387 LYS A CA 1
ATOM 2997 C C . LYS A 1 387 ? -3.620 -16.995 -38.555 1.00 72.81 387 LYS A C 1
ATOM 2999 O O . LYS A 1 387 ? -3.224 -18.064 -38.091 1.00 72.81 387 LYS A O 1
ATOM 3004 N N . GLU A 1 388 ? -3.301 -16.590 -39.779 1.00 80.25 388 GLU A N 1
ATOM 3005 C CA . GLU A 1 388 ? -2.365 -17.296 -40.652 1.00 80.25 388 GLU A CA 1
ATOM 3006 C C . GLU A 1 388 ? -0.902 -17.076 -40.235 1.00 80.25 388 GLU A C 1
ATOM 3008 O O . GLU A 1 388 ? -0.126 -18.036 -40.189 1.00 80.25 388 GLU A O 1
ATOM 3013 N N . LEU A 1 389 ? -0.549 -15.858 -39.809 1.00 84.44 389 LEU A N 1
ATOM 3014 C CA . LEU A 1 389 ? 0.755 -15.527 -39.231 1.00 84.44 389 LEU A CA 1
ATOM 3015 C C . LEU A 1 389 ? 1.091 -16.434 -38.042 1.00 84.44 389 LEU A C 1
ATOM 3017 O O . LEU A 1 389 ? 2.238 -16.851 -37.910 1.00 84.44 389 LEU A O 1
ATOM 3021 N N . PHE A 1 390 ? 0.110 -16.819 -37.226 1.00 85.06 390 PHE A N 1
ATOM 3022 C CA . PHE A 1 390 ? 0.343 -17.672 -36.055 1.00 85.06 390 PHE A CA 1
ATOM 3023 C C . PHE A 1 390 ? 0.250 -19.181 -36.316 1.00 85.06 390 PHE A C 1
ATOM 3025 O O . PHE A 1 390 ? 0.614 -19.983 -35.456 1.00 85.06 390 PHE A O 1
ATOM 3032 N N . ARG A 1 391 ? -0.203 -19.601 -37.503 1.00 83.06 391 ARG A N 1
ATOM 3033 C CA . ARG A 1 391 ? -0.350 -21.022 -37.845 1.00 83.06 391 ARG A CA 1
ATOM 3034 C C . ARG A 1 391 ? 1.013 -21.726 -37.867 1.00 83.06 391 ARG A C 1
ATOM 3036 O O . ARG A 1 391 ? 1.955 -21.224 -38.479 1.00 83.06 391 ARG A O 1
ATOM 3043 N N . GLY A 1 392 ? 1.089 -22.900 -37.239 1.00 83.06 392 GLY A N 1
ATOM 3044 C CA . GLY A 1 392 ? 2.278 -23.763 -37.247 1.00 83.06 392 GLY A CA 1
ATOM 3045 C C . GLY A 1 392 ? 3.342 -23.425 -36.193 1.00 83.06 392 GLY A C 1
ATOM 3046 O O . GLY A 1 392 ? 4.339 -24.136 -36.108 1.00 83.06 392 GLY A O 1
ATOM 3047 N N . ALA A 1 393 ? 3.130 -22.391 -35.372 1.00 86.75 393 ALA A N 1
ATOM 3048 C CA . ALA A 1 393 ? 4.001 -22.028 -34.255 1.00 86.75 393 ALA A CA 1
ATOM 3049 C C . ALA A 1 393 ? 3.255 -22.181 -32.923 1.00 86.75 393 ALA A C 1
ATOM 3051 O O . ALA A 1 393 ? 2.111 -21.738 -32.795 1.00 86.75 393 ALA A O 1
ATOM 3052 N N . LYS A 1 394 ? 3.892 -22.808 -31.933 1.00 84.44 394 LYS A N 1
ATOM 3053 C CA . LYS A 1 394 ? 3.327 -22.998 -30.588 1.00 84.44 394 LYS A CA 1
ATOM 3054 C C . LYS A 1 394 ? 4.031 -22.125 -29.562 1.00 84.44 394 LYS A C 1
ATOM 3056 O O . LYS A 1 394 ? 3.384 -21.678 -28.617 1.00 84.44 394 LYS A O 1
ATOM 3061 N N . ASP A 1 395 ? 5.313 -21.840 -29.776 1.00 86.44 395 ASP A N 1
ATOM 3062 C CA . ASP A 1 395 ? 6.091 -20.919 -28.958 1.00 86.44 395 ASP A CA 1
ATOM 3063 C C . ASP A 1 395 ? 6.277 -19.556 -29.636 1.00 86.44 395 ASP A C 1
ATOM 3065 O O . ASP A 1 395 ? 6.635 -19.449 -30.811 1.00 86.44 395 ASP A O 1
ATOM 3069 N N . LEU A 1 396 ? 6.111 -18.497 -28.844 1.00 89.56 396 LEU A N 1
ATOM 3070 C CA . LEU A 1 396 ? 6.627 -17.170 -29.153 1.00 89.56 396 LEU A CA 1
ATOM 3071 C C . LEU A 1 396 ? 7.987 -16.991 -28.474 1.00 89.56 396 LEU A C 1
ATOM 3073 O O . LEU A 1 396 ? 8.087 -17.014 -27.243 1.00 89.56 396 LEU A O 1
ATOM 3077 N N . ILE A 1 397 ? 9.030 -16.801 -29.277 1.00 91.44 397 ILE A N 1
ATOM 3078 C CA . ILE A 1 397 ? 10.419 -16.727 -28.828 1.00 91.44 397 ILE A CA 1
ATOM 3079 C C . ILE A 1 397 ? 10.854 -15.262 -28.712 1.00 91.44 397 ILE A C 1
ATOM 3081 O O . ILE A 1 397 ? 10.720 -14.464 -29.637 1.00 91.44 397 ILE A O 1
ATOM 3085 N N . SER A 1 398 ? 11.424 -14.898 -27.570 1.00 91.81 398 SER A N 1
ATOM 3086 C CA . SER A 1 398 ? 12.074 -13.612 -27.330 1.00 91.81 398 SER A CA 1
ATOM 3087 C C . SER A 1 398 ? 13.571 -13.815 -27.123 1.00 91.81 398 SER A C 1
ATOM 3089 O O . SER A 1 398 ? 14.000 -14.623 -26.294 1.00 91.81 398 SER A O 1
ATOM 3091 N N . LEU A 1 399 ? 14.369 -13.032 -27.846 1.00 94.69 399 LEU A N 1
ATOM 3092 C CA . LEU A 1 399 ? 15.821 -13.001 -27.711 1.00 94.69 399 LEU A CA 1
ATOM 3093 C C . LEU A 1 399 ? 16.232 -11.750 -26.937 1.00 94.69 399 LEU A C 1
ATOM 3095 O O . LEU A 1 399 ? 15.799 -10.640 -27.248 1.00 94.69 399 LEU A O 1
ATOM 3099 N N . GLY A 1 400 ? 17.051 -11.923 -25.903 1.00 94.12 400 GLY A N 1
ATOM 3100 C CA . GLY A 1 400 ? 17.686 -10.808 -25.211 1.00 94.12 400 GLY A CA 1
ATOM 3101 C C . GLY A 1 400 ? 18.791 -10.184 -26.059 1.00 94.12 400 GLY A C 1
ATOM 3102 O O . GLY A 1 400 ? 19.176 -10.720 -27.096 1.00 94.12 400 GLY A O 1
ATOM 3103 N N . ASN A 1 401 ? 19.348 -9.070 -25.591 1.00 95.94 401 ASN A N 1
ATOM 3104 C CA . ASN A 1 401 ? 20.597 -8.574 -26.159 1.00 95.94 401 ASN A CA 1
ATOM 3105 C C . ASN A 1 401 ? 21.714 -9.608 -25.933 1.00 95.94 401 ASN A C 1
ATOM 3107 O O . ASN A 1 401 ? 21.758 -10.268 -24.893 1.00 95.94 401 ASN A O 1
ATOM 3111 N N . VAL A 1 402 ? 22.626 -9.732 -26.897 1.00 96.81 402 VAL A N 1
ATOM 3112 C CA . VAL A 1 402 ? 23.853 -10.523 -26.733 1.00 96.81 402 VAL A CA 1
ATOM 3113 C C . VAL A 1 402 ? 24.910 -9.630 -26.107 1.00 96.81 402 VAL A C 1
ATOM 3115 O O . VAL A 1 402 ? 25.146 -8.541 -26.624 1.00 96.81 402 VAL A O 1
ATOM 3118 N N . TYR A 1 403 ? 25.551 -10.080 -25.034 1.00 96.56 403 TYR A N 1
ATOM 3119 C CA . TYR A 1 403 ? 26.597 -9.353 -24.311 1.00 96.56 403 TYR A CA 1
ATOM 3120 C C . TYR A 1 403 ? 27.965 -9.968 -24.591 1.00 96.56 403 TYR A C 1
ATOM 3122 O O . TYR A 1 403 ? 28.052 -11.193 -24.608 1.00 96.56 403 TYR A O 1
ATOM 3130 N N . PHE A 1 404 ? 29.015 -9.162 -24.776 1.00 97.56 404 PHE A N 1
ATOM 3131 C CA . PHE A 1 404 ? 30.355 -9.645 -25.154 1.00 97.56 404 PHE A CA 1
ATOM 3132 C C . PHE A 1 404 ? 31.466 -9.169 -24.211 1.00 97.56 404 PHE A C 1
ATOM 3134 O O . PHE A 1 404 ? 31.397 -8.073 -23.662 1.00 97.56 404 PHE A O 1
ATOM 3141 N N . ASP A 1 405 ? 32.536 -9.957 -24.082 1.00 97.25 405 ASP A N 1
ATOM 3142 C CA . ASP A 1 405 ? 33.828 -9.452 -23.594 1.00 97.25 405 ASP A CA 1
ATOM 3143 C C . ASP A 1 405 ? 34.481 -8.505 -24.623 1.00 97.25 405 ASP A C 1
ATOM 3145 O O . ASP A 1 405 ? 34.095 -8.464 -25.795 1.00 97.25 405 ASP A O 1
ATOM 3149 N N . ARG A 1 406 ? 35.528 -7.764 -24.228 1.00 94.69 406 ARG A N 1
ATOM 3150 C CA . ARG A 1 406 ? 36.129 -6.733 -25.102 1.00 94.69 406 ARG A CA 1
ATOM 3151 C C . ARG A 1 406 ? 36.678 -7.293 -26.412 1.00 94.69 406 ARG A C 1
ATOM 3153 O O . ARG A 1 406 ? 36.700 -6.590 -27.418 1.00 94.69 406 ARG A O 1
ATOM 3160 N N . LYS A 1 407 ? 37.149 -8.543 -26.396 1.00 94.25 407 LYS A N 1
ATOM 3161 C CA . LYS A 1 407 ? 37.735 -9.223 -27.562 1.00 94.25 407 LYS A CA 1
ATOM 3162 C C . LYS A 1 407 ? 36.722 -10.035 -28.373 1.00 94.25 407 LYS A C 1
ATOM 3164 O O . LYS A 1 407 ? 37.119 -10.641 -29.365 1.00 94.25 407 LYS A O 1
ATOM 3169 N N . ARG A 1 408 ? 35.447 -10.073 -27.967 1.00 95.00 408 ARG A N 1
ATOM 3170 C CA . ARG A 1 408 ? 34.388 -10.893 -28.584 1.00 95.00 408 ARG A CA 1
ATOM 3171 C C . ARG A 1 408 ? 34.780 -12.358 -28.735 1.00 95.00 408 ARG A C 1
ATOM 3173 O O . ARG A 1 408 ? 34.619 -12.967 -29.793 1.00 95.00 408 ARG A O 1
ATOM 3180 N N . THR A 1 409 ? 35.334 -12.898 -27.659 1.00 95.69 409 THR A N 1
ATOM 3181 C CA . THR A 1 409 ? 35.669 -14.311 -27.481 1.00 95.69 409 THR A CA 1
ATOM 3182 C C . THR A 1 409 ? 34.754 -15.007 -26.482 1.00 95.69 409 THR A C 1
ATOM 3184 O O . THR A 1 409 ? 34.786 -16.230 -26.397 1.00 95.69 409 THR A O 1
ATOM 3187 N N . LEU A 1 410 ? 33.944 -14.254 -25.739 1.00 97.50 410 LEU A N 1
ATOM 3188 C CA . LEU A 1 410 ? 32.946 -14.738 -24.801 1.00 97.50 410 LEU A CA 1
ATOM 3189 C C . LEU A 1 410 ? 31.654 -13.942 -25.002 1.00 97.50 410 LEU A C 1
ATOM 3191 O O . LEU A 1 410 ? 31.696 -12.716 -25.081 1.00 97.50 410 LEU A O 1
ATOM 3195 N N . ALA A 1 411 ? 30.522 -14.636 -25.073 1.00 97.81 411 ALA A N 1
ATOM 3196 C CA . ALA A 1 411 ? 29.210 -14.038 -25.249 1.00 97.81 411 ALA A CA 1
ATOM 3197 C C . ALA A 1 411 ? 28.173 -14.660 -24.310 1.00 97.81 411 ALA A C 1
ATOM 3199 O O . ALA A 1 411 ? 28.294 -15.823 -23.927 1.00 97.81 411 ALA A O 1
ATOM 3200 N N . ALA A 1 412 ? 27.134 -13.906 -23.960 1.00 96.38 412 ALA A N 1
ATOM 3201 C CA . ALA A 1 412 ? 25.977 -14.437 -23.252 1.00 96.38 412 ALA A CA 1
ATOM 3202 C C . ALA A 1 412 ? 24.686 -13.800 -23.757 1.00 96.38 412 ALA A C 1
ATOM 3204 O O . ALA A 1 412 ? 24.644 -12.605 -24.040 1.00 96.38 412 ALA A O 1
ATOM 3205 N N . VAL A 1 413 ? 23.625 -14.595 -23.828 1.00 95.19 413 VAL A N 1
ATOM 3206 C CA . VAL A 1 413 ? 22.288 -14.149 -24.222 1.00 95.19 413 VAL A CA 1
ATOM 3207 C C . VAL A 1 413 ? 21.249 -14.860 -23.372 1.00 95.19 413 VAL A C 1
ATOM 3209 O O . VAL A 1 413 ? 21.391 -16.041 -23.049 1.00 95.19 413 VAL A O 1
ATOM 3212 N N . TYR A 1 414 ? 20.204 -14.137 -22.991 1.00 93.31 414 TYR A N 1
ATOM 3213 C CA . TYR A 1 414 ? 19.046 -14.732 -22.342 1.00 93.31 414 TYR A CA 1
ATOM 3214 C C . TYR A 1 414 ? 17.970 -15.020 -23.384 1.00 93.31 414 TYR A C 1
ATOM 3216 O O . TYR A 1 414 ? 17.681 -14.184 -24.240 1.00 93.31 414 TYR A O 1
ATOM 3224 N N . THR A 1 415 ? 17.378 -16.204 -23.305 1.00 91.81 415 THR A N 1
ATOM 3225 C CA . THR A 1 415 ? 16.347 -16.667 -24.240 1.00 91.81 415 THR A CA 1
ATOM 3226 C C . THR A 1 415 ? 15.068 -16.959 -23.473 1.00 91.81 415 THR A C 1
ATOM 3228 O O . THR A 1 415 ? 15.123 -17.382 -22.315 1.00 91.81 415 THR A O 1
ATOM 3231 N N . TRP A 1 416 ? 13.920 -16.692 -24.092 1.00 89.31 416 TRP A N 1
ATOM 3232 C CA . TRP A 1 416 ? 12.608 -16.966 -23.516 1.00 89.31 416 TRP A CA 1
ATOM 3233 C C . TRP A 1 416 ? 11.666 -17.500 -24.591 1.00 89.31 416 TRP A C 1
ATOM 3235 O O . TRP A 1 416 ? 11.504 -16.857 -25.620 1.00 89.31 416 TRP A O 1
ATOM 3245 N N . ALA A 1 417 ? 11.039 -18.644 -24.347 1.00 88.56 417 ALA A N 1
ATOM 3246 C CA . ALA A 1 417 ? 10.000 -19.231 -25.183 1.00 88.56 417 ALA A CA 1
ATOM 3247 C C . ALA A 1 417 ? 8.695 -19.288 -24.383 1.00 88.56 417 ALA A C 1
ATOM 3249 O O . ALA A 1 417 ? 8.685 -19.730 -23.230 1.00 88.56 417 ALA A O 1
ATOM 3250 N N . LEU A 1 418 ? 7.604 -18.795 -24.966 1.00 84.38 418 LEU A N 1
ATOM 3251 C CA . LEU A 1 418 ? 6.307 -18.681 -24.308 1.00 84.38 418 LEU A CA 1
ATOM 3252 C C . LEU A 1 418 ? 5.224 -19.369 -25.147 1.00 84.38 418 LEU A C 1
ATOM 3254 O O . LEU A 1 418 ? 4.906 -18.879 -26.229 1.00 84.38 418 LEU A O 1
ATOM 3258 N N . CYS A 1 419 ? 4.605 -20.426 -24.609 1.00 75.62 419 CYS A N 1
ATOM 3259 C CA . CYS A 1 419 ? 3.504 -21.138 -25.274 1.00 75.62 419 CYS A CA 1
ATOM 3260 C C . CYS A 1 419 ? 2.103 -20.744 -24.773 1.00 75.62 419 CYS A C 1
ATOM 3262 O O . CYS A 1 419 ? 1.086 -21.187 -25.303 1.00 75.62 419 CYS A O 1
ATOM 3264 N N . GLY A 1 420 ? 2.015 -19.892 -23.743 1.00 68.38 420 GLY A N 1
ATOM 3265 C CA . GLY A 1 420 ? 0.748 -19.402 -23.197 1.00 68.38 420 GLY A CA 1
ATOM 3266 C C . GLY A 1 420 ? 0.897 -18.698 -21.851 1.00 68.38 420 GLY A C 1
ATOM 3267 O O . GLY A 1 420 ? 1.997 -18.487 -21.352 1.00 68.38 420 GLY A O 1
ATOM 3268 N N . SER A 1 421 ? -0.224 -18.362 -21.205 1.00 59.69 421 SER A N 1
ATOM 3269 C CA . SER A 1 421 ? -0.230 -17.649 -19.914 1.00 59.69 421 SER A CA 1
ATOM 3270 C C . SER A 1 421 ? 0.372 -18.439 -18.741 1.00 59.69 421 SER A C 1
ATOM 3272 O O . SER A 1 421 ? 0.723 -17.843 -17.723 1.00 59.69 421 SER A O 1
ATOM 3274 N N . LEU A 1 422 ? 0.489 -19.764 -18.869 1.00 60.16 422 LEU A N 1
ATOM 3275 C CA . LEU A 1 422 ? 0.901 -20.686 -17.802 1.00 60.16 422 LEU A CA 1
ATOM 3276 C C . LEU A 1 422 ? 2.059 -21.618 -18.208 1.00 60.16 422 LEU A C 1
ATOM 3278 O O . LEU A 1 422 ? 2.386 -22.528 -17.447 1.00 60.16 422 LEU A O 1
ATOM 3282 N N . CYS A 1 423 ? 2.649 -21.401 -19.388 1.00 73.75 423 CYS A N 1
ATOM 3283 C CA . CYS A 1 423 ? 3.664 -22.251 -20.010 1.00 73.75 423 CYS A CA 1
ATOM 3284 C C . CYS A 1 423 ? 4.768 -21.388 -20.619 1.00 73.75 423 CYS A C 1
ATOM 3286 O O . CYS A 1 423 ? 4.493 -20.565 -21.493 1.00 73.75 423 CYS A O 1
ATOM 3288 N N . GLY A 1 424 ? 6.005 -21.580 -20.174 1.00 79.50 424 GLY A N 1
ATOM 3289 C CA . GLY A 1 424 ? 7.153 -20.874 -20.728 1.00 79.50 424 GLY A CA 1
ATOM 3290 C C . GLY A 1 424 ? 8.471 -21.366 -20.154 1.00 79.50 424 GLY A C 1
ATOM 3291 O O . GLY A 1 424 ? 8.521 -21.872 -19.030 1.00 79.50 424 GLY A O 1
ATOM 3292 N N . TYR A 1 425 ? 9.530 -21.203 -20.933 1.00 84.31 425 TYR A N 1
ATOM 3293 C CA . TYR A 1 425 ? 10.881 -21.618 -20.597 1.00 84.31 425 TYR A CA 1
ATOM 3294 C C . TYR A 1 425 ? 11.858 -20.482 -20.882 1.00 84.31 425 TYR A C 1
ATOM 3296 O O . TYR A 1 425 ? 11.815 -19.864 -21.942 1.00 84.31 425 TYR A O 1
ATOM 3304 N N . GLY A 1 426 ? 12.763 -20.214 -19.946 1.00 88.06 426 GLY A N 1
ATOM 3305 C CA . GLY A 1 426 ? 13.842 -19.263 -20.164 1.00 88.06 426 GLY A CA 1
ATOM 3306 C C . GLY A 1 426 ? 15.141 -19.676 -19.519 1.00 88.06 426 GLY A C 1
ATOM 3307 O O . GLY A 1 426 ? 15.156 -20.212 -18.410 1.00 88.06 426 GLY A O 1
ATOM 3308 N N . THR A 1 427 ? 16.242 -19.386 -20.199 1.00 89.25 427 THR A N 1
ATOM 3309 C CA . THR A 1 427 ? 17.575 -19.712 -19.702 1.00 89.25 427 THR A CA 1
ATOM 3310 C C . THR A 1 427 ? 18.638 -18.769 -20.256 1.00 89.25 427 THR A C 1
ATOM 3312 O O . THR A 1 427 ? 18.480 -18.156 -21.319 1.00 89.25 427 THR A O 1
ATOM 3315 N N . TRP A 1 428 ? 19.730 -18.663 -19.502 1.00 92.75 428 TRP A N 1
ATOM 3316 C CA . TRP A 1 428 ? 20.966 -18.038 -19.946 1.00 92.75 428 TRP A CA 1
ATOM 3317 C C . TRP A 1 428 ? 21.753 -19.010 -20.812 1.00 92.75 428 TRP A C 1
ATOM 3319 O O . TRP A 1 428 ? 21.912 -20.172 -20.455 1.00 92.75 428 TRP A O 1
ATOM 3329 N N . ARG A 1 429 ? 22.304 -18.513 -21.914 1.00 93.19 429 ARG A N 1
ATOM 3330 C CA . ARG A 1 429 ? 23.186 -19.277 -22.796 1.00 93.19 429 ARG A CA 1
ATOM 3331 C C . ARG A 1 429 ? 24.497 -18.536 -22.936 1.00 93.19 429 ARG A C 1
ATOM 3333 O O . ARG A 1 429 ? 24.500 -17.326 -23.164 1.00 93.19 429 ARG A O 1
ATOM 3340 N N . VAL A 1 430 ? 25.597 -19.250 -22.735 1.00 95.44 430 VAL A N 1
ATOM 3341 C CA . VAL A 1 430 ? 26.950 -18.688 -22.723 1.00 95.44 430 VAL A CA 1
ATOM 3342 C C . VAL A 1 430 ? 27.749 -19.343 -23.831 1.00 95.44 430 VAL A C 1
ATOM 3344 O O . VAL A 1 430 ? 27.693 -20.554 -23.992 1.00 95.44 430 VAL A O 1
ATOM 3347 N N . PHE A 1 431 ? 28.508 -18.554 -24.578 1.00 96.81 431 PHE A N 1
ATOM 3348 C CA . PHE A 1 431 ? 29.263 -19.009 -25.737 1.00 96.81 431 PHE A CA 1
ATOM 3349 C C . PHE A 1 431 ? 30.701 -18.534 -25.623 1.00 96.81 431 PHE A C 1
ATOM 3351 O O . PHE A 1 431 ? 30.942 -17.403 -25.205 1.00 96.81 431 PHE A O 1
ATOM 3358 N N . ALA A 1 432 ? 31.663 -19.367 -26.007 1.00 96.75 432 ALA A N 1
ATOM 3359 C CA . ALA A 1 432 ? 33.060 -18.957 -26.079 1.00 96.75 432 ALA A CA 1
ATOM 3360 C C . ALA A 1 432 ? 33.700 -19.426 -27.380 1.00 96.75 432 ALA A C 1
ATOM 3362 O O . ALA A 1 432 ? 33.513 -20.579 -27.775 1.00 96.75 432 ALA A O 1
ATOM 3363 N N . LYS A 1 433 ? 34.493 -18.551 -28.003 1.00 95.25 433 LYS A N 1
ATOM 3364 C CA . LYS A 1 433 ? 35.232 -18.878 -29.221 1.00 95.25 433 LYS A CA 1
ATOM 3365 C C . LYS A 1 433 ? 36.259 -19.976 -28.961 1.00 95.25 433 LYS A C 1
ATOM 3367 O O . LYS A 1 433 ? 37.001 -19.925 -27.977 1.00 95.25 433 LYS A O 1
ATOM 3372 N N . ASN A 1 434 ? 36.296 -20.958 -29.850 1.00 91.88 434 ASN A N 1
ATOM 3373 C CA . ASN A 1 434 ? 37.281 -22.029 -29.852 1.00 91.88 434 ASN A CA 1
ATOM 3374 C C . ASN A 1 434 ? 38.593 -21.584 -30.526 1.00 91.88 434 ASN A C 1
ATOM 3376 O O . ASN A 1 434 ? 38.743 -20.437 -30.953 1.00 91.88 434 ASN A O 1
ATOM 3380 N N . ALA A 1 435 ? 39.563 -22.496 -30.634 1.00 89.88 435 ALA A N 1
ATOM 3381 C CA . ALA A 1 435 ? 40.868 -22.207 -31.238 1.00 89.88 435 ALA A CA 1
ATOM 3382 C C . ALA A 1 435 ? 40.793 -21.783 -32.721 1.00 89.88 435 ALA A C 1
ATOM 3384 O O . ALA A 1 435 ? 41.727 -21.162 -33.223 1.00 89.88 435 ALA A O 1
ATOM 3385 N N . LYS A 1 436 ? 39.689 -22.088 -33.414 1.00 91.62 436 LYS A N 1
ATOM 3386 C CA . LYS A 1 436 ? 39.410 -21.689 -34.801 1.00 91.62 436 LYS A CA 1
ATOM 3387 C C . LYS A 1 436 ? 38.600 -20.389 -34.900 1.00 91.62 436 LYS A C 1
ATOM 3389 O O . LYS A 1 436 ? 38.188 -20.018 -35.991 1.00 91.62 436 LYS A O 1
ATOM 3394 N N . ALA A 1 437 ? 38.389 -19.696 -33.777 1.00 88.56 437 ALA A N 1
ATOM 3395 C CA . ALA A 1 437 ? 37.557 -18.499 -33.656 1.00 88.56 437 ALA A CA 1
ATOM 3396 C C . ALA A 1 437 ? 36.055 -18.713 -33.944 1.00 88.56 437 ALA A C 1
ATOM 3398 O O . ALA A 1 437 ? 35.326 -17.742 -34.147 1.00 88.56 437 ALA A O 1
ATOM 3399 N N . GLU A 1 438 ? 35.579 -19.958 -33.893 1.00 91.38 438 GLU A N 1
ATOM 3400 C CA . GLU A 1 438 ? 34.161 -20.308 -34.027 1.00 91.38 438 GLU A CA 1
ATOM 3401 C C . GLU A 1 438 ? 33.489 -20.326 -32.648 1.00 91.38 438 GLU A C 1
ATOM 3403 O O . GLU A 1 438 ? 34.127 -20.661 -31.648 1.00 91.38 438 GLU A O 1
ATOM 3408 N N . TRP A 1 439 ? 32.213 -19.947 -32.573 1.00 95.38 439 TRP A N 1
ATOM 3409 C CA . TRP A 1 439 ? 31.452 -19.906 -31.324 1.00 95.38 439 TRP A CA 1
ATOM 3410 C C . TRP A 1 439 ? 30.990 -21.305 -30.894 1.00 95.38 439 TRP A C 1
ATOM 3412 O O . TRP A 1 439 ? 30.218 -21.939 -31.606 1.00 95.38 439 TRP A O 1
ATOM 3422 N N . ASP A 1 440 ? 31.377 -21.731 -29.689 1.00 93.62 440 ASP A N 1
ATOM 3423 C CA . ASP A 1 440 ? 30.840 -22.937 -29.051 1.00 93.62 440 ASP A CA 1
ATOM 3424 C C . ASP A 1 440 ? 29.982 -22.556 -27.844 1.00 93.62 440 ASP A C 1
ATOM 3426 O O . ASP A 1 440 ? 30.396 -21.735 -27.016 1.00 93.62 440 ASP A O 1
ATOM 3430 N N . GLU A 1 441 ? 28.826 -23.201 -27.686 1.00 94.38 441 GLU A N 1
ATOM 3431 C CA . GLU A 1 441 ? 28.037 -23.078 -26.463 1.00 94.38 441 GLU A CA 1
ATOM 3432 C C . GLU A 1 441 ? 28.725 -23.765 -25.278 1.00 94.38 441 GLU A C 1
ATOM 3434 O O . GLU A 1 441 ? 29.342 -24.828 -25.384 1.00 94.38 441 GLU A O 1
ATOM 3439 N N . ARG A 1 442 ? 28.617 -23.133 -24.114 1.00 94.00 442 ARG A N 1
ATOM 3440 C CA . ARG A 1 442 ? 29.181 -23.588 -22.854 1.00 94.00 442 ARG A CA 1
ATOM 3441 C C . ARG A 1 442 ? 28.059 -23.888 -21.872 1.00 94.00 442 ARG A C 1
ATOM 3443 O O . ARG A 1 442 ? 27.275 -23.011 -21.514 1.00 94.00 442 ARG A O 1
ATOM 3450 N N . ASN A 1 443 ? 28.062 -25.113 -21.350 1.00 90.25 443 ASN A N 1
ATOM 3451 C CA . ASN A 1 443 ? 27.134 -25.578 -20.317 1.00 90.25 443 ASN A CA 1
ATOM 3452 C C . ASN A 1 443 ? 27.520 -25.031 -18.933 1.00 90.25 443 ASN A C 1
ATOM 3454 O O . ASN A 1 443 ? 27.863 -25.780 -18.023 1.00 90.25 443 ASN A O 1
ATOM 3458 N N . TRP A 1 444 ? 27.550 -23.706 -18.798 1.00 91.25 444 TRP A N 1
ATOM 3459 C CA . TRP A 1 444 ? 27.890 -23.016 -17.549 1.00 91.25 444 TRP A CA 1
ATOM 3460 C C . TRP A 1 444 ? 26.658 -22.480 -16.825 1.00 91.25 444 TRP A C 1
ATOM 3462 O O . TRP A 1 444 ? 26.736 -22.185 -15.633 1.00 91.25 444 TRP A O 1
ATOM 3472 N N . ALA A 1 445 ? 25.537 -22.334 -17.533 1.00 87.56 445 ALA A N 1
ATOM 3473 C CA . ALA A 1 445 ? 24.280 -21.899 -16.952 1.00 87.56 445 ALA A CA 1
ATOM 3474 C C . ALA A 1 445 ? 23.604 -23.050 -16.194 1.00 87.56 445 ALA A C 1
ATOM 3476 O O . ALA A 1 445 ? 23.444 -24.144 -16.731 1.00 87.56 445 ALA A O 1
ATOM 3477 N N . SER A 1 446 ? 23.196 -22.797 -14.951 1.00 81.38 446 SER A N 1
ATOM 3478 C CA . SER A 1 446 ? 22.508 -23.768 -14.087 1.00 81.38 446 SER A CA 1
ATOM 3479 C C . SER A 1 446 ? 21.093 -23.337 -13.691 1.00 81.38 446 SER A C 1
ATOM 3481 O O . SER A 1 446 ? 20.346 -24.124 -13.114 1.00 81.38 446 SER A O 1
ATOM 3483 N N . CYS A 1 447 ? 20.699 -22.103 -14.017 1.00 76.62 447 CYS A N 1
ATOM 3484 C CA . CYS A 1 447 ? 19.333 -21.633 -13.823 1.00 76.62 447 CYS A CA 1
ATOM 3485 C C . CYS A 1 447 ? 18.479 -21.844 -15.072 1.00 76.62 447 CYS A C 1
ATOM 3487 O O . CYS A 1 447 ? 18.874 -21.511 -16.192 1.00 76.62 447 CYS A O 1
ATOM 3489 N N . MET A 1 448 ? 17.232 -22.236 -14.841 1.00 76.00 448 MET A N 1
ATOM 3490 C CA . MET A 1 448 ? 16.154 -22.127 -15.815 1.00 76.00 448 MET A CA 1
ATOM 3491 C C . MET A 1 448 ? 14.909 -21.575 -15.129 1.00 76.00 448 MET A C 1
ATOM 3493 O O . MET A 1 448 ? 14.652 -21.842 -13.955 1.00 76.00 448 MET A O 1
ATOM 3497 N N . THR A 1 449 ? 14.137 -20.791 -15.867 1.00 71.19 449 THR A N 1
ATOM 3498 C CA . THR A 1 449 ? 12.833 -20.299 -15.436 1.00 71.19 449 THR A CA 1
ATOM 3499 C C . THR A 1 449 ? 11.770 -21.095 -16.163 1.00 71.19 449 THR A C 1
ATOM 3501 O O . THR A 1 449 ? 11.740 -21.091 -17.389 1.00 71.19 449 THR A O 1
ATOM 3504 N N . ILE A 1 450 ? 10.905 -21.762 -15.404 1.00 66.50 450 ILE A N 1
ATOM 3505 C CA . ILE A 1 450 ? 9.799 -22.552 -15.939 1.00 66.50 450 ILE A CA 1
ATOM 3506 C C . ILE A 1 450 ? 8.498 -21.938 -15.430 1.00 66.50 450 ILE A C 1
ATOM 3508 O O . ILE A 1 450 ? 8.293 -21.831 -14.219 1.00 66.50 450 ILE A O 1
ATOM 3512 N N . ALA A 1 451 ? 7.607 -21.556 -16.337 1.00 59.34 451 ALA A N 1
ATOM 3513 C CA . ALA A 1 451 ? 6.203 -21.374 -16.008 1.00 59.34 451 ALA A CA 1
ATOM 3514 C C . ALA A 1 451 ? 5.502 -22.718 -16.244 1.00 59.34 451 ALA A C 1
ATOM 3516 O O . ALA A 1 451 ? 5.410 -23.169 -17.378 1.00 59.34 451 ALA A O 1
ATOM 3517 N N . HIS A 1 452 ? 5.073 -23.381 -15.168 1.00 42.06 452 HIS A N 1
ATOM 3518 C CA . HIS A 1 452 ? 4.232 -24.577 -15.228 1.00 42.06 452 HIS A CA 1
ATOM 3519 C C . HIS A 1 452 ? 3.200 -24.542 -14.097 1.00 42.06 452 HIS A C 1
ATOM 3521 O O . HIS A 1 452 ? 3.510 -24.156 -12.966 1.00 42.06 452 HIS A O 1
ATOM 3527 N N . VAL A 1 453 ? 1.982 -25.020 -14.374 1.00 31.89 453 VAL A N 1
ATOM 3528 C CA . VAL A 1 453 ? 1.061 -25.472 -13.324 1.00 31.89 453 VAL A CA 1
ATOM 3529 C C . VAL A 1 453 ? 1.701 -26.678 -12.646 1.00 31.89 453 VAL A C 1
ATOM 3531 O O . VAL A 1 453 ? 1.899 -27.724 -13.261 1.00 31.89 453 VAL A O 1
ATOM 3534 N N . ARG A 1 454 ? 2.030 -26.537 -11.363 1.00 28.59 454 ARG A N 1
ATOM 3535 C CA . ARG A 1 454 ? 2.438 -27.656 -10.517 1.00 28.59 454 ARG A CA 1
ATOM 3536 C C . ARG A 1 454 ? 1.189 -28.497 -10.241 1.00 28.59 454 ARG A C 1
ATOM 3538 O O . ARG A 1 454 ? 0.514 -28.276 -9.238 1.00 28.59 454 ARG A O 1
ATOM 3545 N N . ASN A 1 455 ? 0.857 -29.442 -11.121 1.00 31.09 455 ASN A N 1
ATOM 3546 C CA . ASN A 1 455 ? -0.034 -30.520 -10.711 1.00 31.09 455 ASN A CA 1
ATOM 3547 C C . ASN A 1 455 ? 0.691 -31.296 -9.611 1.00 31.09 455 ASN A C 1
ATOM 3549 O O . ASN A 1 455 ? 1.833 -31.729 -9.758 1.00 31.09 455 ASN A O 1
ATOM 3553 N N . ARG A 1 456 ? 0.048 -31.376 -8.448 1.00 33.78 456 ARG A N 1
ATOM 3554 C CA . ARG A 1 456 ? 0.534 -32.076 -7.261 1.00 33.78 456 ARG A CA 1
ATOM 3555 C C . ARG A 1 456 ? 0.397 -33.582 -7.507 1.00 33.78 456 ARG A C 1
ATOM 3557 O O . ARG A 1 456 ? -0.482 -34.214 -6.946 1.00 33.78 456 ARG A O 1
ATOM 3564 N N . THR A 1 457 ? 1.192 -34.128 -8.417 1.00 36.31 457 THR A N 1
ATOM 3565 C CA . THR A 1 457 ? 1.348 -35.564 -8.704 1.00 36.31 457 THR A CA 1
ATOM 3566 C C . THR A 1 457 ? 2.465 -35.689 -9.733 1.00 36.31 457 THR A C 1
ATOM 3568 O O . THR A 1 457 ? 2.212 -35.740 -10.922 1.00 36.31 457 THR A O 1
ATOM 3571 N N . ASP A 1 458 ? 3.705 -35.567 -9.257 1.00 31.33 458 ASP A N 1
ATOM 3572 C CA . ASP A 1 458 ? 4.892 -36.271 -9.768 1.00 31.33 458 ASP A CA 1
ATOM 3573 C C . ASP A 1 458 ? 6.126 -35.738 -9.029 1.00 31.33 458 ASP A C 1
ATOM 3575 O O . ASP A 1 458 ? 6.988 -35.040 -9.554 1.00 31.33 458 ASP A O 1
ATOM 3579 N N . ILE A 1 459 ? 6.202 -36.076 -7.737 1.00 33.19 459 ILE A N 1
ATOM 3580 C CA . ILE A 1 459 ? 7.500 -36.281 -7.098 1.00 33.19 459 ILE A CA 1
ATOM 3581 C C . ILE A 1 459 ? 7.866 -37.727 -7.427 1.00 33.19 459 ILE A C 1
ATOM 3583 O O . ILE A 1 459 ? 7.500 -38.648 -6.701 1.00 33.19 459 ILE A O 1
ATOM 3587 N N . LYS A 1 460 ? 8.580 -37.933 -8.533 1.00 29.17 460 LYS A N 1
ATOM 3588 C CA . LYS A 1 460 ? 9.517 -39.052 -8.621 1.00 29.17 460 LYS A CA 1
ATOM 3589 C C . LYS A 1 460 ? 10.916 -38.479 -8.479 1.00 29.17 460 LYS A C 1
ATOM 3591 O O . LYS A 1 460 ? 11.439 -37.811 -9.363 1.00 29.17 460 LYS A O 1
ATOM 3596 N N . LEU A 1 461 ? 11.434 -38.697 -7.275 1.00 29.38 461 LEU A N 1
ATOM 3597 C CA . LEU A 1 461 ? 12.802 -38.474 -6.839 1.00 29.38 461 LEU A CA 1
ATOM 3598 C C . LEU A 1 461 ? 13.812 -38.897 -7.918 1.00 29.38 461 LEU A C 1
ATOM 3600 O O . LEU A 1 461 ? 13.741 -40.017 -8.423 1.00 29.38 461 LEU A O 1
ATOM 3604 N N . GLN A 1 462 ? 14.794 -38.038 -8.201 1.00 28.17 462 GLN A N 1
ATOM 3605 C CA . GLN A 1 462 ? 16.100 -38.520 -8.651 1.00 28.17 462 GLN A CA 1
ATOM 3606 C C . GLN A 1 462 ? 16.729 -39.333 -7.504 1.00 28.17 462 GLN A C 1
ATOM 3608 O O . GLN A 1 462 ? 16.642 -38.899 -6.350 1.00 28.17 462 GLN A O 1
ATOM 3613 N N . PRO A 1 463 ? 17.342 -40.499 -7.773 1.00 31.00 463 PRO A N 1
ATOM 3614 C CA . PRO A 1 463 ? 18.015 -41.266 -6.738 1.00 31.00 463 PRO A CA 1
ATOM 3615 C C . PRO A 1 463 ? 19.275 -40.532 -6.270 1.00 31.00 463 PRO A C 1
ATOM 3617 O O . PRO A 1 463 ? 20.044 -39.989 -7.064 1.00 31.00 463 PRO A O 1
ATOM 3620 N N . ALA A 1 464 ? 19.434 -40.512 -4.949 1.00 29.81 464 ALA A N 1
ATOM 3621 C CA . ALA A 1 464 ? 20.558 -39.939 -4.234 1.00 29.81 464 ALA A CA 1
ATOM 3622 C C . ALA A 1 464 ? 21.891 -40.548 -4.694 1.00 29.81 464 ALA A C 1
ATOM 3624 O O . ALA A 1 464 ? 22.023 -41.765 -4.819 1.00 29.81 464 ALA A O 1
ATOM 3625 N N . PHE A 1 465 ? 22.885 -39.683 -4.894 1.00 28.08 465 PHE A N 1
ATOM 3626 C CA . PHE A 1 465 ? 24.288 -40.076 -4.933 1.00 28.08 465 PHE A CA 1
ATOM 3627 C C . PHE A 1 465 ? 24.669 -40.625 -3.549 1.00 28.08 465 PHE A C 1
ATOM 3629 O O . PHE A 1 465 ? 24.617 -39.909 -2.548 1.00 28.08 465 PHE A O 1
ATOM 3636 N N . ASP A 1 466 ? 24.992 -41.914 -3.507 1.00 27.89 466 ASP A N 1
ATOM 3637 C CA . ASP A 1 466 ? 25.400 -42.662 -2.323 1.00 27.89 466 ASP A CA 1
ATOM 3638 C C . ASP A 1 466 ? 26.847 -42.300 -1.948 1.00 27.89 466 ASP A C 1
ATOM 3640 O O . ASP A 1 466 ? 27.809 -42.758 -2.565 1.00 27.89 466 ASP A O 1
ATOM 3644 N N . ALA A 1 467 ? 27.004 -41.440 -0.942 1.00 32.94 467 ALA A N 1
ATOM 3645 C CA . ALA A 1 467 ? 28.285 -41.132 -0.317 1.00 32.94 467 ALA A CA 1
ATOM 3646 C C . ALA A 1 467 ? 28.534 -42.088 0.861 1.00 32.94 467 ALA A C 1
ATOM 3648 O O . ALA A 1 467 ? 28.586 -41.668 2.015 1.00 32.94 467 ALA A O 1
ATOM 3649 N N . SER A 1 468 ? 28.658 -43.389 0.586 1.00 31.84 468 SER A N 1
ATOM 3650 C CA . SER A 1 468 ? 29.079 -44.368 1.594 1.00 31.84 468 SER A CA 1
ATOM 3651 C C . SER A 1 468 ? 29.766 -45.600 0.996 1.00 31.84 468 SER A C 1
ATOM 3653 O O . SER A 1 468 ? 29.425 -46.729 1.317 1.00 31.84 468 SER A O 1
ATOM 3655 N N . ARG A 1 469 ? 30.773 -45.412 0.130 1.00 33.84 469 ARG A N 1
ATOM 3656 C CA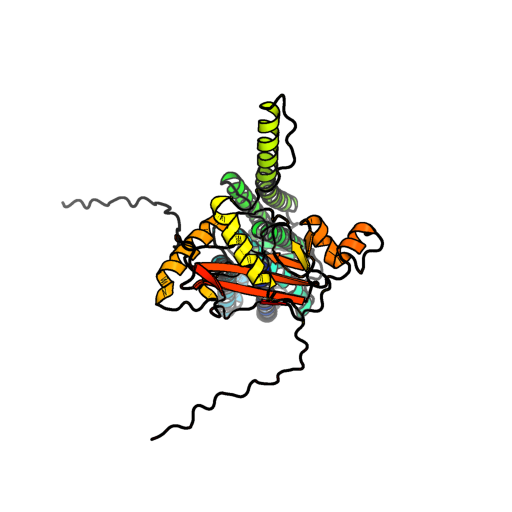 . ARG A 1 469 ? 31.736 -46.474 -0.230 1.00 33.84 469 ARG A CA 1
ATOM 3657 C C . ARG A 1 469 ? 32.980 -45.894 -0.906 1.00 33.84 469 ARG A C 1
ATOM 3659 O O . ARG A 1 469 ? 32.989 -45.707 -2.113 1.00 33.84 469 ARG A O 1
ATOM 3666 N N . MET A 1 470 ? 34.021 -45.627 -0.121 1.00 31.69 470 MET A N 1
ATOM 3667 C CA . MET A 1 470 ? 35.431 -45.763 -0.523 1.00 31.69 470 MET A CA 1
ATOM 3668 C C . MET A 1 470 ? 36.312 -45.554 0.715 1.00 31.69 470 MET A C 1
ATOM 3670 O O . MET A 1 470 ? 36.865 -44.488 0.958 1.00 31.69 470 MET A O 1
ATOM 3674 N N . THR A 1 471 ? 36.383 -46.596 1.540 1.00 36.62 471 THR A N 1
ATOM 3675 C CA . THR A 1 471 ? 37.563 -46.906 2.346 1.00 36.62 471 THR A CA 1
ATOM 3676 C C . THR A 1 471 ? 38.362 -47.949 1.579 1.00 36.62 471 THR A C 1
ATOM 3678 O O . THR A 1 471 ? 37.900 -49.081 1.429 1.00 36.62 471 THR A O 1
ATOM 3681 N N . LEU A 1 472 ? 39.520 -47.537 1.066 1.00 33.94 472 LEU A N 1
ATOM 3682 C CA . LEU A 1 472 ? 40.821 -48.207 1.178 1.00 33.94 472 LEU A CA 1
ATOM 3683 C C . LEU A 1 472 ? 41.897 -47.292 0.594 1.00 33.94 472 LEU A C 1
ATOM 3685 O O . LEU A 1 472 ? 41.696 -46.815 -0.546 1.00 33.94 472 LEU A O 1
#

Radius of gyration: 31.53 Å; chains: 1; bounding box: 68×79×83 Å